Protein AF-0000000074204970 (afdb_homodimer)

Secondary structure (DSSP, 8-state):
-HHHHHHHHHTPPEEEEE--SHHHHHHHHHTT-SEEEE-TTHHHHTS--SSSTT--HHHHHHHHHHHHHH-SSSEEEEEPPTTSSTT-HHHHHHHHHHHHHHS--SEEEEE-SGGGHHHHHHHHHTT--EEEEEES-GGGHHHHTSS-----SHHHHHHHHHHHHHHHHHT-SEEEEES--HHHHHHHHHH-SSPEEEESS-TTSSEEEE-HHHHTT-SS---TTPPPS--HHHHHHHHHHHHHHHHHTT-SS-GGGS---/-HHHHHHHHHTPPEEEEE--SHHHHHHHHHTT-SEEEE-TTHHHHTS--SSSTT--HHHHHHHHHHHHHH-SSSEEEEEPPTTSSTT-HHHHHHHHHHHHHHS--SEEEEE-SGGGHHHHHHHHHTT--EEEEEES-GGGHHHHTSS-----SHHHHHHHHHHHHHHHHHT-SEEEEES--HHHHHHHHHH-SSPEEEESS-TTSSEEEE-HHHHTT-SS---TTPPPS--HHHHHHHHHHHHHHHHHTT-SS-GGGS---

Nearest PDB structures (foldseek):
  3vav-assembly1_J  TM=8.788E-01  e=5.729E-30  Burkholderia thailandensis E264
  1o68-assembly1_B  TM=8.796E-01  e=1.451E-29  Neisseria meningitidis serogroup B
  3vav-assembly1_B  TM=8.717E-01  e=1.065E-29  Burkholderia thailandensis E264
  3vav-assembly1_A  TM=8.781E-01  e=1.978E-29  Burkholderia thailandensis E264
  1m3u-assembly1_G  TM=8.722E-01  e=1.859E-29  Escherichia coli

Organism: NCBI:txid88382

Solvent-accessible surface area (backbone atoms only — not comparable to full-atom values): 24803 Å² total; per-residue (Å²): 115,70,61,52,44,47,27,46,75,71,69,45,44,40,30,33,34,39,37,62,23,10,54,60,21,34,40,40,35,74,36,61,36,47,29,34,30,32,45,46,58,44,20,39,57,34,40,58,38,95,46,36,58,83,35,43,68,80,64,45,45,61,26,39,29,6,24,32,70,36,39,86,74,36,47,34,32,34,46,56,32,55,86,44,38,77,92,31,35,67,46,28,39,55,47,48,51,51,48,46,73,70,28,56,52,63,28,36,28,45,67,48,28,62,89,30,20,60,30,42,28,48,29,35,74,71,71,40,46,29,31,36,28,38,60,45,45,73,77,46,29,85,80,65,72,46,97,51,75,27,54,69,56,69,69,37,37,50,49,49,46,50,20,54,50,33,29,48,74,25,48,32,56,29,34,35,34,22,31,21,22,27,66,56,32,35,52,46,40,67,72,43,87,45,31,27,29,14,35,29,12,25,55,59,28,39,20,39,45,46,55,45,54,40,30,34,18,48,54,96,66,65,60,71,45,52,64,61,60,40,58,46,27,60,52,50,27,51,28,42,32,50,48,38,51,29,35,54,71,51,61,37,46,44,76,82,19,33,33,80,119,113,70,61,52,42,47,26,47,75,70,67,44,44,40,28,32,34,40,39,63,22,10,54,59,21,34,40,39,36,74,37,62,36,47,29,36,29,32,47,47,60,43,20,39,58,35,40,56,38,96,47,37,59,83,34,43,68,79,66,44,45,59,27,40,28,6,25,35,71,37,38,87,74,36,49,33,33,33,47,57,31,56,85,43,38,78,91,31,35,65,46,28,39,53,48,49,50,51,48,46,74,69,29,57,52,64,27,34,28,44,68,47,26,60,89,32,19,62,30,42,28,48,28,35,74,71,71,39,47,32,32,36,28,37,62,45,47,73,76,46,29,84,81,64,72,47,99,52,75,28,52,69,58,70,68,38,37,49,51,52,45,51,19,54,50,34,30,48,75,26,48,32,55,27,33,34,36,22,31,20,22,27,68,56,32,34,52,46,40,66,72,43,85,45,30,27,30,16,35,28,12,25,54,59,28,40,20,40,45,47,56,44,54,40,31,33,19,47,54,97,67,66,60,72,45,52,63,62,59,41,57,48,27,60,52,49,29,50,29,42,32,52,49,37,53,28,37,54,71,52,62,36,44,44,76,81,20,32,33,80,119

Structure (mmCIF, N/CA/C/O backbone):
data_AF-0000000074204970-model_v1
#
loop_
_entity.id
_entity.type
_entity.pdbx_description
1 polymer '3-methyl-2-oxobutanoate hydroxymethyltransferase'
#
loop_
_atom_site.group_PDB
_atom_site.id
_atom_site.type_symbol
_atom_site.label_atom_id
_atom_site.label_alt_id
_atom_site.label_comp_id
_atom_site.label_asym_id
_atom_site.label_entity_id
_atom_site.label_seq_id
_atom_site.pdbx_PDB_ins_code
_atom_site.Cartn_x
_atom_site.Cartn_y
_atom_site.Cartn_z
_atom_site.occupancy
_atom_site.B_iso_or_equiv
_atom_site.auth_seq_id
_atom_site.auth_comp_id
_atom_site.auth_asym_id
_atom_site.auth_atom_id
_atom_site.pdbx_PDB_model_num
ATOM 1 N N . MET A 1 1 ? -4.582 -13.141 -23.422 1 51.59 1 MET A N 1
ATOM 2 C CA . MET A 1 1 ? -4.734 -14.57 -23.188 1 51.59 1 MET A CA 1
ATOM 3 C C . MET A 1 1 ? -3.805 -15.375 -24.094 1 51.59 1 MET A C 1
ATOM 5 O O . MET A 1 1 ? -3.1 -16.266 -23.625 1 51.59 1 MET A O 1
ATOM 9 N N . HIS A 1 2 ? -3.729 -14.867 -25.312 1 68.06 2 HIS A N 1
ATOM 10 C CA . HIS A 1 2 ? -2.91 -15.523 -26.328 1 68.06 2 HIS A CA 1
ATOM 11 C C . HIS A 1 2 ? -1.425 -15.406 -26 1 68.06 2 HIS A C 1
ATOM 13 O O . HIS A 1 2 ? -0.645 -16.312 -26.281 1 68.06 2 HIS A O 1
ATOM 19 N N . HIS A 1 3 ? -1.19 -14.5 -25 1 86.56 3 HIS A N 1
ATOM 20 C CA . HIS A 1 3 ? 0.223 -14.227 -24.766 1 86.56 3 HIS A CA 1
ATOM 21 C C . HIS A 1 3 ? 0.82 -15.242 -23.797 1 86.56 3 HIS A C 1
ATOM 23 O O . HIS A 1 3 ? 1.951 -15.695 -23.984 1 86.56 3 HIS A O 1
ATOM 29 N N . LEU A 1 4 ? 0.039 -15.758 -22.875 1 93.81 4 LEU A N 1
ATOM 30 C CA . LEU A 1 4 ? 0.551 -16.719 -21.906 1 93.81 4 LEU A CA 1
ATOM 31 C C . LEU A 1 4 ? 0.803 -18.078 -22.562 1 93.81 4 LEU A C 1
ATOM 33 O O . LEU A 1 4 ? 1.875 -18.656 -22.391 1 93.81 4 LEU A O 1
ATOM 37 N N . ALA A 1 5 ? -0.18 -18.516 -23.297 1 92.88 5 ALA A N 1
ATOM 38 C CA . ALA A 1 5 ? -0.053 -19.781 -24 1 92.88 5 ALA A CA 1
ATOM 39 C C . ALA A 1 5 ? 1.099 -19.75 -25 1 92.88 5 ALA A C 1
ATOM 41 O O . ALA A 1 5 ? 1.822 -20.734 -25.156 1 92.88 5 ALA A O 1
ATOM 42 N N . GLU A 1 6 ? 1.247 -18.625 -25.656 1 95.06 6 GLU A N 1
ATOM 43 C CA . GLU A 1 6 ? 2.32 -18.453 -26.641 1 95.06 6 GLU A CA 1
ATOM 44 C C . GLU A 1 6 ? 3.689 -18.5 -25.969 1 95.06 6 GLU A C 1
ATOM 46 O O . GLU A 1 6 ? 4.648 -19.031 -26.531 1 95.06 6 GLU A O 1
ATOM 51 N N . ALA A 1 7 ? 3.744 -17.922 -24.828 1 96.5 7 ALA A N 1
ATOM 52 C CA . ALA A 1 7 ? 5.004 -17.938 -24.078 1 96.5 7 ALA A CA 1
ATOM 53 C C . ALA A 1 7 ? 5.438 -19.375 -23.781 1 96.5 7 ALA A C 1
ATOM 55 O O . ALA A 1 7 ? 6.594 -19.734 -24 1 96.5 7 ALA A O 1
ATOM 56 N N . LYS A 1 8 ? 4.488 -20.188 -23.297 1 96.5 8 LYS A N 1
ATOM 57 C CA . LYS A 1 8 ? 4.816 -21.578 -23.016 1 96.5 8 LYS A CA 1
ATOM 58 C C . LYS A 1 8 ? 5.234 -22.312 -24.297 1 96.5 8 LYS A C 1
ATOM 60 O O . LYS A 1 8 ? 6.238 -23.031 -24.312 1 96.5 8 LYS A O 1
ATOM 65 N N . ALA A 1 9 ? 4.504 -22.078 -25.359 1 95.62 9 ALA A N 1
ATOM 66 C CA . ALA A 1 9 ? 4.785 -22.75 -26.625 1 95.62 9 ALA A CA 1
ATOM 67 C C . ALA A 1 9 ? 6.18 -22.391 -27.125 1 95.62 9 ALA A C 1
ATOM 69 O O . ALA A 1 9 ? 6.859 -23.219 -27.734 1 95.62 9 ALA A O 1
ATOM 70 N N . LYS A 1 10 ? 6.637 -21.172 -26.859 1 96.19 10 LYS A N 1
ATOM 71 C CA . LYS A 1 10 ? 7.926 -20.688 -27.344 1 96.19 10 LYS A CA 1
ATOM 72 C C . LYS A 1 10 ? 9.031 -20.953 -26.328 1 96.19 10 LYS A C 1
ATOM 74 O O . LYS A 1 10 ? 10.203 -20.656 -26.578 1 96.19 10 LYS A O 1
ATOM 79 N N . GLY A 1 11 ? 8.617 -21.469 -25.172 1 95.94 11 GLY A N 1
ATOM 80 C CA . GLY A 1 11 ? 9.586 -21.734 -24.125 1 95.94 11 GLY A CA 1
ATOM 81 C C . GLY A 1 11 ? 10.07 -20.469 -23.422 1 95.94 11 GLY A C 1
ATOM 82 O O . GLY A 1 11 ? 11.172 -20.453 -22.859 1 95.94 11 GLY A O 1
ATOM 83 N N . GLU A 1 12 ? 9.344 -19.406 -23.547 1 97.25 12 GLU A N 1
ATOM 84 C CA . GLU A 1 12 ? 9.664 -18.156 -22.859 1 97.25 12 GLU A CA 1
ATOM 85 C C . GLU A 1 12 ? 9.133 -18.156 -21.438 1 97.25 12 GLU A C 1
ATOM 87 O O . GLU A 1 12 ? 7.93 -18.297 -21.203 1 97.25 12 GLU A O 1
ATOM 92 N N . LYS A 1 13 ? 10.016 -17.953 -20.469 1 98.62 13 LYS A N 1
ATOM 93 C CA . LYS A 1 13 ? 9.617 -17.984 -19.062 1 98.62 13 LYS A CA 1
ATOM 94 C C . LYS A 1 13 ? 8.844 -16.719 -18.688 1 98.62 13 LYS A C 1
ATOM 96 O O . LYS A 1 13 ? 9.164 -15.625 -19.156 1 98.62 13 LYS A O 1
ATOM 101 N N . LEU A 1 14 ? 7.867 -16.906 -17.844 1 98.69 14 LEU A N 1
ATOM 102 C CA . LEU A 1 14 ? 7.016 -15.82 -17.391 1 98.69 14 LEU A CA 1
ATOM 103 C C . LEU A 1 14 ? 7.422 -15.359 -15.984 1 98.69 14 LEU A C 1
ATOM 105 O O . LEU A 1 14 ? 7.492 -16.172 -15.062 1 98.69 14 LEU A O 1
ATOM 109 N N . ALA A 1 15 ? 7.711 -14.07 -15.828 1 98.88 15 ALA A N 1
ATOM 110 C CA . ALA A 1 15 ? 8.008 -13.484 -14.523 1 98.88 15 ALA A CA 1
ATOM 111 C C . ALA A 1 15 ? 6.766 -12.828 -13.922 1 98.88 15 ALA A C 1
ATOM 113 O O . ALA A 1 15 ? 6.082 -12.047 -14.594 1 98.88 15 ALA A O 1
ATOM 114 N N . MET A 1 16 ? 6.469 -13.219 -12.703 1 98.88 16 MET A N 1
ATOM 115 C CA . MET A 1 16 ? 5.289 -12.734 -11.992 1 98.88 16 MET A CA 1
ATOM 116 C C . MET A 1 16 ? 5.66 -12.234 -10.602 1 98.88 16 MET A C 1
ATOM 118 O O . MET A 1 16 ? 6.469 -12.852 -9.906 1 98.88 16 MET A O 1
ATOM 122 N N . LEU A 1 17 ? 5.176 -11.062 -10.195 1 98.94 17 LEU A N 1
ATOM 123 C CA . LEU A 1 17 ? 5.277 -10.539 -8.836 1 98.94 17 LEU A CA 1
ATOM 124 C C . LEU A 1 17 ? 3.918 -10.062 -8.336 1 98.94 17 LEU A C 1
ATOM 126 O O . LEU A 1 17 ? 3.078 -9.625 -9.125 1 98.94 17 LEU A O 1
ATOM 130 N N . THR A 1 18 ? 3.773 -10.188 -7.066 1 98.94 18 THR A N 1
ATOM 131 C CA . THR A 1 18 ? 2.615 -9.523 -6.48 1 98.94 18 THR A CA 1
ATOM 132 C C . THR A 1 18 ? 2.793 -8.008 -6.5 1 98.94 18 THR A C 1
ATOM 134 O O . THR A 1 18 ? 3.918 -7.508 -6.578 1 98.94 18 THR A O 1
ATOM 137 N N . ALA A 1 19 ? 1.779 -7.301 -6.496 1 98.88 19 ALA A N 1
ATOM 138 C CA . ALA A 1 19 ? 1.696 -5.852 -6.32 1 98.88 19 ALA A CA 1
ATOM 139 C C . ALA A 1 19 ? 0.38 -5.453 -5.66 1 98.88 19 ALA A C 1
ATOM 141 O O . ALA A 1 19 ? -0.662 -6.059 -5.922 1 98.88 19 ALA A O 1
ATOM 142 N N . TYR A 1 20 ? 0.403 -4.359 -4.852 1 98.75 20 TYR A N 1
ATOM 143 C CA . TYR A 1 20 ? -0.786 -4.047 -4.066 1 98.75 20 TYR A CA 1
ATOM 144 C C . TYR A 1 20 ? -1.138 -2.566 -4.176 1 98.75 20 TYR A C 1
ATOM 146 O O . TYR A 1 20 ? -2.078 -2.098 -3.529 1 98.75 20 TYR A O 1
ATOM 154 N N . ASP A 1 21 ? -0.315 -1.806 -4.914 1 98.69 21 ASP A N 1
ATOM 155 C CA . ASP A 1 21 ? -0.524 -0.369 -5.062 1 98.69 21 ASP A CA 1
ATOM 156 C C . ASP A 1 21 ? 0.023 0.13 -6.398 1 98.69 21 ASP A C 1
ATOM 158 O O . ASP A 1 21 ? 0.671 -0.622 -7.133 1 98.69 21 ASP A O 1
ATOM 162 N N . ALA A 1 22 ? -0.273 1.376 -6.707 1 98.56 22 ALA A N 1
ATOM 163 C CA . ALA A 1 22 ? 0.052 1.945 -8.008 1 98.56 22 ALA A CA 1
ATOM 164 C C . ALA A 1 22 ? 1.558 2.146 -8.164 1 98.56 22 ALA A C 1
ATOM 166 O O . ALA A 1 22 ? 2.123 1.872 -9.227 1 98.56 22 ALA A O 1
ATOM 167 N N . VAL A 1 23 ? 2.23 2.607 -7.137 1 98.25 23 VAL A N 1
ATOM 168 C CA . VAL A 1 23 ? 3.633 2.988 -7.27 1 98.25 23 VAL A CA 1
ATOM 169 C C . VAL A 1 23 ? 4.488 1.74 -7.484 1 98.25 23 VAL A C 1
ATOM 171 O O . VAL A 1 23 ? 5.348 1.715 -8.367 1 98.25 23 VAL A O 1
ATOM 174 N N . THR A 1 24 ? 4.23 0.651 -6.766 1 98.62 24 THR A N 1
ATOM 175 C CA . THR A 1 24 ? 4.969 -0.594 -6.938 1 98.62 24 THR A CA 1
ATOM 176 C C . THR A 1 24 ? 4.629 -1.244 -8.273 1 98.62 24 THR A C 1
ATOM 178 O O . THR A 1 24 ? 5.512 -1.761 -8.961 1 98.62 24 THR A O 1
ATOM 181 N N . ALA A 1 25 ? 3.334 -1.194 -8.633 1 98.88 25 ALA A N 1
ATOM 182 C CA . ALA A 1 25 ? 2.896 -1.773 -9.898 1 98.88 25 ALA A CA 1
ATOM 183 C C . ALA A 1 25 ? 3.592 -1.099 -11.078 1 98.88 25 ALA A C 1
ATOM 185 O O . ALA A 1 25 ? 4.043 -1.771 -12.008 1 98.88 25 ALA A O 1
ATOM 186 N N . ALA A 1 26 ? 3.67 0.231 -11.031 1 98.69 26 ALA A N 1
ATOM 187 C CA . ALA A 1 26 ? 4.312 0.976 -12.109 1 98.69 26 ALA A CA 1
ATOM 188 C C . ALA A 1 26 ? 5.785 0.597 -12.242 1 98.69 26 ALA A C 1
ATOM 190 O O . ALA A 1 26 ? 6.293 0.429 -13.352 1 98.69 26 ALA A O 1
ATOM 191 N N . ILE A 1 27 ? 6.441 0.457 -11.141 1 98.81 27 ILE A N 1
ATOM 192 C CA . ILE A 1 27 ? 7.852 0.086 -11.109 1 98.81 27 ILE A CA 1
ATOM 193 C C . ILE A 1 27 ? 8.031 -1.305 -11.719 1 98.81 27 ILE A C 1
ATOM 195 O O . ILE A 1 27 ? 8.914 -1.515 -12.555 1 98.81 27 ILE A O 1
ATOM 199 N N . PHE A 1 28 ? 7.184 -2.268 -11.305 1 98.88 28 PHE A N 1
ATOM 200 C CA . PHE A 1 28 ? 7.289 -3.646 -11.766 1 98.88 28 PHE A CA 1
ATOM 201 C C . PHE A 1 28 ? 6.93 -3.754 -13.242 1 98.88 28 PHE A C 1
ATOM 203 O O . PHE A 1 28 ? 7.551 -4.52 -13.984 1 98.88 28 PHE A O 1
ATOM 210 N N . ASP A 1 29 ? 5.914 -2.982 -13.633 1 98.81 29 ASP A N 1
ATOM 211 C CA . ASP A 1 29 ? 5.555 -2.939 -15.047 1 98.81 29 ASP A CA 1
ATOM 212 C C . ASP A 1 29 ? 6.723 -2.434 -15.891 1 98.81 29 ASP A C 1
ATOM 214 O O . ASP A 1 29 ? 7.062 -3.035 -16.922 1 98.81 29 ASP A O 1
ATOM 218 N N . ALA A 1 30 ? 7.352 -1.389 -15.461 1 98.56 30 ALA A N 1
ATOM 219 C CA . ALA A 1 30 ? 8.492 -0.801 -16.156 1 98.56 30 ALA A CA 1
ATOM 220 C C . ALA A 1 30 ? 9.688 -1.754 -16.156 1 98.56 30 ALA A C 1
ATOM 222 O O . ALA A 1 30 ? 10.484 -1.746 -17.094 1 98.56 30 ALA A O 1
ATOM 223 N N . ALA A 1 31 ? 9.781 -2.617 -15.164 1 98.75 31 ALA A N 1
ATOM 224 C CA . ALA A 1 31 ? 10.898 -3.553 -15.023 1 98.75 31 ALA A CA 1
ATOM 225 C C . ALA A 1 31 ? 10.734 -4.746 -15.961 1 98.75 31 ALA A C 1
ATOM 227 O O . ALA A 1 31 ? 11.625 -5.586 -16.078 1 98.75 31 ALA A O 1
ATOM 228 N N . GLY A 1 32 ? 9.516 -4.906 -16.562 1 98.44 32 GLY A N 1
ATOM 229 C CA . GLY A 1 32 ? 9.328 -5.941 -17.562 1 98.44 32 GLY A CA 1
ATOM 230 C C . GLY A 1 32 ? 8.578 -7.152 -17.047 1 98.44 32 GLY A C 1
ATOM 231 O O . GLY A 1 32 ? 8.648 -8.234 -17.641 1 98.44 32 GLY A O 1
ATOM 232 N N . MET A 1 33 ? 7.891 -7.004 -15.977 1 98.62 33 MET A N 1
ATOM 233 C CA . MET A 1 33 ? 7.086 -8.109 -15.461 1 98.62 33 MET A CA 1
ATOM 234 C C . MET A 1 33 ? 6.047 -8.555 -16.484 1 98.62 33 MET A C 1
ATOM 236 O O . MET A 1 33 ? 5.434 -7.723 -17.156 1 98.62 33 MET A O 1
ATOM 240 N N . ASP A 1 34 ? 5.844 -9.836 -16.609 1 98.69 34 ASP A N 1
ATOM 241 C CA . ASP A 1 34 ? 4.812 -10.367 -17.5 1 98.69 34 ASP A CA 1
ATOM 242 C C . ASP A 1 34 ? 3.438 -10.312 -16.844 1 98.69 34 ASP A C 1
ATOM 244 O O . ASP A 1 34 ? 2.438 -10.023 -17.5 1 98.69 34 ASP A O 1
ATOM 248 N N . ILE A 1 35 ? 3.396 -10.641 -15.539 1 98.88 35 ILE A N 1
ATOM 249 C CA . ILE A 1 35 ? 2.15 -10.75 -14.789 1 98.88 35 ILE A CA 1
ATOM 250 C C . ILE A 1 35 ? 2.293 -10.031 -13.445 1 98.88 35 ILE A C 1
ATOM 252 O O . ILE A 1 35 ? 3.324 -10.148 -12.781 1 98.88 35 ILE A O 1
ATOM 256 N N . LEU A 1 36 ? 1.334 -9.25 -13.078 1 98.94 36 LEU A N 1
ATOM 257 C CA . LEU A 1 36 ? 1.205 -8.695 -11.734 1 98.94 36 LEU A CA 1
ATOM 258 C C . LEU A 1 36 ? 0.011 -9.305 -11.008 1 98.94 36 LEU A C 1
ATOM 260 O O . LEU A 1 36 ? -1.1 -9.336 -11.547 1 98.94 36 LEU A O 1
ATOM 264 N N . LEU A 1 37 ? 0.296 -9.828 -9.844 1 98.94 37 LEU A N 1
ATOM 265 C CA . LEU A 1 37 ? -0.731 -10.492 -9.047 1 98.94 37 LEU A CA 1
ATOM 266 C C . LEU A 1 37 ? -1.124 -9.641 -7.848 1 98.94 37 LEU A C 1
ATOM 268 O O . LEU A 1 37 ? -0.291 -9.352 -6.984 1 98.94 37 LEU A O 1
ATOM 272 N N . VAL A 1 38 ? -2.363 -9.148 -7.836 1 98.94 38 VAL A N 1
ATOM 273 C CA . VAL A 1 38 ? -2.916 -8.68 -6.57 1 98.94 38 VAL A CA 1
ATOM 274 C C . VAL A 1 38 ? -3.404 -9.875 -5.746 1 98.94 38 VAL A C 1
ATOM 276 O O . VAL A 1 38 ? -4.57 -10.266 -5.844 1 98.94 38 VAL A O 1
ATOM 279 N N . GLY A 1 39 ? -2.543 -10.398 -4.965 1 98.75 39 GLY A N 1
ATOM 280 C CA . GLY A 1 39 ? -2.811 -11.625 -4.227 1 98.75 39 GLY A CA 1
ATOM 281 C C . GLY A 1 39 ? -3.471 -11.375 -2.883 1 98.75 39 GLY A C 1
ATOM 282 O O . GLY A 1 39 ? -3.311 -10.312 -2.293 1 98.75 39 GLY A O 1
ATOM 283 N N . ASP A 1 40 ? -4.176 -12.43 -2.416 1 98.56 40 ASP A N 1
ATOM 284 C CA . ASP A 1 40 ? -4.738 -12.328 -1.072 1 98.56 40 ASP A CA 1
ATOM 285 C C . ASP A 1 40 ? -3.639 -12.336 -0.015 1 98.56 40 ASP A C 1
ATOM 287 O O . ASP A 1 40 ? -3.887 -12.031 1.151 1 98.56 40 ASP A O 1
ATOM 291 N N . SER A 1 41 ? -2.338 -12.547 -0.434 1 98.25 41 SER A N 1
ATOM 292 C CA . SER A 1 41 ? -1.189 -12.312 0.435 1 98.25 41 SER A CA 1
ATOM 293 C C . SER A 1 41 ? -1.175 -10.875 0.952 1 98.25 41 SER A C 1
ATOM 295 O O . SER A 1 41 ? -0.45 -10.555 1.896 1 98.25 41 SER A O 1
ATOM 297 N N . ILE A 1 42 ? -1.986 -9.969 0.378 1 98.62 42 ILE A N 1
ATOM 298 C CA . ILE A 1 42 ? -2.16 -8.602 0.871 1 98.62 42 ILE A CA 1
ATOM 299 C C . ILE A 1 42 ? -2.521 -8.633 2.354 1 98.62 42 ILE A C 1
ATOM 301 O O . ILE A 1 42 ? -2.131 -7.742 3.111 1 98.62 42 ILE A O 1
ATOM 305 N N . GLY A 1 43 ? -3.303 -9.672 2.771 1 98.19 43 GLY A N 1
ATOM 306 C CA . GLY A 1 43 ? -3.656 -9.836 4.172 1 98.19 43 GLY A CA 1
ATOM 307 C C . GLY A 1 43 ? -2.447 -9.961 5.082 1 98.19 43 GLY A C 1
ATOM 308 O O . GLY A 1 43 ? -2.355 -9.266 6.098 1 98.19 43 GLY A O 1
ATOM 309 N N . ASN A 1 44 ? -1.456 -10.703 4.676 1 96.31 44 ASN A N 1
ATOM 310 C CA . ASN A 1 44 ? -0.259 -10.953 5.473 1 96.31 44 ASN A CA 1
ATOM 311 C C . ASN A 1 44 ? 0.7 -9.766 5.422 1 96.31 44 ASN A C 1
ATOM 313 O O . ASN A 1 44 ? 1.141 -9.273 6.461 1 96.31 44 ASN A O 1
ATOM 317 N N . VAL A 1 45 ? 0.907 -9.273 4.23 1 96.81 45 VAL A N 1
ATOM 318 C CA . VAL A 1 45 ? 2.094 -8.438 4.062 1 96.81 45 VAL A CA 1
ATOM 319 C C . VAL A 1 45 ? 1.711 -6.965 4.18 1 96.81 45 VAL A C 1
ATOM 321 O O . VAL A 1 45 ? 2.52 -6.141 4.613 1 96.81 45 VAL A O 1
ATOM 324 N N . MET A 1 46 ? 0.441 -6.602 3.783 1 98.25 46 MET A N 1
ATOM 325 C CA . MET A 1 46 ? 0.043 -5.195 3.809 1 98.25 46 MET A CA 1
ATOM 326 C C . MET A 1 46 ? -0.888 -4.914 4.984 1 98.25 46 MET A C 1
ATOM 328 O O . MET A 1 46 ? -0.853 -3.826 5.562 1 98.25 46 MET A O 1
ATOM 332 N N . HIS A 1 47 ? -1.711 -5.934 5.34 1 98.12 47 HIS A N 1
ATOM 333 C CA . HIS A 1 47 ? -2.75 -5.676 6.328 1 98.12 47 HIS A CA 1
ATOM 334 C C . HIS A 1 47 ? -2.328 -6.16 7.711 1 98.12 47 HIS A C 1
ATOM 336 O O . HIS A 1 47 ? -2.986 -5.859 8.711 1 98.12 47 HIS A O 1
ATOM 342 N N . GLY A 1 48 ? -1.286 -6.977 7.789 1 96.38 48 GLY A N 1
ATOM 343 C CA . GLY A 1 48 ? -0.765 -7.426 9.07 1 96.38 48 GLY A CA 1
ATOM 344 C C . GLY A 1 48 ? -1.53 -8.602 9.648 1 96.38 48 GLY A C 1
ATOM 345 O O . GLY A 1 48 ? -1.465 -8.859 10.852 1 96.38 48 GLY A O 1
ATOM 346 N N . HIS A 1 49 ? -2.318 -9.328 8.867 1 96.44 49 HIS A N 1
ATOM 347 C CA . HIS A 1 49 ? -2.982 -10.555 9.312 1 96.44 49 HIS A CA 1
ATOM 348 C C . HIS A 1 49 ? -1.993 -11.703 9.43 1 96.44 49 HIS A C 1
ATOM 350 O O . HIS A 1 49 ? -0.941 -11.695 8.781 1 96.44 49 HIS A O 1
ATOM 356 N N . THR A 1 50 ? -2.348 -12.672 10.188 1 94.12 50 THR A N 1
ATOM 357 C CA . THR A 1 50 ? -1.497 -13.844 10.352 1 94.12 50 THR A CA 1
ATOM 358 C C . THR A 1 50 ? -1.751 -14.859 9.234 1 94.12 50 THR A C 1
ATOM 360 O O . THR A 1 50 ? -0.984 -15.812 9.07 1 94.12 50 THR A O 1
ATOM 363 N N . SER A 1 51 ? -2.854 -14.648 8.492 1 95.31 51 SER A N 1
ATOM 364 C CA . SER A 1 51 ? -3.219 -15.492 7.355 1 95.31 51 SER A CA 1
ATOM 365 C C . SER A 1 51 ? -3.973 -14.703 6.297 1 95.31 51 SER A C 1
ATOM 367 O O . SER A 1 51 ? -4.273 -13.523 6.492 1 95.31 51 SER A O 1
ATOM 369 N N . THR A 1 52 ? -4.305 -15.32 5.219 1 97 52 THR A N 1
ATOM 370 C CA . THR A 1 52 ? -5.043 -14.656 4.152 1 97 52 THR A CA 1
ATOM 371 C C . THR A 1 52 ? -6.547 -14.742 4.398 1 97 52 THR A C 1
ATOM 373 O O . THR A 1 52 ? -7.332 -14.055 3.736 1 97 52 THR A O 1
ATOM 376 N N . ILE A 1 53 ? -7.016 -15.445 5.328 1 96.81 53 ILE A N 1
ATOM 377 C CA . ILE A 1 53 ? -8.406 -15.844 5.535 1 96.81 53 ILE A CA 1
ATOM 378 C C . ILE A 1 53 ? -9.266 -14.609 5.801 1 96.81 53 ILE A C 1
ATOM 380 O O . ILE A 1 53 ? -10.367 -14.492 5.27 1 96.81 53 ILE A O 1
ATOM 384 N N . PRO A 1 54 ? -8.758 -13.633 6.582 1 97.12 54 PRO A N 1
ATOM 385 C CA . PRO A 1 54 ? -9.617 -12.484 6.895 1 97.12 54 PRO A CA 1
ATOM 386 C C . PRO A 1 54 ? -9.82 -11.56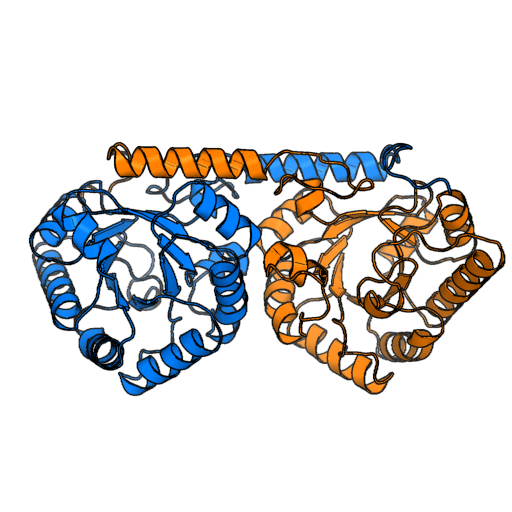2 5.695 1 97.12 54 PRO A C 1
ATOM 388 O O . PRO A 1 54 ? -10.664 -10.664 5.742 1 97.12 54 PRO A O 1
ATOM 391 N N . VAL A 1 55 ? -9.07 -11.672 4.625 1 98 55 VAL A N 1
ATOM 392 C CA . VAL A 1 55 ? -9.141 -10.766 3.482 1 98 55 VAL A CA 1
ATOM 393 C C . VAL A 1 55 ? -10.516 -10.875 2.824 1 98 55 VAL A C 1
ATOM 395 O O . VAL A 1 55 ? -11.031 -11.977 2.633 1 98 55 VAL A O 1
ATOM 398 N N . THR A 1 56 ? -11.133 -9.758 2.482 1 97.75 56 THR A N 1
ATOM 399 C CA . THR A 1 56 ? -12.438 -9.703 1.829 1 97.75 56 THR A CA 1
ATOM 400 C C . THR A 1 56 ? -12.312 -9.156 0.411 1 97.75 56 THR A C 1
ATOM 402 O O . THR A 1 56 ? -11.258 -8.633 0.033 1 97.75 56 THR A O 1
ATOM 405 N N . VAL A 1 57 ? -13.398 -9.32 -0.352 1 98.19 57 VAL A N 1
ATOM 406 C CA . VAL A 1 57 ? -13.445 -8.742 -1.688 1 98.19 57 VAL A CA 1
ATOM 407 C C . VAL A 1 57 ? -13.297 -7.223 -1.594 1 98.19 57 VAL A C 1
ATOM 409 O O . VAL A 1 57 ? -12.578 -6.613 -2.393 1 98.19 57 VAL A O 1
ATOM 412 N N . ASP A 1 58 ? -13.891 -6.59 -0.56 1 96.12 58 ASP A N 1
ATOM 413 C CA . ASP A 1 58 ? -13.797 -5.148 -0.355 1 96.12 58 ASP A CA 1
ATOM 414 C C . ASP A 1 58 ? -12.359 -4.719 -0.066 1 96.12 58 ASP A C 1
ATOM 416 O O . ASP A 1 58 ? -11.945 -3.621 -0.443 1 96.12 58 ASP A O 1
ATOM 420 N N . ASP A 1 59 ? -11.594 -5.586 0.547 1 96.62 59 ASP A N 1
ATOM 421 C CA . ASP A 1 59 ? -10.18 -5.312 0.814 1 96.62 59 ASP A CA 1
ATOM 422 C C . ASP A 1 59 ? -9.367 -5.305 -0.479 1 96.62 59 ASP A C 1
ATOM 424 O O . ASP A 1 59 ? -8.406 -4.551 -0.608 1 96.62 59 ASP A O 1
ATOM 428 N N . MET A 1 60 ? -9.828 -6.137 -1.423 1 97.88 60 MET A N 1
ATOM 429 C CA . MET A 1 60 ? -9.047 -6.395 -2.629 1 97.88 60 MET A CA 1
ATOM 430 C C . MET A 1 60 ? -9.25 -5.285 -3.656 1 97.88 60 MET A C 1
ATOM 432 O O . MET A 1 60 ? -8.328 -4.934 -4.391 1 97.88 60 MET A O 1
ATOM 436 N N . ILE A 1 61 ? -10.375 -4.668 -3.682 1 97.31 61 ILE A N 1
ATOM 437 C CA . ILE A 1 61 ? -10.836 -3.865 -4.812 1 97.31 61 ILE A CA 1
ATOM 438 C C . ILE A 1 61 ? -9.984 -2.602 -4.922 1 97.31 61 ILE A C 1
ATOM 440 O O . ILE A 1 61 ? -9.484 -2.279 -6 1 97.31 61 ILE A O 1
ATOM 444 N N . PRO A 1 62 ? -9.711 -1.84 -3.791 1 96.44 62 PRO A N 1
ATOM 445 C CA . PRO A 1 62 ? -8.891 -0.636 -3.955 1 96.44 62 PRO A CA 1
ATOM 446 C C . PRO A 1 62 ? -7.484 -0.943 -4.461 1 96.44 62 PRO A C 1
ATOM 448 O O . PRO A 1 62 ? -6.973 -0.243 -5.336 1 96.44 62 PRO A O 1
ATOM 451 N N . ALA A 1 63 ? -6.887 -1.964 -3.959 1 98.25 63 ALA A N 1
ATOM 452 C CA . ALA A 1 63 ? -5.555 -2.365 -4.398 1 98.25 63 ALA A CA 1
ATOM 453 C C . ALA A 1 63 ? -5.566 -2.797 -5.859 1 98.25 63 ALA A C 1
ATOM 455 O O . ALA A 1 63 ? -4.688 -2.408 -6.637 1 98.25 63 ALA A O 1
ATOM 456 N N . ALA A 1 64 ? -6.586 -3.596 -6.215 1 98.56 64 ALA A N 1
ATOM 457 C CA . ALA A 1 64 ? -6.707 -4.098 -7.582 1 98.56 64 ALA A CA 1
ATOM 458 C C . ALA A 1 64 ? -6.887 -2.949 -8.57 1 98.56 64 ALA A C 1
ATOM 460 O O . ALA A 1 64 ? -6.258 -2.932 -9.633 1 98.56 64 ALA A O 1
ATOM 461 N N . ARG A 1 65 ? -7.738 -2.021 -8.227 1 98.06 65 ARG A N 1
ATOM 462 C CA . ARG A 1 65 ? -7.973 -0.855 -9.07 1 98.06 65 ARG A CA 1
ATOM 463 C C . ARG A 1 65 ? -6.695 -0.047 -9.258 1 98.06 65 ARG A C 1
ATOM 465 O O . ARG A 1 65 ? -6.391 0.392 -10.367 1 98.06 65 ARG A O 1
ATOM 472 N N . ALA A 1 66 ? -5.977 0.168 -8.203 1 98.44 66 ALA A N 1
ATOM 473 C CA . ALA A 1 66 ? -4.73 0.929 -8.227 1 98.44 66 ALA A CA 1
ATOM 474 C C . ALA A 1 66 ? -3.701 0.268 -9.141 1 98.44 66 ALA A C 1
ATOM 476 O O . ALA A 1 66 ? -3.09 0.933 -9.984 1 98.44 66 ALA A O 1
ATOM 477 N N . VAL A 1 67 ? -3.527 -1.036 -8.977 1 98.88 67 VAL A N 1
ATOM 478 C CA . VAL A 1 67 ? -2.543 -1.79 -9.742 1 98.88 67 VAL A CA 1
ATOM 479 C C . VAL A 1 67 ? -2.922 -1.772 -11.227 1 98.88 67 VAL A C 1
ATOM 481 O O . VAL A 1 67 ? -2.08 -1.498 -12.086 1 98.88 67 VAL A O 1
ATOM 484 N N . ALA A 1 68 ? -4.168 -2.041 -11.523 1 98.69 68 ALA A N 1
ATOM 485 C CA . ALA A 1 68 ? -4.617 -2.057 -12.914 1 98.69 68 ALA A CA 1
ATOM 486 C C . ALA A 1 68 ? -4.43 -0.691 -13.57 1 98.69 68 ALA A C 1
ATOM 488 O O . ALA A 1 68 ? -3.977 -0.603 -14.711 1 98.69 68 ALA A O 1
ATOM 489 N N . ARG A 1 69 ? -4.73 0.343 -12.812 1 97.19 69 ARG A N 1
ATOM 490 C CA . ARG A 1 69 ? -4.609 1.704 -13.328 1 97.19 69 ARG A CA 1
ATOM 491 C C . ARG A 1 69 ? -3.158 2.041 -13.648 1 97.19 69 ARG A C 1
ATOM 493 O O . ARG A 1 69 ? -2.879 2.754 -14.617 1 97.19 69 ARG A O 1
ATOM 500 N N . ALA A 1 70 ? -2.244 1.507 -12.891 1 98.19 70 ALA A N 1
ATOM 501 C CA . ALA A 1 70 ? -0.835 1.883 -12.992 1 98.19 70 ALA A CA 1
ATOM 502 C C . ALA A 1 70 ? -0.096 0.983 -13.977 1 98.19 70 ALA A C 1
ATOM 504 O O . ALA A 1 70 ? 1.075 1.219 -14.281 1 98.19 70 ALA A O 1
ATOM 505 N N . THR A 1 71 ? -0.744 -0.105 -14.414 1 98.38 71 THR A N 1
ATOM 506 C CA . THR A 1 71 ? -0.104 -1.106 -15.266 1 98.38 71 THR A CA 1
ATOM 507 C C . THR A 1 71 ? -0.415 -0.849 -16.734 1 98.38 71 THR A C 1
ATOM 509 O O . THR A 1 71 ? -1.581 -0.719 -17.109 1 98.38 71 THR A O 1
ATOM 512 N N . LYS A 1 72 ? 0.644 -0.818 -17.578 1 97.38 72 LYS A N 1
ATOM 513 C CA . LYS A 1 72 ? 0.474 -0.518 -19 1 97.38 72 LYS A CA 1
ATOM 514 C C . LYS A 1 72 ? 0.615 -1.777 -19.844 1 97.38 72 LYS A C 1
ATOM 516 O O . LYS A 1 72 ? 0.009 -1.883 -20.906 1 97.38 72 LYS A O 1
ATOM 521 N N . ARG A 1 73 ? 1.379 -2.707 -19.359 1 97.06 73 ARG A N 1
ATOM 522 C CA . ARG A 1 73 ? 1.751 -3.816 -20.234 1 97.06 73 ARG A CA 1
ATOM 523 C C . ARG A 1 73 ? 1.446 -5.156 -19.578 1 97.06 73 ARG A C 1
ATOM 525 O O . ARG A 1 73 ? 0.91 -6.062 -20.219 1 97.06 73 ARG A O 1
ATOM 532 N N . ALA A 1 74 ? 1.784 -5.332 -18.297 1 98.44 74 ALA A N 1
ATOM 533 C CA . ALA A 1 74 ? 1.713 -6.617 -17.609 1 98.44 74 ALA A CA 1
ATOM 534 C C . ALA A 1 74 ? 0.272 -7.109 -17.5 1 98.44 74 ALA A C 1
ATOM 536 O O . ALA A 1 74 ? -0.665 -6.309 -17.516 1 98.44 74 ALA A O 1
ATOM 537 N N . PHE A 1 75 ? 0.08 -8.422 -17.547 1 98.62 75 PHE A N 1
ATOM 538 C CA . PHE A 1 75 ? -1.198 -9.086 -17.312 1 98.62 75 PHE A CA 1
ATOM 539 C C . PHE A 1 75 ? -1.569 -9.039 -15.836 1 98.62 75 PHE A C 1
ATOM 541 O O . PHE A 1 75 ? -0.855 -9.594 -14.992 1 98.62 75 PHE A O 1
ATOM 548 N N . VAL A 1 76 ? -2.725 -8.352 -15.461 1 98.88 76 VAL A N 1
ATOM 549 C CA . VAL A 1 76 ? -3.076 -8.117 -14.062 1 98.88 76 VAL A CA 1
ATOM 550 C C . VAL A 1 76 ? -4.07 -9.18 -13.594 1 98.88 76 VAL A C 1
ATOM 552 O O . VAL A 1 76 ? -5.172 -9.289 -14.133 1 98.88 76 VAL A O 1
ATOM 555 N N . VAL A 1 77 ? -3.689 -9.953 -12.555 1 98.94 77 VAL A N 1
ATOM 556 C CA . VAL A 1 77 ? -4.492 -11.039 -12 1 98.94 77 VAL A CA 1
ATOM 557 C C . VAL A 1 77 ? -4.914 -10.688 -10.578 1 98.94 77 VAL A C 1
ATOM 559 O O . VAL A 1 77 ? -4.098 -10.227 -9.773 1 98.94 77 VAL A O 1
ATOM 562 N N . ILE A 1 78 ? -6.184 -10.883 -10.211 1 98.94 78 ILE A N 1
ATOM 563 C CA . ILE A 1 78 ? -6.695 -10.586 -8.875 1 98.94 78 ILE A CA 1
ATOM 564 C C . ILE A 1 78 ? -7.164 -11.875 -8.203 1 98.94 78 ILE A C 1
ATOM 566 O O . ILE A 1 78 ? -7.93 -12.641 -8.789 1 98.94 78 ILE A O 1
ATOM 570 N N . ASP A 1 79 ? -6.738 -12.109 -6.992 1 98.88 79 ASP A N 1
ATOM 571 C CA . ASP A 1 79 ? -7.207 -13.258 -6.223 1 98.88 79 ASP A CA 1
ATOM 572 C C . ASP A 1 79 ? -8.688 -13.117 -5.863 1 98.88 79 ASP A C 1
ATOM 574 O O . ASP A 1 79 ? -9.133 -12.039 -5.469 1 98.88 79 ASP A O 1
ATOM 578 N N . LEU A 1 80 ? -9.398 -14.188 -5.984 1 98.88 80 LEU A N 1
ATOM 579 C CA . LEU A 1 80 ? -10.617 -14.328 -5.207 1 98.88 80 LEU A CA 1
ATOM 580 C C . LEU A 1 80 ? -10.305 -14.766 -3.779 1 98.88 80 LEU A C 1
ATOM 582 O O . LEU A 1 80 ? -9.742 -15.844 -3.564 1 98.88 80 LEU A O 1
ATOM 586 N N . PRO A 1 81 ? -10.695 -13.906 -2.811 1 98.75 81 PRO A N 1
ATOM 587 C CA . PRO A 1 81 ? -10.359 -14.289 -1.438 1 98.75 81 PRO A CA 1
ATOM 588 C C . PRO A 1 81 ? -11.266 -15.383 -0.89 1 98.75 81 PRO A C 1
ATOM 590 O O . PRO A 1 81 ? -12.352 -15.617 -1.425 1 98.75 81 PRO A O 1
ATOM 593 N N . PHE A 1 82 ? -10.75 -16.047 0.138 1 98.31 82 PHE A N 1
ATOM 594 C CA . PHE A 1 82 ? -11.508 -17.094 0.818 1 98.31 82 PHE A CA 1
ATOM 595 C C . PHE A 1 82 ? -12.922 -16.625 1.116 1 98.31 82 PHE A C 1
ATOM 597 O O . PHE A 1 82 ? -13.125 -15.523 1.623 1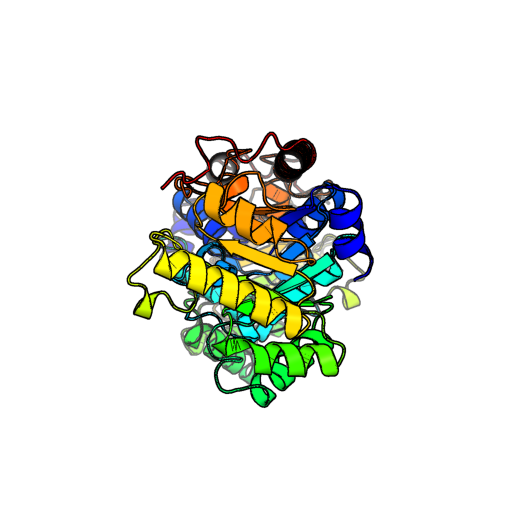 98.31 82 PHE A O 1
ATOM 604 N N . GLY A 1 83 ? -13.906 -17.5 0.779 1 98.31 83 GLY A N 1
ATOM 605 C CA . GLY A 1 83 ? -15.305 -17.203 1.056 1 98.31 83 GLY A CA 1
ATOM 606 C C . GLY A 1 83 ? -16.016 -16.547 -0.112 1 98.31 83 GLY A C 1
ATOM 607 O O . GLY A 1 83 ? -17.219 -16.266 -0.041 1 98.31 83 GLY A O 1
ATOM 608 N N . SER A 1 84 ? -15.352 -16.375 -1.169 1 98.81 84 SER A N 1
ATOM 609 C CA . SER A 1 84 ? -15.945 -15.586 -2.248 1 98.81 84 SER A CA 1
ATOM 610 C C . SER A 1 84 ? -16.219 -16.453 -3.475 1 98.81 84 SER A C 1
ATOM 612 O O . SER A 1 84 ? -16.656 -15.961 -4.512 1 98.81 84 SER A O 1
ATOM 614 N N . TYR A 1 85 ? -15.984 -17.719 -3.414 1 98.81 85 TYR A N 1
ATOM 615 C CA . TYR A 1 85 ? -16.203 -18.578 -4.57 1 98.81 85 TYR A CA 1
ATOM 616 C C . TYR A 1 85 ? -16.484 -20.016 -4.133 1 98.81 85 TYR A C 1
ATOM 618 O O . TYR A 1 85 ? -16.906 -20.844 -4.941 1 98.81 85 TYR A O 1
ATOM 626 N N . GLU A 1 86 ? -16.359 -20.359 -2.883 1 97.94 86 GLU A N 1
ATOM 627 C CA . GLU A 1 86 ? -16.422 -21.734 -2.377 1 97.94 86 GLU A CA 1
ATOM 628 C C . GLU A 1 86 ? -17.859 -22.25 -2.395 1 97.94 86 GLU A C 1
ATOM 630 O O . GLU A 1 86 ? -18.094 -23.453 -2.504 1 97.94 86 GLU A O 1
ATOM 635 N N . ALA A 1 87 ? -18.797 -21.344 -2.369 1 98.31 87 ALA A N 1
ATOM 636 C CA . ALA A 1 87 ? -20.203 -21.766 -2.326 1 98.31 87 ALA A CA 1
ATOM 637 C C . ALA A 1 87 ? -20.641 -22.375 -3.658 1 98.31 87 ALA A C 1
ATOM 639 O O . ALA A 1 87 ? -21.641 -23.094 -3.725 1 98.31 87 ALA A O 1
ATOM 640 N N . GLY A 1 88 ? -19.891 -22.062 -4.77 1 98.38 88 GLY A N 1
ATOM 641 C CA . GLY A 1 88 ? -20.203 -22.656 -6.059 1 98.38 88 GLY A CA 1
ATOM 642 C C . GLY A 1 88 ? -19.969 -21.719 -7.227 1 98.38 88 GLY A C 1
ATOM 643 O O . GLY A 1 88 ? -19.469 -20.609 -7.047 1 98.38 88 GLY A O 1
ATOM 644 N N . PRO A 1 89 ? -20.359 -22.219 -8.398 1 98.81 89 PRO A N 1
ATOM 645 C CA . PRO A 1 89 ? -20.078 -21.453 -9.625 1 98.81 89 PRO A CA 1
ATOM 646 C C . PRO A 1 89 ? -20.781 -20.109 -9.648 1 98.81 89 PRO A C 1
ATOM 648 O O . PRO A 1 89 ? -20.219 -19.125 -10.141 1 98.81 89 PRO A O 1
ATOM 651 N N . GLN A 1 90 ? -21.953 -20.047 -9.102 1 98.75 90 GLN A N 1
ATOM 652 C CA . GLN A 1 90 ? -22.688 -18.797 -9.125 1 98.75 90 GLN A CA 1
ATOM 653 C C . GLN A 1 90 ? -22 -17.734 -8.281 1 98.75 90 GLN A C 1
ATOM 655 O O . GLN A 1 90 ? -21.844 -16.578 -8.719 1 98.75 90 GLN A O 1
ATOM 660 N N . GLN A 1 91 ? -21.609 -18.078 -7.105 1 98.88 91 GLN A N 1
ATOM 661 C CA . GLN A 1 91 ? -20.891 -17.141 -6.25 1 98.88 91 GLN A CA 1
ATOM 662 C C . GLN A 1 91 ? -19.594 -16.672 -6.914 1 98.88 91 GLN A C 1
ATOM 664 O O . GLN A 1 91 ? -19.281 -15.477 -6.898 1 98.88 91 GLN A O 1
ATOM 669 N N . ALA A 1 92 ? -18.828 -17.641 -7.418 1 98.88 92 ALA A N 1
ATOM 670 C CA . ALA A 1 92 ? -17.578 -17.328 -8.086 1 98.88 92 ALA A CA 1
ATOM 671 C C . ALA A 1 92 ? -17.797 -16.312 -9.211 1 98.88 92 ALA A C 1
ATOM 673 O O . ALA A 1 92 ? -17.031 -15.367 -9.375 1 98.88 92 ALA A O 1
ATOM 674 N N . LEU A 1 93 ? -18.859 -16.531 -9.992 1 98.88 93 LEU A N 1
ATOM 675 C CA . LEU A 1 93 ? -19.172 -15.656 -11.109 1 98.88 93 LEU A CA 1
ATOM 676 C C . LEU A 1 93 ? -19.531 -14.258 -10.609 1 98.88 93 LEU A C 1
ATOM 678 O O . LEU A 1 93 ? -19.031 -13.258 -11.125 1 98.88 93 LEU A O 1
ATOM 682 N N . GLU A 1 94 ? -20.406 -14.172 -9.609 1 98.81 94 GLU A N 1
ATOM 683 C CA . GLU A 1 94 ? -20.812 -12.891 -9.062 1 98.81 94 GLU A CA 1
ATOM 684 C C . GLU A 1 94 ? -19.625 -12.102 -8.523 1 98.81 94 GLU A C 1
ATOM 686 O O . GLU A 1 94 ? -19.484 -10.906 -8.789 1 98.81 94 GLU A O 1
ATOM 691 N N . THR A 1 95 ? -18.781 -12.742 -7.781 1 98.88 95 THR A N 1
ATOM 692 C CA . THR A 1 95 ? -17.594 -12.117 -7.23 1 98.88 95 THR A CA 1
ATOM 693 C C . THR A 1 95 ? -16.672 -11.617 -8.344 1 98.88 95 THR A C 1
ATOM 695 O O . THR A 1 95 ? -16.203 -10.477 -8.305 1 98.88 95 THR A O 1
ATOM 698 N N . SER A 1 96 ? -16.469 -12.445 -9.297 1 98.94 96 SER A N 1
ATOM 699 C CA . SER A 1 96 ? -15.547 -12.102 -10.383 1 98.94 96 SER A CA 1
ATOM 700 C C . SER A 1 96 ? -16.094 -10.961 -11.227 1 98.94 96 SER A C 1
ATOM 702 O O . SER A 1 96 ? -15.344 -10.086 -11.664 1 98.94 96 SER A O 1
ATOM 704 N N . VAL A 1 97 ? -17.375 -10.953 -11.508 1 98.81 97 VAL A N 1
ATOM 705 C CA . VAL A 1 97 ? -18 -9.867 -12.25 1 98.81 97 VAL A CA 1
ATOM 706 C C . VAL A 1 97 ? -17.797 -8.547 -11.5 1 98.81 97 VAL A C 1
ATOM 708 O O . VAL A 1 97 ? -17.438 -7.531 -12.109 1 98.81 97 VAL A O 1
ATOM 711 N N . ARG A 1 98 ? -18 -8.562 -10.211 1 98.62 98 ARG A N 1
ATOM 712 C CA . ARG A 1 98 ? -17.766 -7.359 -9.422 1 98.62 98 ARG A CA 1
ATOM 713 C C . ARG A 1 98 ? -16.328 -6.883 -9.555 1 98.62 98 ARG A C 1
ATOM 715 O O . ARG A 1 98 ? -16.078 -5.695 -9.766 1 98.62 98 ARG A O 1
ATOM 722 N N . ILE A 1 99 ? -15.398 -7.781 -9.445 1 98.5 99 ILE A N 1
ATOM 723 C CA . ILE A 1 99 ? -13.984 -7.441 -9.555 1 98.5 99 ILE A CA 1
ATOM 724 C C . ILE A 1 99 ? -13.711 -6.82 -10.93 1 98.5 99 ILE A C 1
ATOM 726 O O . ILE A 1 99 ? -13.086 -5.766 -11.023 1 98.5 99 ILE A O 1
ATOM 730 N N . PHE A 1 100 ? -14.25 -7.391 -11.977 1 98.5 100 PHE A N 1
ATOM 731 C CA . PHE A 1 100 ? -14.016 -6.883 -13.32 1 98.5 100 PHE A CA 1
ATOM 732 C C . PHE A 1 100 ? -14.648 -5.508 -13.5 1 98.5 100 PHE A C 1
ATOM 734 O O . PHE A 1 100 ? -14.047 -4.617 -14.102 1 98.5 100 PHE A O 1
ATOM 741 N N . LYS A 1 101 ? -15.828 -5.297 -12.969 1 98.25 101 LYS A N 1
ATOM 742 C CA . LYS A 1 101 ? -16.562 -4.039 -13.133 1 98.25 101 LYS A CA 1
ATOM 743 C C . LYS A 1 101 ? -15.883 -2.91 -12.352 1 98.25 101 LYS A C 1
ATOM 745 O O . LYS A 1 101 ? -15.906 -1.754 -12.781 1 98.25 101 LYS A O 1
ATOM 750 N N . GLU A 1 102 ? -15.312 -3.291 -11.227 1 97.56 102 GLU A N 1
ATOM 751 C CA . GLU A 1 102 ? -14.867 -2.244 -10.312 1 97.56 102 GLU A CA 1
ATOM 752 C C . GLU A 1 102 ? -13.359 -2.018 -10.43 1 97.56 102 GLU A C 1
ATOM 754 O O . GLU A 1 102 ? -12.82 -1.087 -9.828 1 97.56 102 GLU A O 1
ATOM 759 N N . THR A 1 103 ? -12.773 -2.926 -11.07 1 97.62 103 THR A N 1
ATOM 760 C CA . THR A 1 103 ? -11.328 -2.809 -11.203 1 97.62 103 THR A CA 1
ATOM 761 C C . THR A 1 103 ? -10.914 -2.908 -12.672 1 97.62 103 THR A C 1
ATOM 763 O O . THR A 1 103 ? -11.719 -2.668 -13.562 1 97.62 103 THR A O 1
ATOM 766 N N . GLY A 1 104 ? -9.852 -3.141 -13.133 1 97 104 GLY A N 1
ATOM 767 C CA . GLY A 1 104 ? -9.273 -3.334 -14.453 1 97 104 GLY A CA 1
ATOM 768 C C . GLY A 1 104 ? -8.516 -4.641 -14.586 1 97 104 GLY A C 1
ATOM 769 O O . GLY A 1 104 ? -7.559 -4.73 -15.359 1 97 104 GLY A O 1
ATOM 770 N N . ALA A 1 105 ? -9.023 -5.598 -13.867 1 97.31 105 ALA A N 1
ATOM 771 C CA . ALA A 1 105 ? -8.383 -6.91 -13.859 1 97.31 105 ALA A CA 1
ATOM 772 C C . ALA A 1 105 ? -8.43 -7.547 -15.25 1 97.31 105 ALA A C 1
ATOM 774 O O . ALA A 1 105 ? -9.398 -7.379 -15.984 1 97.31 105 ALA A O 1
ATOM 775 N N . ASP A 1 106 ? -7.391 -8.312 -15.562 1 98.5 106 ASP A N 1
ATOM 776 C CA . ASP A 1 106 ? -7.371 -9.109 -16.781 1 98.5 106 ASP A CA 1
ATOM 777 C C . ASP A 1 106 ? -7.824 -10.547 -16.5 1 98.5 106 ASP A C 1
ATOM 779 O O . ASP A 1 106 ? -8.258 -11.25 -17.406 1 98.5 106 ASP A O 1
ATOM 783 N N . ALA A 1 107 ? -7.699 -10.984 -15.266 1 98.81 107 ALA A N 1
ATOM 784 C CA . ALA A 1 107 ? -8.039 -12.344 -14.844 1 98.81 107 ALA A CA 1
ATOM 785 C C . ALA A 1 107 ? -8.242 -12.414 -13.336 1 98.81 107 ALA A C 1
ATOM 787 O O . ALA A 1 107 ? -7.922 -11.469 -12.609 1 98.81 107 ALA A O 1
ATOM 788 N N . VAL A 1 108 ? -8.805 -13.523 -12.914 1 98.94 108 VAL A N 1
ATOM 789 C CA . VAL A 1 108 ? -8.891 -13.812 -11.484 1 98.94 108 VAL A CA 1
ATOM 790 C C . VAL A 1 108 ? -8.141 -15.102 -11.172 1 98.94 108 VAL A C 1
ATOM 792 O O . VAL A 1 108 ? -7.859 -15.898 -12.07 1 98.94 108 VAL A O 1
ATOM 795 N N . LYS A 1 109 ? -7.727 -15.195 -9.969 1 98.94 109 LYS A N 1
ATOM 796 C CA . LYS A 1 109 ? -7.07 -16.406 -9.484 1 98.94 109 LYS A CA 1
ATOM 797 C C . LYS A 1 109 ? -7.852 -17.031 -8.328 1 98.94 109 LYS A C 1
ATOM 799 O O . LYS A 1 109 ? -8.391 -16.328 -7.48 1 98.94 109 LYS A O 1
ATOM 804 N N . LEU A 1 110 ? -8.023 -18.297 -8.305 1 98.81 110 LEU A N 1
ATOM 805 C CA . LEU A 1 110 ? -8.672 -18.984 -7.188 1 98.81 110 LEU A CA 1
ATOM 806 C C . LEU A 1 110 ? -7.992 -20.312 -6.902 1 98.81 110 LEU A C 1
ATOM 808 O O . LEU A 1 110 ? -7.25 -20.828 -7.742 1 98.81 110 LEU A O 1
ATOM 812 N N . GLU A 1 111 ? -8.219 -20.875 -5.703 1 98.69 111 GLU A N 1
ATOM 813 C CA . GLU A 1 111 ? -7.562 -22.109 -5.254 1 98.69 111 GLU A CA 1
ATOM 814 C C . GLU A 1 111 ? -8.461 -23.328 -5.457 1 98.69 111 GLU A C 1
ATOM 816 O O . GLU A 1 111 ? -9.688 -23.203 -5.422 1 98.69 111 GLU A O 1
ATOM 821 N N . GLY A 1 112 ? -7.797 -24.438 -5.723 1 97.75 112 GLY A N 1
ATOM 822 C CA . GLY A 1 112 ? -8.523 -25.703 -5.801 1 97.75 112 GLY A CA 1
ATOM 823 C C . GLY A 1 112 ? -8.375 -26.391 -7.148 1 97.75 112 GLY A C 1
ATOM 824 O O . GLY A 1 112 ? -8.305 -25.719 -8.18 1 97.75 112 GLY A O 1
ATOM 825 N N . GLY A 1 113 ? -8.359 -27.672 -7.113 1 97.56 113 GLY A N 1
ATOM 826 C CA . GLY A 1 113 ? -8.297 -28.5 -8.305 1 97.56 113 GLY A CA 1
ATOM 827 C C . GLY A 1 113 ? -9.656 -28.984 -8.773 1 97.56 113 GLY A C 1
ATOM 828 O O . GLY A 1 113 ? -10.531 -28.172 -9.094 1 97.56 113 GLY A O 1
ATOM 829 N N . VAL A 1 114 ? -9.906 -30.281 -8.625 1 98.25 114 VAL A N 1
ATOM 830 C CA . VAL A 1 114 ? -11.164 -30.906 -9.031 1 98.25 114 VAL A CA 1
ATOM 831 C C . VAL A 1 114 ? -12.336 -30.188 -8.352 1 98.25 114 VAL A C 1
ATOM 833 O O . VAL A 1 114 ? -13.359 -29.906 -8.992 1 98.25 114 VAL A O 1
ATOM 836 N N . ARG A 1 115 ? -12.234 -29.781 -7.152 1 97.06 115 ARG A N 1
ATOM 837 C CA . ARG A 1 115 ? -13.32 -29.188 -6.371 1 97.06 115 ARG A CA 1
ATOM 838 C C . ARG A 1 115 ? -13.711 -27.828 -6.926 1 97.06 115 ARG A C 1
ATOM 840 O O . ARG A 1 115 ? -14.82 -27.344 -6.688 1 97.06 115 ARG A O 1
ATOM 847 N N . SER A 1 116 ? -12.789 -27.125 -7.621 1 98.56 116 SER A N 1
ATOM 848 C CA . SER A 1 116 ? -13.039 -25.766 -8.109 1 98.56 116 SER A CA 1
ATOM 849 C C . SER A 1 116 ? -13.305 -25.766 -9.609 1 98.56 116 SER A C 1
ATOM 851 O O . SER A 1 116 ? -13.523 -24.703 -10.203 1 98.56 116 SER A O 1
ATOM 853 N N . ALA A 1 117 ? -13.266 -26.938 -10.266 1 98.81 117 ALA A N 1
ATOM 854 C CA . ALA A 1 117 ? -13.43 -27.047 -11.711 1 98.81 117 ALA A CA 1
ATOM 855 C C . ALA A 1 117 ? -14.758 -26.453 -12.156 1 98.81 117 ALA A C 1
ATOM 857 O O . ALA A 1 117 ? -14.82 -25.734 -13.156 1 98.81 117 ALA A O 1
ATOM 858 N N . PRO A 1 118 ? -15.875 -26.672 -11.422 1 98.88 118 PRO A N 1
ATOM 859 C CA . PRO A 1 118 ? -17.125 -26.047 -11.852 1 98.88 118 PRO A CA 1
ATOM 860 C C . PRO A 1 118 ? -17.078 -24.516 -11.805 1 98.88 118 PRO A C 1
ATOM 862 O O . PRO A 1 118 ? -17.641 -23.844 -12.68 1 98.88 118 PRO A O 1
ATOM 865 N N . GLN A 1 119 ? -16.484 -23.969 -10.781 1 98.88 119 GLN A N 1
ATOM 866 C CA . GLN A 1 119 ? -16.297 -22.516 -10.688 1 98.88 119 GLN A CA 1
ATOM 867 C C . GLN A 1 119 ? -15.5 -22 -11.875 1 98.88 119 GLN A C 1
ATOM 869 O O . GLN A 1 119 ? -15.898 -21.016 -12.516 1 98.88 119 GLN A O 1
ATOM 874 N N . ILE A 1 120 ? -14.375 -22.641 -12.195 1 98.94 120 ILE A N 1
ATOM 875 C CA . ILE A 1 120 ? -13.484 -22.234 -13.266 1 98.94 120 ILE A CA 1
ATOM 876 C C . ILE A 1 120 ? -14.227 -22.281 -14.602 1 98.94 120 ILE A C 1
ATOM 878 O O . ILE A 1 120 ? -14.141 -21.344 -15.398 1 98.94 120 ILE A O 1
ATOM 882 N N . ARG A 1 121 ? -14.938 -23.312 -14.812 1 98.88 121 ARG A N 1
ATOM 883 C CA . ARG A 1 121 ? -15.703 -23.469 -16.047 1 98.88 121 ARG A CA 1
ATOM 884 C C . ARG A 1 121 ? -16.719 -22.344 -16.203 1 98.88 121 ARG A C 1
ATOM 886 O O . ARG A 1 121 ? -16.844 -21.75 -17.281 1 98.88 121 ARG A O 1
ATOM 893 N N . ALA A 1 122 ? -17.438 -22.062 -15.117 1 98.88 122 ALA A N 1
ATOM 894 C CA . ALA A 1 122 ? -18.453 -21 -15.164 1 98.88 122 ALA A CA 1
ATOM 895 C C . ALA A 1 122 ? -17.812 -19.656 -15.523 1 98.88 122 ALA A C 1
ATOM 897 O O . ALA A 1 122 ? -18.375 -18.891 -16.297 1 98.88 122 ALA A O 1
ATOM 898 N N . LEU A 1 123 ? -16.672 -19.359 -14.922 1 98.88 123 LEU A N 1
ATOM 899 C CA . LEU A 1 123 ? -15.977 -18.109 -15.18 1 98.88 123 LEU A CA 1
ATOM 900 C C . LEU A 1 123 ? -15.469 -18.062 -16.609 1 98.88 123 LEU A C 1
ATOM 902 O O . LEU A 1 123 ? -15.664 -17.062 -17.312 1 98.88 123 LEU A O 1
ATOM 906 N N . THR A 1 124 ? -14.875 -19.141 -17.078 1 98.44 124 THR A N 1
ATOM 907 C CA . THR A 1 124 ? -14.328 -19.203 -18.422 1 98.44 124 THR A CA 1
ATOM 908 C C . THR A 1 124 ? -15.438 -19.094 -19.469 1 98.44 124 THR A C 1
ATOM 910 O O . THR A 1 124 ? -15.281 -18.406 -20.484 1 98.44 124 THR A O 1
ATOM 913 N N . ASP A 1 125 ? -16.531 -19.734 -19.203 1 98.38 125 ASP A N 1
ATOM 914 C CA . ASP A 1 125 ? -17.688 -19.656 -20.094 1 98.38 125 ASP A CA 1
ATOM 915 C C . ASP A 1 125 ? -18.219 -18.234 -20.203 1 98.38 125 ASP A C 1
ATOM 917 O O . ASP A 1 125 ? -18.75 -17.844 -21.234 1 98.38 125 ASP A O 1
ATOM 921 N N . ALA A 1 126 ? -18.078 -17.531 -19.156 1 98.44 126 ALA A N 1
ATOM 922 C CA . ALA A 1 126 ? -18.547 -16.141 -19.125 1 98.44 126 ALA A CA 1
ATOM 923 C C . ALA A 1 126 ? -17.5 -15.195 -19.719 1 98.44 126 ALA A C 1
ATOM 925 O O . ALA A 1 126 ? -17.703 -13.984 -19.766 1 98.44 126 ALA A O 1
ATOM 926 N N . GLY A 1 127 ? -16.328 -15.703 -20.125 1 98.06 127 GLY A N 1
ATOM 927 C CA . GLY A 1 127 ? -15.289 -14.898 -20.75 1 98.06 127 GLY A CA 1
ATOM 928 C C . GLY A 1 127 ? -14.281 -14.344 -19.75 1 98.06 127 GLY A C 1
ATOM 929 O O . GLY A 1 127 ? -13.523 -13.43 -20.078 1 98.06 127 GLY A O 1
ATOM 930 N N . ILE A 1 128 ? -14.258 -14.828 -18.531 1 98.5 128 ILE A N 1
ATOM 931 C CA . ILE A 1 128 ? -13.328 -14.375 -17.5 1 98.5 128 ILE A CA 1
ATOM 932 C C . ILE A 1 128 ? -12.141 -15.336 -17.406 1 98.5 128 ILE A C 1
ATOM 934 O O . ILE A 1 128 ? -12.305 -16.5 -17.031 1 98.5 128 ILE A O 1
ATOM 938 N N . PRO A 1 129 ? -10.938 -14.875 -17.797 1 98.75 129 PRO A N 1
ATOM 939 C CA . PRO A 1 129 ? -9.766 -15.742 -17.656 1 98.75 129 PRO A CA 1
ATOM 940 C C . PRO A 1 129 ? -9.469 -16.109 -16.203 1 98.75 129 PRO A C 1
ATOM 942 O O . PRO A 1 129 ? -9.625 -15.266 -15.305 1 98.75 129 PRO A O 1
ATOM 945 N N . VAL A 1 130 ? -9.094 -17.375 -15.992 1 98.88 130 VAL A N 1
ATOM 946 C CA . VAL A 1 130 ? -8.859 -17.859 -14.641 1 98.88 130 VAL A CA 1
ATOM 947 C C . VAL A 1 130 ? -7.453 -18.438 -14.539 1 98.88 130 VAL A C 1
ATOM 949 O O . VAL A 1 130 ? -7.043 -19.25 -15.375 1 98.88 130 VAL A O 1
ATOM 952 N N . VAL A 1 131 ? -6.715 -17.953 -13.547 1 98.94 131 VAL A N 1
ATOM 953 C CA . VAL A 1 131 ? -5.496 -18.625 -13.094 1 98.94 131 VAL A CA 1
ATOM 954 C C . VAL A 1 131 ? -5.809 -19.516 -11.898 1 98.94 131 VAL A C 1
ATOM 956 O O . VAL A 1 131 ? -6.297 -19.047 -10.867 1 98.94 131 VAL A O 1
ATOM 959 N N . ALA A 1 132 ? -5.562 -20.781 -12.086 1 98.94 132 ALA A N 1
ATOM 960 C CA . ALA A 1 132 ? -5.805 -21.719 -11 1 98.94 132 ALA A CA 1
ATOM 961 C C . ALA A 1 132 ? -4.613 -21.766 -10.039 1 98.94 132 ALA A C 1
ATOM 963 O O . ALA A 1 132 ? -3.533 -21.266 -10.359 1 98.94 132 ALA A O 1
ATOM 964 N N . HIS A 1 133 ? -4.855 -22.25 -8.875 1 98.94 133 HIS A N 1
ATOM 965 C CA . HIS A 1 133 ? -3.824 -22.375 -7.852 1 98.94 133 HIS A CA 1
ATOM 966 C C . HIS A 1 133 ? -3.898 -23.734 -7.152 1 98.94 133 HIS A C 1
ATOM 968 O O . HIS A 1 133 ? -4.91 -24.062 -6.527 1 98.94 133 HIS A O 1
ATOM 974 N N . LEU A 1 134 ? -2.822 -24.531 -7.301 1 98.56 134 LEU A N 1
ATOM 975 C CA . LEU A 1 134 ? -2.709 -25.875 -6.742 1 98.56 134 LEU A CA 1
ATOM 976 C C . LEU A 1 134 ? -1.496 -25.969 -5.824 1 98.56 134 LEU A C 1
ATOM 978 O O . LEU A 1 134 ? -0.727 -25.016 -5.691 1 98.56 134 LEU A O 1
ATOM 982 N N . GLY A 1 135 ? -1.287 -27.172 -5.242 1 97.38 135 GLY A N 1
ATOM 983 C CA . GLY A 1 135 ? -0.25 -27.344 -4.238 1 97.38 135 GLY A CA 1
ATOM 984 C C . GLY A 1 135 ? -0.658 -26.828 -2.871 1 97.38 135 GLY A C 1
ATOM 985 O O . GLY A 1 135 ? -1.723 -27.188 -2.359 1 97.38 135 GLY A O 1
ATOM 986 N N . TYR A 1 136 ? 0.286 -26.172 -2.246 1 96.56 136 TYR A N 1
ATOM 987 C CA . TYR A 1 136 ? -0.099 -25.5 -1.004 1 96.56 136 TYR A CA 1
ATOM 988 C C . TYR A 1 136 ? -1.046 -24.344 -1.274 1 96.56 136 TYR A C 1
ATOM 990 O O . TYR A 1 136 ? -0.718 -23.438 -2.039 1 96.56 136 TYR A O 1
ATOM 998 N N . THR A 1 137 ? -2.197 -24.406 -0.755 1 96.62 137 THR A N 1
ATOM 999 C CA . THR A 1 137 ? -3.23 -23.391 -0.909 1 96.62 137 THR A CA 1
ATOM 1000 C C . THR A 1 137 ? -3.504 -22.688 0.42 1 96.62 137 THR A C 1
ATOM 1002 O O . THR A 1 137 ? -4.27 -23.188 1.245 1 96.62 137 THR A O 1
ATOM 1005 N N . PRO A 1 138 ? -3.004 -21.484 0.591 1 95.62 138 PRO A N 1
ATOM 1006 C CA . PRO A 1 138 ? -3.066 -20.797 1.88 1 95.62 138 PRO A CA 1
ATOM 1007 C C . PRO A 1 138 ? -4.496 -20.609 2.381 1 95.62 138 PRO A C 1
ATOM 1009 O O . PRO A 1 138 ? -4.734 -20.594 3.592 1 95.62 138 PRO A O 1
ATOM 1012 N N . GLN A 1 139 ? -5.449 -20.547 1.496 1 96.06 139 GLN A N 1
ATOM 1013 C CA . GLN A 1 139 ? -6.828 -20.297 1.904 1 96.06 139 GLN A CA 1
ATOM 1014 C C . GLN A 1 139 ? -7.434 -21.547 2.549 1 96.06 139 GLN A C 1
ATOM 1016 O O . GLN A 1 139 ? -8.516 -21.484 3.141 1 96.06 139 GLN A O 1
ATOM 1021 N N . SER A 1 140 ? -6.684 -22.672 2.498 1 91.81 140 SER A N 1
ATOM 1022 C CA . SER A 1 140 ? -7.113 -23.922 3.121 1 91.81 140 SER A CA 1
ATOM 1023 C C . SER A 1 140 ? -6.191 -24.312 4.277 1 91.81 140 SER A C 1
ATOM 1025 O O . SER A 1 140 ? -6.109 -25.484 4.645 1 91.81 140 SER A O 1
ATOM 1027 N N . GLU A 1 141 ? -5.477 -23.391 4.852 1 86.5 141 GLU A N 1
ATOM 1028 C CA . GLU A 1 141 ? -4.426 -23.656 5.832 1 86.5 141 GLU A CA 1
ATOM 1029 C C . GLU A 1 141 ? -4.984 -24.375 7.055 1 86.5 141 GLU A C 1
ATOM 1031 O O . GLU A 1 141 ? -4.297 -25.203 7.656 1 86.5 141 GLU A O 1
ATOM 1036 N N . ASN A 1 142 ? -6.164 -24.047 7.398 1 84.19 142 ASN A N 1
ATOM 1037 C CA . ASN A 1 142 ? -6.754 -24.688 8.562 1 84.19 142 ASN A CA 1
ATOM 1038 C C . ASN A 1 142 ? -6.902 -26.188 8.359 1 84.19 142 ASN A C 1
ATOM 1040 O O . ASN A 1 142 ? -6.801 -26.969 9.312 1 84.19 142 ASN A O 1
ATOM 1044 N N . LEU A 1 143 ? -7.176 -26.625 7.164 1 84.06 143 LEU A N 1
ATOM 1045 C CA . LEU A 1 143 ? -7.285 -28.047 6.836 1 84.06 143 LEU A CA 1
ATOM 1046 C C . LEU A 1 143 ? -5.902 -28.672 6.664 1 84.06 143 LEU A C 1
ATOM 1048 O O . LEU A 1 143 ? -5.676 -29.812 7.082 1 84.06 143 LEU A O 1
ATOM 1052 N N . LEU A 1 144 ? -4.934 -27.938 6.168 1 84.62 144 LEU A N 1
ATOM 1053 C CA . LEU A 1 144 ? -3.613 -28.453 5.812 1 84.62 144 LEU A CA 1
ATOM 1054 C C . LEU A 1 144 ? -2.695 -28.469 7.027 1 84.62 144 LEU A C 1
ATOM 1056 O O . LEU A 1 144 ? -1.709 -29.219 7.055 1 84.62 144 LEU A O 1
ATOM 1060 N N . GLY A 1 145 ? -3.035 -27.719 8.031 1 81.81 145 GLY A N 1
ATOM 1061 C CA . GLY A 1 145 ? -2.225 -27.656 9.234 1 81.81 145 GLY A CA 1
ATOM 1062 C C . GLY A 1 145 ? -0.997 -26.781 9.078 1 81.81 145 GLY A C 1
ATOM 1063 O O . GLY A 1 145 ? 0.056 -27.062 9.656 1 81.81 145 GLY A O 1
ATOM 1064 N N . GLY A 1 146 ? -0.998 -25.875 8.133 1 84.06 146 GLY A N 1
ATOM 1065 C CA . GLY A 1 146 ? 0.122 -24.969 7.941 1 84.06 146 GLY A CA 1
ATOM 1066 C C . GLY A 1 146 ? 0.862 -25.203 6.637 1 84.06 146 GLY A C 1
ATOM 1067 O O . GLY A 1 146 ? 0.464 -26.047 5.836 1 84.06 146 GLY A O 1
ATOM 1068 N N . PRO A 1 147 ? 1.872 -24.422 6.434 1 85.81 147 PRO A N 1
ATOM 1069 C CA . PRO A 1 147 ? 2.611 -24.516 5.172 1 85.81 147 PRO A CA 1
ATOM 1070 C C . PRO A 1 147 ? 3.457 -25.781 5.066 1 85.81 147 PRO A C 1
ATOM 1072 O O . PRO A 1 147 ? 4.457 -25.922 5.77 1 85.81 147 PRO A O 1
ATOM 1075 N N . ARG A 1 148 ? 2.955 -26.703 4.281 1 89.44 148 ARG A N 1
ATOM 1076 C CA . ARG A 1 148 ? 3.652 -27.953 4.031 1 89.44 148 ARG A CA 1
ATOM 1077 C C . ARG A 1 148 ? 3.785 -28.219 2.537 1 89.44 148 ARG A C 1
ATOM 1079 O O . ARG A 1 148 ? 2.883 -27.906 1.761 1 89.44 148 ARG A O 1
ATOM 1086 N N . VAL A 1 149 ? 4.895 -28.828 2.18 1 91.88 149 VAL A N 1
ATOM 1087 C CA . VAL A 1 149 ? 5.113 -29.234 0.796 1 91.88 149 VAL A CA 1
ATOM 1088 C C . VAL A 1 149 ? 4.039 -30.234 0.379 1 91.88 149 VAL A C 1
ATOM 1090 O O . VAL A 1 149 ? 3.695 -31.141 1.143 1 91.88 149 VAL A O 1
ATOM 1093 N N . GLN A 1 150 ? 3.471 -30.062 -0.777 1 90.44 150 GLN A N 1
ATOM 1094 C CA . GLN A 1 150 ? 2.428 -30.938 -1.312 1 90.44 150 GLN A CA 1
ATOM 1095 C C . GLN A 1 150 ? 2.977 -31.844 -2.41 1 90.44 150 GLN A C 1
ATOM 1097 O O . GLN A 1 150 ? 3.998 -31.531 -3.025 1 90.44 150 GLN A O 1
ATOM 1102 N N . GLY A 1 151 ? 2.26 -32.969 -2.666 1 89 151 GLY A N 1
ATOM 1103 C CA . GLY A 1 151 ? 2.652 -33.844 -3.734 1 89 151 GLY A CA 1
ATOM 1104 C C . GLY A 1 151 ? 3.742 -34.844 -3.322 1 89 151 GLY A C 1
ATOM 1105 O O . GLY A 1 151 ? 4.613 -35.188 -4.125 1 89 151 GLY A O 1
ATOM 1106 N N . ARG A 1 152 ? 3.766 -35.062 -2.039 1 89.38 152 ARG A N 1
ATOM 1107 C CA . ARG A 1 152 ? 4.699 -36.094 -1.562 1 89.38 152 ARG A CA 1
ATOM 1108 C C . ARG A 1 152 ? 4.043 -37.469 -1.525 1 89.38 152 ARG A C 1
ATOM 1110 O O . ARG A 1 152 ? 2.973 -37.625 -0.935 1 89.38 152 ARG A O 1
ATOM 1117 N N . GLY A 1 153 ? 4.719 -38.438 -2.189 1 89.5 153 GLY A N 1
ATOM 1118 C CA . GLY A 1 153 ? 4.176 -39.781 -2.293 1 89.5 153 GLY A CA 1
ATOM 1119 C C . GLY A 1 153 ? 3.363 -40 -3.555 1 89.5 153 GLY A C 1
ATOM 1120 O O . GLY A 1 153 ? 2.801 -39.031 -4.109 1 89.5 153 GLY A O 1
ATOM 1121 N N . ASP A 1 154 ? 3.27 -41.125 -3.977 1 90.44 154 ASP A N 1
ATOM 1122 C CA . ASP A 1 154 ? 2.688 -41.469 -5.27 1 90.44 154 ASP A CA 1
ATOM 1123 C C . ASP A 1 154 ? 1.223 -41.062 -5.344 1 90.44 154 ASP A C 1
ATOM 1125 O O . ASP A 1 154 ? 0.781 -40.5 -6.352 1 90.44 154 ASP A O 1
ATOM 1129 N N . ASP A 1 155 ? 0.484 -41.312 -4.387 1 93.5 155 ASP A N 1
ATOM 1130 C CA . ASP A 1 155 ? -0.935 -40.969 -4.383 1 93.5 155 ASP A CA 1
ATOM 1131 C C . ASP A 1 155 ? -1.135 -39.469 -4.465 1 93.5 155 ASP A C 1
ATOM 1133 O O . ASP A 1 155 ? -2.031 -38.969 -5.168 1 93.5 155 ASP A O 1
ATOM 1137 N N . ALA A 1 156 ? -0.327 -38.75 -3.717 1 92.69 156 ALA A N 1
ATOM 1138 C CA . ALA A 1 156 ? -0.422 -37.312 -3.701 1 92.69 156 ALA A CA 1
ATOM 1139 C C . ALA A 1 156 ? -0.046 -36.719 -5.059 1 92.69 156 ALA A C 1
ATOM 1141 O O . ALA A 1 156 ? -0.646 -35.75 -5.504 1 92.69 156 ALA A O 1
ATOM 1142 N N . VAL A 1 157 ? 0.937 -37.344 -5.66 1 95.19 157 VAL A N 1
ATOM 1143 C CA . VAL A 1 157 ? 1.366 -36.906 -6.988 1 95.19 157 VAL A CA 1
ATOM 1144 C C . VAL A 1 157 ? 0.238 -37.125 -7.992 1 95.19 157 VAL A C 1
ATOM 1146 O O . VAL A 1 157 ? -0.046 -36.25 -8.812 1 95.19 157 VAL A O 1
ATOM 1149 N N . GLU A 1 158 ? -0.357 -38.25 -7.934 1 96.25 158 GLU A N 1
ATOM 1150 C CA . GLU A 1 158 ? -1.464 -38.531 -8.836 1 96.25 158 GLU A CA 1
ATOM 1151 C C . GLU A 1 158 ? -2.631 -37.594 -8.625 1 96.25 158 GLU A C 1
ATOM 1153 O O . GLU A 1 158 ? -3.252 -37.125 -9.586 1 96.25 158 GLU A O 1
ATOM 1158 N N . ARG A 1 159 ? -2.92 -37.344 -7.426 1 96.69 159 ARG A N 1
ATOM 1159 C CA . ARG A 1 159 ? -3.998 -36.406 -7.109 1 96.69 159 ARG A CA 1
ATOM 1160 C C . ARG A 1 159 ? -3.699 -35.031 -7.664 1 96.69 159 ARG A C 1
ATOM 1162 O O . ARG A 1 159 ? -4.59 -34.375 -8.195 1 96.69 159 ARG A O 1
ATOM 1169 N N . LEU A 1 160 ? -2.494 -34.625 -7.457 1 97.56 160 LEU A N 1
ATOM 1170 C CA . LEU A 1 160 ? -2.094 -33.312 -7.973 1 97.56 160 LEU A CA 1
ATOM 1171 C C . LEU A 1 160 ? -2.18 -33.281 -9.492 1 97.56 160 LEU A C 1
ATOM 1173 O O . LEU A 1 160 ? -2.574 -32.25 -10.078 1 97.56 160 LEU A O 1
ATOM 1177 N N . ALA A 1 161 ? -1.774 -34.344 -10.148 1 97.94 161 ALA A N 1
ATOM 1178 C CA . ALA A 1 161 ? -1.888 -34.438 -11.602 1 97.94 161 ALA A CA 1
ATOM 1179 C C . ALA A 1 161 ? -3.346 -34.375 -12.047 1 97.94 161 ALA A C 1
ATOM 1181 O O . ALA A 1 161 ? -3.67 -33.688 -13.023 1 97.94 161 ALA A O 1
ATOM 1182 N N . ASP A 1 162 ? -4.207 -35.062 -11.32 1 98.31 162 ASP A N 1
ATOM 1183 C CA . ASP A 1 162 ? -5.641 -35.031 -11.602 1 98.31 162 ASP A CA 1
ATOM 1184 C C . ASP A 1 162 ? -6.188 -33.625 -11.445 1 98.31 162 ASP A C 1
ATOM 1186 O O . ASP A 1 162 ? -6.988 -33.156 -12.258 1 98.31 162 ASP A O 1
ATOM 1190 N N . ASP A 1 163 ? -5.797 -33 -10.383 1 98.69 163 ASP A N 1
ATOM 1191 C CA . ASP A 1 163 ? -6.195 -31.609 -10.141 1 98.69 163 ASP A CA 1
ATOM 1192 C C . ASP A 1 163 ? -5.762 -30.688 -11.289 1 98.69 163 ASP A C 1
ATOM 1194 O O . ASP A 1 163 ? -6.543 -29.875 -11.766 1 98.69 163 ASP A O 1
ATOM 1198 N N . ALA A 1 164 ? -4.527 -30.812 -11.727 1 98.81 164 ALA A N 1
ATOM 1199 C CA . ALA A 1 164 ? -3.986 -29.984 -12.805 1 98.81 164 ALA A CA 1
ATOM 1200 C C . ALA A 1 164 ? -4.77 -30.203 -14.102 1 98.81 164 ALA A C 1
ATOM 1202 O O . ALA A 1 164 ? -5.105 -29.234 -14.789 1 98.81 164 ALA A O 1
ATOM 1203 N N . LYS A 1 165 ? -5.066 -31.438 -14.398 1 98.75 165 LYS A N 1
ATOM 1204 C CA . LYS A 1 165 ? -5.836 -31.75 -15.602 1 98.75 165 LYS A CA 1
ATOM 1205 C C . LYS A 1 165 ? -7.25 -31.188 -15.508 1 98.75 165 LYS A C 1
ATOM 1207 O O . LYS A 1 165 ? -7.789 -30.672 -16.5 1 98.75 165 LYS A O 1
ATOM 1212 N N . ALA A 1 166 ? -7.824 -31.281 -14.336 1 98.81 166 ALA A N 1
ATOM 1213 C CA . ALA A 1 166 ? -9.195 -30.812 -14.125 1 98.81 166 ALA A CA 1
ATOM 1214 C C . ALA A 1 166 ? -9.297 -29.312 -14.359 1 98.81 166 ALA A C 1
ATOM 1216 O O . ALA A 1 166 ? -10.25 -28.844 -14.992 1 98.81 166 ALA A O 1
ATOM 1217 N N . VAL A 1 167 ? -8.375 -28.516 -13.844 1 98.81 167 VAL A N 1
ATOM 1218 C CA . VAL A 1 167 ? -8.469 -27.078 -13.984 1 98.81 167 VAL A CA 1
ATOM 1219 C C . VAL A 1 167 ? -8.172 -26.672 -15.43 1 98.81 167 VAL A C 1
ATOM 1221 O O . VAL A 1 167 ? -8.773 -25.734 -15.953 1 98.81 167 VAL A O 1
ATOM 1224 N N . GLU A 1 168 ? -7.223 -27.375 -16.094 1 98.69 168 GLU A N 1
ATOM 1225 C CA . GLU A 1 168 ? -6.992 -27.141 -17.516 1 98.69 168 GLU A CA 1
ATOM 1226 C C . GLU A 1 168 ? -8.258 -27.391 -18.328 1 98.69 168 GLU A C 1
ATOM 1228 O O . GLU A 1 168 ? -8.648 -26.562 -19.156 1 98.69 168 GLU A O 1
ATOM 1233 N N . GLU A 1 169 ? -8.844 -28.531 -18.078 1 98.69 169 GLU A N 1
ATOM 1234 C CA . GLU A 1 169 ? -10.039 -28.906 -18.812 1 98.69 169 GLU A CA 1
ATOM 1235 C C . GLU A 1 169 ? -11.188 -27.938 -18.562 1 98.69 169 GLU A C 1
ATOM 1237 O O . GLU A 1 169 ? -12.008 -27.688 -19.453 1 98.69 169 GLU A O 1
ATOM 1242 N N . ALA A 1 170 ? -11.219 -27.375 -17.375 1 98.81 170 ALA A N 1
ATOM 1243 C CA . ALA A 1 170 ? -12.258 -26.422 -17 1 98.81 170 ALA A CA 1
ATOM 1244 C C . ALA A 1 170 ? -12.055 -25.094 -17.703 1 98.81 170 ALA A C 1
ATOM 1246 O O . ALA A 1 170 ? -12.961 -24.25 -17.734 1 98.81 170 ALA A O 1
ATOM 1247 N N . GLY A 1 171 ? -10.812 -24.844 -18.188 1 98.62 171 GLY A N 1
ATOM 1248 C CA . GLY A 1 171 ? -10.609 -23.672 -19.016 1 98.62 171 GLY A CA 1
ATOM 1249 C C . GLY A 1 171 ? -9.625 -22.688 -18.406 1 98.62 171 GLY A C 1
ATOM 1250 O O . GLY A 1 171 ? -9.484 -21.562 -18.906 1 98.62 171 GLY A O 1
ATOM 1251 N N . ALA A 1 172 ? -8.93 -23.047 -17.312 1 98.75 172 ALA A N 1
ATOM 1252 C CA . ALA A 1 172 ? -7.918 -22.156 -16.734 1 98.75 172 ALA A CA 1
ATOM 1253 C C . ALA A 1 172 ? -6.871 -21.781 -17.781 1 98.75 172 ALA A C 1
ATOM 1255 O O . ALA A 1 172 ? -6.504 -22.594 -18.625 1 98.75 172 ALA A O 1
ATOM 1256 N N . VAL A 1 173 ? -6.344 -20.547 -17.672 1 98.62 173 VAL A N 1
ATOM 1257 C CA . VAL A 1 173 ? -5.395 -20.062 -18.672 1 98.62 173 VAL A CA 1
ATOM 1258 C C . VAL A 1 173 ? -3.967 -20.281 -18.172 1 98.62 173 VAL A C 1
ATOM 1260 O O . VAL A 1 173 ? -3.014 -20.203 -18.953 1 98.62 173 VAL A O 1
ATOM 1263 N N . ALA A 1 174 ? -3.773 -20.469 -16.938 1 98.88 174 ALA A N 1
ATOM 1264 C CA . ALA A 1 174 ? -2.523 -20.797 -16.25 1 98.88 174 ALA A CA 1
ATOM 1265 C C . ALA A 1 174 ? -2.793 -21.469 -14.898 1 98.88 174 ALA A C 1
ATOM 1267 O O . ALA A 1 174 ? -3.932 -21.484 -14.43 1 98.88 174 ALA A O 1
ATOM 1268 N N . VAL A 1 175 ? -1.776 -22.031 -14.305 1 98.88 175 VAL A N 1
ATOM 1269 C CA . V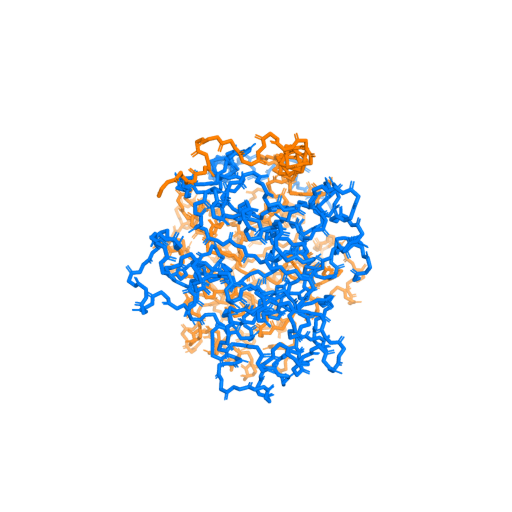AL A 1 175 ? -1.945 -22.656 -12.992 1 98.88 175 VAL A CA 1
ATOM 1270 C C . VAL A 1 175 ? -0.695 -22.422 -12.148 1 98.88 175 VAL A C 1
ATOM 1272 O O . VAL A 1 175 ? 0.426 -22.641 -12.617 1 98.88 175 VAL A O 1
ATOM 1275 N N . VAL A 1 176 ? -0.89 -21.906 -10.969 1 98.94 176 VAL A N 1
ATOM 1276 C CA . VAL A 1 176 ? 0.178 -21.734 -9.992 1 98.94 176 VAL A CA 1
ATOM 1277 C C . VAL A 1 176 ? 0.399 -23.047 -9.234 1 98.94 176 VAL A C 1
ATOM 1279 O O . VAL A 1 176 ? -0.561 -23.719 -8.844 1 98.94 176 VAL A O 1
ATOM 1282 N N . LEU A 1 177 ? 1.631 -23.438 -9.094 1 98.75 177 LEU A N 1
ATOM 1283 C CA . LEU A 1 177 ? 2.053 -24.562 -8.273 1 98.75 177 LEU A CA 1
ATOM 1284 C C . LEU A 1 177 ? 2.885 -24.094 -7.086 1 98.75 177 LEU A C 1
ATOM 1286 O O . LEU A 1 177 ? 4.023 -23.656 -7.258 1 98.75 177 LEU A O 1
ATOM 1290 N N . GLU A 1 178 ? 2.303 -24.172 -5.906 1 98.44 178 GLU A N 1
ATOM 1291 C CA . GLU A 1 178 ? 2.986 -23.672 -4.719 1 98.44 178 GLU A CA 1
ATOM 1292 C C . GLU A 1 178 ? 3.48 -24.828 -3.838 1 98.44 178 GLU A C 1
ATOM 1294 O O . GLU A 1 178 ? 2.719 -25.734 -3.518 1 98.44 178 GLU A O 1
ATOM 1299 N N . MET A 1 179 ? 4.801 -24.75 -3.467 1 97.25 179 MET A N 1
ATOM 1300 C CA . MET A 1 179 ? 5.43 -25.703 -2.545 1 97.25 179 MET A CA 1
ATOM 1301 C C . MET A 1 179 ? 5.203 -27.141 -2.996 1 97.25 179 MET A C 1
ATOM 1303 O O . MET A 1 179 ? 4.637 -27.938 -2.252 1 97.25 179 MET A O 1
ATOM 1307 N N . VAL A 1 180 ? 5.645 -27.453 -4.16 1 97.38 180 VAL A N 1
ATOM 1308 C CA . VAL A 1 180 ? 5.613 -28.766 -4.809 1 97.38 180 VAL A CA 1
ATOM 1309 C C . VAL A 1 180 ? 7.035 -29.219 -5.129 1 97.38 180 VAL A C 1
ATOM 1311 O O . VAL A 1 180 ? 7.859 -28.422 -5.582 1 97.38 180 VAL A O 1
ATOM 1314 N N . PRO A 1 181 ? 7.352 -30.516 -4.879 1 97.38 181 PRO A N 1
ATOM 1315 C CA . PRO A 1 181 ? 8.695 -31 -5.223 1 97.38 181 PRO A CA 1
ATOM 1316 C C . PRO A 1 181 ? 9.047 -30.75 -6.691 1 97.38 181 PRO A C 1
ATOM 1318 O O . PRO A 1 181 ? 8.188 -30.875 -7.566 1 97.38 181 PRO A O 1
ATOM 1321 N N . THR A 1 182 ? 10.297 -30.5 -6.898 1 97.56 182 THR A N 1
ATOM 1322 C CA . THR A 1 182 ? 10.812 -30.094 -8.203 1 97.56 182 THR A CA 1
ATOM 1323 C C . THR A 1 182 ? 10.414 -31.109 -9.273 1 97.56 182 THR A C 1
ATOM 1325 O O . THR A 1 182 ? 9.945 -30.719 -10.352 1 97.56 182 THR A O 1
ATOM 1328 N N . ASP A 1 183 ? 10.586 -32.375 -8.977 1 97 183 ASP A N 1
ATOM 1329 C CA . ASP A 1 183 ? 10.297 -33.406 -9.961 1 97 183 ASP A CA 1
ATOM 1330 C C . ASP A 1 183 ? 8.805 -33.531 -10.242 1 97 183 ASP A C 1
ATOM 1332 O O . ASP A 1 183 ? 8.391 -33.781 -11.375 1 97 183 ASP A O 1
ATOM 1336 N N . VAL A 1 184 ? 8 -33.344 -9.25 1 97.75 184 VAL A N 1
ATOM 1337 C CA . VAL A 1 184 ? 6.551 -33.375 -9.398 1 97.75 184 VAL A CA 1
ATOM 1338 C C . VAL A 1 184 ? 6.09 -32.188 -10.234 1 97.75 184 VAL A C 1
ATOM 1340 O O . VAL A 1 184 ? 5.27 -32.344 -11.141 1 97.75 184 VAL A O 1
ATOM 1343 N N . ALA A 1 185 ? 6.602 -31.016 -9.961 1 98.38 185 ALA A N 1
ATOM 1344 C CA . ALA A 1 185 ? 6.273 -29.812 -10.727 1 98.38 185 ALA A CA 1
ATOM 1345 C C . ALA A 1 185 ? 6.672 -29.969 -12.195 1 98.38 185 ALA A C 1
ATOM 1347 O O . ALA A 1 185 ? 5.953 -29.531 -13.094 1 98.38 185 ALA A O 1
ATOM 1348 N N . ALA A 1 186 ? 7.832 -30.578 -12.391 1 97.94 186 ALA A N 1
ATOM 1349 C CA . ALA A 1 186 ? 8.289 -30.859 -13.75 1 97.94 186 ALA A CA 1
ATOM 1350 C C . ALA A 1 186 ? 7.289 -31.734 -14.492 1 97.94 186 ALA A C 1
ATOM 1352 O O . ALA A 1 186 ? 6.945 -31.469 -15.648 1 97.94 186 ALA A O 1
ATOM 1353 N N . ARG A 1 187 ? 6.879 -32.781 -13.844 1 97.5 187 ARG A N 1
ATOM 1354 C CA . ARG A 1 187 ? 5.926 -33.688 -14.438 1 97.5 187 ARG A CA 1
ATOM 1355 C C . ARG A 1 187 ? 4.617 -33 -14.781 1 97.5 187 ARG A C 1
ATOM 1357 O O . ARG A 1 187 ? 4.094 -33.156 -15.891 1 97.5 187 ARG A O 1
ATOM 1364 N N . ILE A 1 188 ? 4.074 -32.219 -13.828 1 98.31 188 ILE A N 1
ATOM 1365 C CA . ILE A 1 188 ? 2.818 -31.531 -14.047 1 98.31 188 ILE A CA 1
ATOM 1366 C C . ILE A 1 188 ? 2.967 -30.562 -15.227 1 98.31 188 ILE A C 1
ATOM 1368 O O . ILE A 1 188 ? 2.07 -30.453 -16.062 1 98.31 188 ILE A O 1
ATOM 1372 N N . THR A 1 189 ? 4.051 -29.812 -15.328 1 98.44 189 THR A N 1
ATOM 1373 C CA . THR A 1 189 ? 4.312 -28.844 -16.391 1 98.44 189 THR A CA 1
ATOM 1374 C C . THR A 1 189 ? 4.32 -29.531 -17.75 1 98.44 189 THR A C 1
ATOM 1376 O O . THR A 1 189 ? 3.9 -28.938 -18.75 1 98.44 189 THR A O 1
ATOM 1379 N N . GLU A 1 190 ? 4.746 -30.734 -17.766 1 97.19 190 GLU A N 1
ATOM 1380 C CA . GLU A 1 190 ? 4.797 -31.5 -19.016 1 97.19 190 GLU A CA 1
ATOM 1381 C C . GLU A 1 190 ? 3.404 -31.953 -19.438 1 97.19 190 GLU A C 1
ATOM 1383 O O . GLU A 1 190 ? 3.105 -32.031 -20.625 1 97.19 190 GLU A O 1
ATOM 1388 N N . ILE A 1 191 ? 2.586 -32.219 -18.547 1 95.94 191 ILE A N 1
ATOM 1389 C CA . ILE A 1 191 ? 1.334 -32.906 -18.859 1 95.94 191 ILE A CA 1
ATOM 1390 C C . ILE A 1 191 ? 0.273 -31.875 -19.234 1 95.94 191 ILE A C 1
ATOM 1392 O O . ILE A 1 191 ? -0.628 -32.156 -20.031 1 95.94 191 ILE A O 1
ATOM 1396 N N . VAL A 1 192 ? 0.341 -30.719 -18.625 1 97.56 192 VAL A N 1
ATOM 1397 C CA . VAL A 1 192 ? -0.686 -29.719 -18.922 1 97.56 192 VAL A CA 1
ATOM 1398 C C . VAL A 1 192 ? -0.217 -28.812 -20.047 1 97.56 192 VAL A C 1
ATOM 1400 O O . VAL A 1 192 ? 0.977 -28.531 -20.172 1 97.56 192 VAL A O 1
ATOM 1403 N N . ARG A 1 193 ? -1.139 -28.25 -20.828 1 96.25 193 ARG A N 1
ATOM 1404 C CA . ARG A 1 193 ? -0.826 -27.391 -21.984 1 96.25 193 ARG A CA 1
ATOM 1405 C C . ARG A 1 193 ? -0.806 -25.922 -21.578 1 96.25 193 ARG A C 1
ATOM 1407 O O . ARG A 1 193 ? -0.246 -25.094 -22.297 1 96.25 193 ARG A O 1
ATOM 1414 N N . ILE A 1 194 ? -1.421 -25.578 -20.484 1 98 194 ILE A N 1
ATOM 1415 C CA . ILE A 1 194 ? -1.425 -24.188 -20.016 1 98 194 ILE A CA 1
ATOM 1416 C C . ILE A 1 194 ? -0.152 -23.922 -19.219 1 98 194 ILE A C 1
ATOM 1418 O O . ILE A 1 194 ? 0.446 -24.844 -18.641 1 98 194 ILE A O 1
ATOM 1422 N N . PRO A 1 195 ? 0.323 -22.641 -19.188 1 98.75 195 PRO A N 1
ATOM 1423 C CA . PRO A 1 195 ? 1.544 -22.328 -18.438 1 98.75 195 PRO A CA 1
ATOM 1424 C C . PRO A 1 195 ? 1.421 -22.641 -16.938 1 98.75 195 PRO A C 1
ATOM 1426 O O . PRO A 1 195 ? 0.378 -22.375 -16.344 1 98.75 195 PRO A O 1
ATOM 1429 N N . THR A 1 196 ? 2.451 -23.25 -16.359 1 98.81 196 THR A N 1
ATOM 1430 C CA . THR A 1 196 ? 2.605 -23.406 -14.914 1 98.81 196 THR A CA 1
ATOM 1431 C C . THR A 1 196 ? 3.475 -22.297 -14.336 1 98.81 196 THR A C 1
ATOM 1433 O O . THR A 1 196 ? 4.48 -21.906 -14.93 1 98.81 196 THR A O 1
ATOM 1436 N N . ILE A 1 197 ? 3.021 -21.703 -13.266 1 98.94 197 ILE A N 1
ATOM 1437 C CA . ILE A 1 197 ? 3.766 -20.688 -12.539 1 98.94 197 ILE A CA 1
ATOM 1438 C C . ILE A 1 197 ? 4.156 -21.219 -11.156 1 98.94 197 ILE A C 1
ATOM 1440 O O . ILE A 1 197 ? 3.291 -21.516 -10.336 1 98.94 197 ILE A O 1
ATOM 1444 N N . GLY A 1 198 ? 5.438 -21.297 -10.93 1 98.75 198 GLY A N 1
ATOM 1445 C CA . GLY A 1 198 ? 5.902 -21.922 -9.695 1 98.75 198 GLY A CA 1
ATOM 1446 C C . GLY A 1 198 ? 6.16 -20.906 -8.586 1 98.75 198 GLY A C 1
ATOM 1447 O O . GLY A 1 198 ? 6.59 -19.781 -8.852 1 98.75 198 GLY A O 1
ATOM 1448 N N . ILE A 1 199 ? 5.957 -21.25 -7.371 1 98.5 199 ILE A N 1
ATOM 1449 C CA . ILE A 1 199 ? 6.465 -20.641 -6.152 1 98.5 199 ILE A CA 1
ATOM 1450 C C . ILE A 1 199 ? 6.871 -21.734 -5.16 1 98.5 199 ILE A C 1
ATOM 1452 O O . ILE A 1 199 ? 6.016 -22.406 -4.582 1 98.5 199 ILE A O 1
ATOM 1456 N N . GLY A 1 200 ? 8.18 -21.891 -5.039 1 97.38 200 GLY A N 1
ATOM 1457 C CA . GLY A 1 200 ? 8.672 -23.047 -4.32 1 97.38 200 GLY A CA 1
ATOM 1458 C C . GLY A 1 200 ? 8.391 -24.359 -5.043 1 97.38 200 GLY A C 1
ATOM 1459 O O . GLY A 1 200 ? 8.047 -25.359 -4.414 1 97.38 200 GLY A O 1
ATOM 1460 N N . ALA A 1 201 ? 8.461 -24.359 -6.348 1 97.69 201 ALA A N 1
ATOM 1461 C CA . ALA A 1 201 ? 8.117 -25.547 -7.121 1 97.69 201 ALA A CA 1
ATOM 1462 C C . ALA A 1 201 ? 9.242 -25.938 -8.078 1 97.69 201 ALA A C 1
ATOM 1464 O O . ALA A 1 201 ? 9.047 -26.75 -8.984 1 97.69 201 ALA A O 1
ATOM 1465 N N . GLY A 1 202 ? 10.391 -25.281 -7.91 1 95.94 202 GLY A N 1
ATOM 1466 C CA . GLY A 1 202 ? 11.547 -25.625 -8.727 1 95.94 202 GLY A CA 1
ATOM 1467 C C . GLY A 1 202 ? 11.562 -24.922 -10.07 1 95.94 202 GLY A C 1
ATOM 1468 O O . GLY A 1 202 ? 10.656 -24.125 -10.375 1 95.94 202 GLY A O 1
ATOM 1469 N N . PRO A 1 203 ? 12.555 -25.141 -10.883 1 96.69 203 PRO A N 1
ATOM 1470 C CA . PRO A 1 203 ? 12.836 -24.312 -12.055 1 96.69 203 PRO A CA 1
ATOM 1471 C C . PRO A 1 203 ? 12.102 -24.797 -13.312 1 96.69 203 PRO A C 1
ATOM 1473 O O . PRO A 1 203 ? 12.164 -24.141 -14.359 1 96.69 203 PRO A O 1
ATOM 1476 N N . HIS A 1 204 ? 11.391 -25.859 -13.25 1 97.25 204 HIS A N 1
ATOM 1477 C CA . HIS A 1 204 ? 10.891 -26.484 -14.469 1 97.25 204 HIS A CA 1
ATOM 1478 C C . HIS A 1 204 ? 9.508 -25.938 -14.836 1 97.25 204 HIS A C 1
ATOM 1480 O O . HIS A 1 204 ? 8.984 -26.25 -15.906 1 97.25 204 HIS A O 1
ATOM 1486 N N . CYS A 1 205 ? 8.898 -25.141 -13.953 1 98.5 205 CYS A N 1
ATOM 1487 C CA . CYS A 1 205 ? 7.652 -24.469 -14.312 1 98.5 205 CYS A CA 1
ATOM 1488 C C . CYS A 1 205 ? 7.879 -23.469 -15.438 1 98.5 205 CYS A C 1
ATOM 1490 O O . CYS A 1 205 ? 9.008 -23.062 -15.688 1 98.5 205 CYS A O 1
ATOM 1492 N N . ASP A 1 206 ? 6.816 -23.094 -16.125 1 98.69 206 ASP A N 1
ATOM 1493 C CA . ASP A 1 206 ? 6.871 -22.172 -17.25 1 98.69 206 ASP A CA 1
ATOM 1494 C C . ASP A 1 206 ? 7.086 -20.734 -16.781 1 98.69 206 ASP A C 1
ATOM 1496 O O . ASP A 1 206 ? 7.328 -19.828 -17.594 1 98.69 206 ASP A O 1
ATOM 1500 N N . GLY A 1 207 ? 6.992 -20.422 -15.547 1 98.69 207 GLY A N 1
ATOM 1501 C CA . GLY A 1 207 ? 7.223 -19.141 -14.922 1 98.69 207 GLY A CA 1
ATOM 1502 C C . GLY A 1 207 ? 7.363 -19.219 -13.414 1 98.69 207 GLY A C 1
ATOM 1503 O O . GLY A 1 207 ? 7.312 -20.312 -12.844 1 98.69 207 GLY A O 1
ATOM 1504 N N . GLN A 1 208 ? 7.625 -18.141 -12.789 1 98.88 208 GLN A N 1
ATOM 1505 C CA . GLN A 1 208 ? 7.797 -18.031 -11.344 1 98.88 208 GLN A CA 1
ATOM 1506 C C . GLN A 1 208 ? 7.043 -16.844 -10.781 1 98.88 208 GLN A C 1
ATOM 1508 O O . GLN A 1 208 ? 6.953 -15.797 -11.43 1 98.88 208 GLN A O 1
ATOM 1513 N N . VAL A 1 209 ? 6.523 -17.016 -9.57 1 98.88 209 VAL A N 1
ATOM 1514 C CA . VAL A 1 209 ? 5.926 -15.883 -8.859 1 98.88 209 VAL A CA 1
ATOM 1515 C C . VAL A 1 209 ? 6.543 -15.766 -7.469 1 98.88 209 VAL A C 1
ATOM 1517 O O . VAL A 1 209 ? 6.879 -16.781 -6.84 1 98.88 209 VAL A O 1
ATOM 1520 N N . LEU A 1 210 ? 6.766 -14.57 -6.992 1 98.81 210 LEU A N 1
ATOM 1521 C CA . LEU A 1 210 ? 7.141 -14.266 -5.613 1 98.81 210 LEU A CA 1
ATOM 1522 C C . LEU A 1 210 ? 6.266 -13.148 -5.047 1 98.81 210 LEU A C 1
ATOM 1524 O O . LEU A 1 210 ? 5.672 -12.375 -5.801 1 98.81 210 LEU A O 1
ATOM 1528 N N . VAL A 1 211 ? 6.082 -13.188 -3.756 1 98.69 211 VAL A N 1
ATOM 1529 C CA . VAL A 1 211 ? 5.566 -12.016 -3.059 1 98.69 211 VAL A CA 1
ATOM 1530 C C . VAL A 1 211 ? 6.617 -10.906 -3.057 1 98.69 211 VAL A C 1
ATOM 1532 O O . VAL A 1 211 ? 7.754 -11.117 -2.621 1 98.69 211 VAL A O 1
ATOM 1535 N N . TRP A 1 212 ? 6.238 -9.695 -3.488 1 98.62 212 TRP A N 1
ATOM 1536 C CA . TRP A 1 212 ? 7.262 -8.703 -3.791 1 98.62 212 TRP A CA 1
ATOM 1537 C C . TRP A 1 212 ? 8.008 -8.281 -2.527 1 98.62 212 TRP A C 1
ATOM 1539 O O . TRP A 1 212 ? 9.195 -7.957 -2.576 1 98.62 212 TRP A O 1
ATOM 1549 N N . THR A 1 213 ? 7.32 -8.297 -1.343 1 98.44 213 THR A N 1
ATOM 1550 C CA . THR A 1 213 ? 7.965 -7.891 -0.099 1 98.44 213 THR A CA 1
ATOM 1551 C C . THR A 1 213 ? 9.055 -8.883 0.301 1 98.44 213 THR A C 1
ATOM 1553 O O . THR A 1 213 ? 10.055 -8.5 0.904 1 98.44 213 THR A O 1
ATOM 1556 N N . ASP A 1 214 ? 8.859 -10.172 -0.043 1 98.25 214 ASP A N 1
ATOM 1557 C CA . ASP A 1 214 ? 9.898 -11.172 0.164 1 98.25 214 ASP A CA 1
ATOM 1558 C C . ASP A 1 214 ? 11.062 -10.953 -0.802 1 98.25 214 ASP A C 1
ATOM 1560 O O . ASP A 1 214 ? 12.227 -10.953 -0.391 1 98.25 214 ASP A O 1
ATOM 1564 N N . MET A 1 215 ? 10.727 -10.75 -2.012 1 98.44 215 MET A N 1
ATOM 1565 C CA . MET A 1 215 ? 11.711 -10.57 -3.078 1 98.44 215 MET A CA 1
ATOM 1566 C C . MET A 1 215 ? 12.586 -9.352 -2.809 1 98.44 215 MET A C 1
ATOM 1568 O O . MET A 1 215 ? 13.797 -9.398 -3.029 1 98.44 215 MET A O 1
ATOM 1572 N N . ALA A 1 216 ? 11.977 -8.289 -2.213 1 98.5 216 ALA A N 1
ATOM 1573 C CA . ALA A 1 216 ? 12.68 -7.016 -2.027 1 98.5 216 ALA A CA 1
ATOM 1574 C C . ALA A 1 216 ? 13.289 -6.926 -0.634 1 98.5 216 ALA A C 1
ATOM 1576 O O . ALA A 1 216 ? 13.938 -5.93 -0.299 1 98.5 216 ALA A O 1
ATOM 1577 N N . GLY A 1 217 ? 13.07 -7.922 0.237 1 98.38 217 GLY A N 1
ATOM 1578 C CA . GLY A 1 217 ? 13.617 -7.891 1.584 1 98.38 217 GLY A CA 1
ATOM 1579 C C . GLY A 1 217 ? 13.047 -6.77 2.434 1 98.38 217 GLY A C 1
ATOM 1580 O O . GLY A 1 217 ? 13.789 -6.02 3.062 1 98.38 217 GLY A O 1
ATOM 1581 N N . MET A 1 218 ? 11.719 -6.676 2.473 1 98.19 218 MET A N 1
ATOM 1582 C CA . MET A 1 218 ? 11.07 -5.609 3.23 1 98.19 218 MET A CA 1
ATOM 1583 C C . MET A 1 218 ? 11.062 -5.93 4.723 1 98.19 218 MET A C 1
ATOM 1585 O O . MET A 1 218 ? 10.891 -5.035 5.551 1 98.19 218 MET A O 1
ATOM 1589 N N . THR A 1 219 ? 11.164 -7.207 5.094 1 96.31 219 THR A N 1
ATOM 1590 C CA . THR A 1 219 ? 11.242 -7.629 6.488 1 96.31 219 THR A CA 1
ATOM 1591 C C . THR A 1 219 ? 12.461 -8.523 6.715 1 96.31 219 THR A C 1
ATOM 1593 O O . THR A 1 219 ? 13.188 -8.844 5.77 1 96.31 219 THR A O 1
ATOM 1596 N N . ASP A 1 220 ? 12.609 -8.914 7.961 1 93.88 220 ASP A N 1
ATOM 1597 C CA . ASP A 1 220 ? 13.781 -9.711 8.312 1 93.88 220 ASP A CA 1
ATOM 1598 C C . ASP A 1 220 ? 13.562 -11.18 7.984 1 93.88 220 ASP A C 1
ATOM 1600 O O . ASP A 1 220 ? 14.508 -11.977 7.996 1 93.88 220 ASP A O 1
ATOM 1604 N N . TRP A 1 221 ? 12.406 -11.508 7.609 1 90.5 221 TRP A N 1
ATOM 1605 C CA . TRP A 1 221 ? 12.078 -12.906 7.348 1 90.5 221 TRP A CA 1
ATOM 1606 C C . TRP A 1 221 ? 11.594 -13.094 5.914 1 90.5 221 TRP A C 1
ATOM 1608 O O . TRP A 1 221 ? 10.898 -12.227 5.371 1 90.5 221 TRP A O 1
ATOM 1618 N N . SER A 1 222 ? 12.031 -14.203 5.32 1 92.56 222 SER A N 1
ATOM 1619 C CA . SER A 1 222 ? 11.508 -14.672 4.043 1 92.56 222 SER A CA 1
ATOM 1620 C C . SER A 1 222 ? 11.414 -16.188 4.004 1 92.56 222 SER A C 1
ATOM 1622 O O . SER A 1 222 ? 12.203 -16.891 4.648 1 92.56 222 SER A O 1
ATOM 1624 N N . PRO A 1 223 ? 10.43 -16.688 3.238 1 93.88 223 PRO A N 1
ATOM 1625 C CA . PRO A 1 223 ? 10.43 -18.141 3.045 1 93.88 223 PRO A CA 1
ATOM 1626 C C . PRO A 1 223 ? 11.656 -18.641 2.293 1 93.88 223 PRO A C 1
ATOM 1628 O O . PRO A 1 223 ? 12.25 -17.891 1.51 1 93.88 223 PRO A O 1
ATOM 1631 N N . ARG A 1 224 ? 11.961 -19.891 2.488 1 92.69 224 ARG A N 1
ATOM 1632 C CA . ARG A 1 224 ? 13.164 -20.5 1.923 1 92.69 224 ARG A CA 1
ATOM 1633 C C . ARG A 1 224 ? 13.156 -20.406 0.4 1 92.69 224 ARG A C 1
ATOM 1635 O O . ARG A 1 224 ? 14.203 -20.25 -0.225 1 92.69 224 ARG A O 1
ATOM 1642 N N . PHE A 1 225 ? 12.047 -20.453 -0.182 1 95.75 225 PHE A N 1
ATOM 1643 C CA . PHE A 1 225 ? 11.961 -20.531 -1.635 1 95.75 225 PHE A CA 1
ATOM 1644 C C . PHE A 1 225 ? 12.07 -19.141 -2.264 1 95.75 225 PHE A C 1
ATOM 1646 O O . PHE A 1 225 ? 12.125 -19.016 -3.488 1 95.75 225 PHE A O 1
ATOM 1653 N N . ALA A 1 226 ? 12.023 -18.078 -1.455 1 96.81 226 ALA A N 1
ATOM 1654 C CA . ALA A 1 226 ? 12.086 -16.719 -1.99 1 96.81 226 ALA A CA 1
ATOM 1655 C C . ALA A 1 226 ? 13.516 -16.188 -1.963 1 96.81 226 ALA A C 1
ATOM 1657 O O . ALA A 1 226 ? 14.164 -16.188 -0.914 1 96.81 226 ALA A O 1
ATOM 1658 N N . ARG A 1 227 ? 14.008 -15.852 -3.047 1 97.06 227 ARG A N 1
ATOM 1659 C CA . ARG A 1 227 ? 15.297 -15.172 -3.121 1 97.06 227 ARG A CA 1
ATOM 1660 C C . ARG A 1 227 ? 15.141 -13.672 -2.902 1 97.06 227 ARG A C 1
ATOM 1662 O O . ARG A 1 227 ? 14.234 -13.047 -3.465 1 97.06 227 ARG A O 1
ATOM 1669 N N . ARG A 1 228 ? 16.016 -13.094 -2.092 1 97.38 228 ARG A N 1
ATOM 1670 C CA . ARG A 1 228 ? 16.031 -11.648 -1.866 1 97.38 228 ARG A CA 1
ATOM 1671 C C . ARG A 1 228 ? 16.938 -10.945 -2.867 1 97.38 228 ARG A C 1
ATOM 1673 O O . ARG A 1 228 ? 18.109 -11.289 -2.99 1 97.38 228 ARG A O 1
ATOM 1680 N N . TYR A 1 229 ? 16.391 -10.062 -3.553 1 98.44 229 TYR A N 1
ATOM 1681 C CA . TYR A 1 229 ? 17.125 -9.32 -4.559 1 98.44 229 TYR A CA 1
ATOM 1682 C C . TYR A 1 229 ? 17.547 -7.949 -4.031 1 98.44 229 TYR A C 1
ATOM 1684 O O . TYR A 1 229 ? 18.297 -7.23 -4.68 1 98.44 229 TYR A O 1
ATOM 1692 N N . ALA A 1 230 ? 17.047 -7.543 -2.855 1 98.31 230 ALA A N 1
ATOM 1693 C CA . ALA A 1 230 ? 17.359 -6.289 -2.176 1 98.31 230 ALA A CA 1
ATOM 1694 C C . ALA A 1 230 ? 17.078 -6.387 -0.682 1 98.31 230 ALA A C 1
ATOM 1696 O O . ALA A 1 230 ? 16.5 -7.375 -0.219 1 98.31 230 ALA A O 1
ATOM 1697 N N . GLU A 1 231 ? 17.547 -5.473 0.081 1 98.25 231 GLU A N 1
ATOM 1698 C CA . GLU A 1 231 ? 17.234 -5.285 1.495 1 98.25 231 GLU A CA 1
ATOM 1699 C C . GLU A 1 231 ? 16.531 -3.951 1.734 1 98.25 231 GLU A C 1
ATOM 1701 O O . GLU A 1 231 ? 17.031 -3.111 2.49 1 98.25 231 GLU A O 1
ATOM 1706 N N . LEU A 1 232 ? 15.375 -3.869 1.14 1 98.62 232 LEU A N 1
ATOM 1707 C CA . LEU A 1 232 ? 14.719 -2.568 1.076 1 98.62 232 LEU A CA 1
ATOM 1708 C C . LEU A 1 232 ? 14.141 -2.186 2.432 1 98.62 232 LEU A C 1
ATOM 1710 O O . LEU A 1 232 ? 14.047 -1 2.762 1 98.62 232 LEU A O 1
ATOM 1714 N N . GLY A 1 233 ? 13.703 -3.188 3.236 1 98.56 233 GLY A N 1
ATOM 1715 C CA . GLY A 1 233 ? 13.219 -2.887 4.574 1 98.56 233 GLY A CA 1
ATOM 1716 C C . GLY A 1 233 ? 14.234 -2.172 5.438 1 98.56 233 GLY A C 1
ATOM 1717 O O . GLY A 1 233 ? 13.922 -1.171 6.082 1 98.56 233 GLY A O 1
ATOM 1718 N N . ALA A 1 234 ? 15.43 -2.674 5.438 1 98.38 234 ALA A N 1
ATOM 1719 C CA . ALA A 1 234 ? 16.516 -2.059 6.207 1 98.38 234 ALA A CA 1
ATOM 1720 C C . ALA A 1 234 ? 16.828 -0.661 5.684 1 98.38 234 ALA A C 1
ATOM 1722 O O . ALA A 1 234 ? 17.078 0.26 6.465 1 98.38 234 ALA A O 1
ATOM 1723 N N . ALA A 1 235 ? 16.844 -0.53 4.367 1 98.62 235 ALA A N 1
ATOM 1724 C CA . ALA A 1 235 ? 17.109 0.769 3.752 1 98.62 235 ALA A CA 1
ATOM 1725 C C . ALA A 1 235 ? 16.031 1.782 4.121 1 98.62 235 ALA A C 1
ATOM 1727 O O . ALA A 1 235 ? 16.344 2.941 4.41 1 98.62 235 ALA A O 1
ATOM 1728 N N . LEU A 1 236 ? 14.812 1.358 4.102 1 98.81 236 LEU A N 1
ATOM 1729 C CA . LEU A 1 236 ? 13.703 2.232 4.461 1 98.81 236 LEU A CA 1
ATOM 1730 C C . LEU A 1 236 ? 13.773 2.629 5.93 1 98.81 236 LEU A C 1
ATOM 1732 O O . LEU A 1 236 ? 13.508 3.781 6.281 1 98.81 236 LEU A O 1
ATOM 1736 N N . GLN A 1 237 ? 14.117 1.682 6.77 1 98.81 237 GLN A N 1
ATOM 1737 C CA . GLN A 1 237 ? 14.258 1.974 8.195 1 98.81 237 GLN A CA 1
ATOM 1738 C C . GLN A 1 237 ? 15.344 3.014 8.438 1 98.81 237 GLN A C 1
ATOM 1740 O O . GLN A 1 237 ? 15.156 3.947 9.219 1 98.81 237 GLN A O 1
ATOM 1745 N N . GLN A 1 238 ? 16.438 2.818 7.777 1 98.81 238 GLN A N 1
ATOM 1746 C CA . GLN A 1 238 ? 17.531 3.775 7.93 1 98.81 238 GLN A CA 1
ATOM 1747 C C . GLN A 1 238 ? 17.109 5.164 7.453 1 98.81 238 GLN A C 1
ATOM 1749 O O . GLN A 1 238 ? 17.422 6.164 8.109 1 98.81 238 GLN A O 1
ATOM 1754 N N . ALA A 1 239 ? 16.438 5.23 6.316 1 98.88 239 ALA A N 1
ATOM 1755 C CA . ALA A 1 239 ? 15.945 6.504 5.797 1 98.88 239 ALA A CA 1
ATOM 1756 C C . ALA A 1 239 ? 15.008 7.184 6.797 1 98.88 239 ALA A C 1
ATOM 1758 O O . ALA A 1 239 ? 15.102 8.391 7.016 1 98.88 239 ALA A O 1
ATOM 1759 N N . ALA A 1 240 ? 14.133 6.391 7.383 1 98.88 240 ALA A N 1
ATOM 1760 C CA . ALA A 1 240 ? 13.188 6.91 8.367 1 98.88 240 ALA A CA 1
ATOM 1761 C C . ALA A 1 240 ? 13.906 7.398 9.617 1 98.88 240 ALA A C 1
ATOM 1763 O O . ALA A 1 240 ? 13.562 8.445 10.18 1 98.88 240 ALA A O 1
ATOM 1764 N N . GLU A 1 241 ? 14.898 6.625 10.094 1 98.88 241 GLU A N 1
ATOM 1765 C CA . GLU A 1 241 ? 15.688 7.023 11.258 1 98.88 241 GLU A CA 1
ATOM 1766 C C . GLU A 1 241 ? 16.438 8.328 10.992 1 98.88 241 GLU A C 1
ATOM 1768 O O . GLU A 1 241 ? 16.531 9.18 11.875 1 98.88 241 GLU A O 1
ATOM 1773 N N . ASP A 1 242 ? 16.984 8.43 9.789 1 98.88 242 ASP A N 1
ATOM 1774 C CA . ASP A 1 242 ? 17.672 9.664 9.414 1 98.88 242 ASP A CA 1
ATOM 1775 C C . ASP A 1 242 ? 16.719 10.844 9.414 1 98.88 242 ASP A C 1
ATOM 1777 O O . ASP A 1 242 ? 17.047 11.93 9.898 1 98.88 242 ASP A O 1
ATOM 1781 N N . TYR A 1 243 ? 15.547 10.664 8.867 1 98.88 243 TYR A N 1
ATOM 1782 C CA . TYR A 1 243 ? 14.516 11.703 8.859 1 98.88 243 TYR A CA 1
ATOM 1783 C C . TYR A 1 243 ? 14.148 12.117 10.281 1 98.88 243 TYR A C 1
ATOM 1785 O O . TYR A 1 243 ? 14.125 13.305 10.594 1 98.88 243 TYR A O 1
ATOM 1793 N N . VAL A 1 244 ? 13.867 11.125 11.141 1 98.88 244 VAL A N 1
ATOM 1794 C CA . VAL A 1 244 ? 13.531 11.398 12.531 1 98.88 244 VAL A CA 1
ATOM 1795 C C . VAL A 1 244 ? 14.641 12.227 13.18 1 98.88 244 VAL A C 1
ATOM 1797 O O . VAL A 1 244 ? 14.367 13.242 13.82 1 98.88 244 VAL A O 1
ATOM 1800 N N . SER A 1 245 ? 15.867 11.797 13.016 1 98.81 245 SER A N 1
ATOM 1801 C CA . SER A 1 245 ? 17.016 12.477 13.617 1 98.81 245 SER A CA 1
ATOM 1802 C C . SER A 1 245 ? 17.109 13.922 13.156 1 98.81 245 SER A C 1
ATOM 1804 O O . SER A 1 245 ? 17.297 14.828 13.977 1 98.81 245 SER A O 1
ATOM 1806 N N . GLU A 1 246 ? 16.906 14.148 11.867 1 98.69 246 GLU A N 1
ATOM 1807 C CA . GLU A 1 246 ? 17.078 15.492 11.328 1 98.69 246 GLU A CA 1
ATOM 1808 C C . GLU A 1 246 ? 15.914 16.406 11.727 1 98.69 246 GLU A C 1
ATOM 1810 O O . GLU A 1 246 ? 16.094 17.609 11.914 1 98.69 246 GLU A O 1
ATOM 1815 N N . VAL A 1 247 ? 14.695 15.852 11.852 1 98.62 247 VAL A N 1
ATOM 1816 C CA . VAL A 1 247 ? 13.57 16.625 12.375 1 98.62 247 VAL A CA 1
ATOM 1817 C C . VAL A 1 247 ? 13.844 17.016 13.828 1 98.62 247 VAL A C 1
ATOM 1819 O O . VAL A 1 247 ? 13.68 18.172 14.203 1 98.62 247 VAL A O 1
ATOM 1822 N N . LYS A 1 248 ? 14.297 16.062 14.633 1 98 248 LYS A N 1
ATOM 1823 C CA . LYS A 1 248 ? 14.461 16.25 16.078 1 98 248 LYS A CA 1
ATOM 1824 C C . LYS A 1 248 ? 15.602 17.234 16.359 1 98 248 LYS A C 1
ATOM 1826 O O . LYS A 1 248 ? 15.547 17.984 17.344 1 98 248 LYS A O 1
ATOM 1831 N N . ASP A 1 249 ? 16.625 17.25 15.531 1 97.25 249 ASP A N 1
ATOM 1832 C CA . ASP A 1 249 ? 17.719 18.172 15.781 1 97.25 249 ASP A CA 1
ATOM 1833 C C . ASP A 1 249 ? 17.562 19.453 14.977 1 97.25 249 ASP A C 1
ATOM 1835 O O . ASP A 1 249 ? 18.469 20.297 14.945 1 97.25 249 ASP A O 1
ATOM 1839 N N . ALA A 1 250 ? 16.422 19.578 14.195 1 95.81 250 ALA A N 1
ATOM 1840 C CA . ALA A 1 250 ? 15.969 20.781 13.477 1 95.81 250 ALA A CA 1
ATOM 1841 C C . ALA A 1 250 ? 16.891 21.062 12.289 1 95.81 250 ALA A C 1
ATOM 1843 O O . ALA A 1 250 ? 16.953 22.203 11.812 1 95.81 250 ALA A O 1
ATOM 1844 N N . SER A 1 251 ? 17.625 20.031 11.82 1 97.38 251 SER A N 1
ATOM 1845 C CA . SER A 1 251 ? 18.406 20.219 10.609 1 97.38 251 SER A CA 1
ATOM 1846 C C . SER A 1 251 ? 17.547 20.062 9.359 1 97.38 251 SER A C 1
ATOM 1848 O O . SER A 1 251 ? 17.969 20.453 8.266 1 97.38 251 SER A O 1
ATOM 1850 N N . PHE A 1 252 ? 16.531 19.516 9.453 1 97.75 252 PHE A N 1
ATOM 1851 C CA . PHE A 1 252 ? 15.477 19.516 8.438 1 97.75 252 PHE A CA 1
ATOM 1852 C C . PHE A 1 252 ? 14.211 20.172 8.969 1 97.75 252 PHE A C 1
ATOM 1854 O O . PHE A 1 252 ? 13.828 19.953 10.125 1 97.75 252 PHE A O 1
ATOM 1861 N N . PRO A 1 253 ? 13.5 20.922 8.133 1 97.75 253 PRO A N 1
ATOM 1862 C CA . PRO A 1 253 ? 13.891 21.344 6.785 1 97.75 253 PRO A CA 1
ATOM 1863 C C . PRO A 1 253 ? 14.969 22.422 6.797 1 97.75 253 PRO A C 1
ATOM 1865 O O . PRO A 1 253 ? 15.062 23.203 7.75 1 97.75 253 PRO A O 1
ATOM 1868 N N . ASP A 1 254 ? 15.828 22.438 5.82 1 95.81 254 ASP A N 1
ATOM 1869 C CA . ASP A 1 254 ? 16.766 23.531 5.609 1 95.81 254 ASP A CA 1
ATOM 1870 C C . ASP A 1 254 ? 16.219 24.547 4.625 1 95.81 254 ASP A C 1
ATOM 1872 O O . ASP A 1 254 ? 15.039 24.5 4.262 1 95.81 254 ASP A O 1
ATOM 1876 N N . ALA A 1 255 ? 17.031 25.453 4.227 1 93.25 255 ALA A N 1
ATOM 1877 C CA . ALA A 1 255 ? 16.594 26.562 3.379 1 93.25 255 ALA A CA 1
ATOM 1878 C C . ALA A 1 255 ? 16.094 26.047 2.027 1 93.25 255 ALA A C 1
ATOM 1880 O O . ALA A 1 255 ? 15.164 26.609 1.451 1 93.25 255 ALA A O 1
ATOM 1881 N N . GLU A 1 256 ? 16.703 25 1.487 1 93.31 256 GLU A N 1
ATOM 1882 C CA . GLU A 1 256 ? 16.328 24.422 0.197 1 93.31 256 GLU A CA 1
ATOM 1883 C C . GLU A 1 256 ? 14.93 23.812 0.245 1 93.31 256 GLU A C 1
ATOM 1885 O O . GLU A 1 256 ? 14.242 23.75 -0.775 1 93.31 256 GLU A O 1
ATOM 1890 N N . HIS A 1 257 ? 14.523 23.438 1.46 1 95.06 257 HIS A N 1
ATOM 1891 C CA . HIS A 1 257 ? 13.25 22.75 1.621 1 95.06 257 HIS A CA 1
ATOM 1892 C C . HIS A 1 257 ? 12.219 23.656 2.297 1 95.06 257 HIS A C 1
ATOM 1894 O O . HIS A 1 257 ? 11.281 23.156 2.938 1 95.06 257 HIS A O 1
ATOM 1900 N N . SER A 1 258 ? 12.391 24.938 2.215 1 95 258 SER A N 1
ATOM 1901 C CA . SER A 1 258 ? 11.5 25.922 2.812 1 95 258 SER A CA 1
ATOM 1902 C C . SER A 1 258 ? 11.148 27.016 1.815 1 95 258 SER A C 1
ATOM 1904 O O . SER A 1 258 ? 11.828 27.188 0.799 1 95 258 SER A O 1
ATOM 1906 N N . PHE A 1 259 ? 10.016 27.688 2.098 1 92.12 259 PHE A N 1
ATOM 1907 C CA . PHE A 1 259 ? 9.609 28.812 1.278 1 92.12 259 PHE A CA 1
ATOM 1908 C C . PHE A 1 259 ? 9.82 30.125 2.023 1 92.12 259 PHE A C 1
ATOM 1910 O O . PHE A 1 259 ? 9.398 30.266 3.174 1 92.12 259 PHE A O 1
ATOM 1917 N N . GLU A 1 260 ? 10.555 30.984 1.479 1 85.81 260 GLU A N 1
ATOM 1918 C CA . GLU A 1 260 ? 10.812 32.281 2.094 1 85.81 260 GLU A CA 1
ATOM 1919 C C . GLU A 1 260 ? 9.664 33.25 1.823 1 85.81 260 GLU A C 1
ATOM 1921 O O . GLU A 1 260 ? 9.383 34.125 2.643 1 85.81 260 GLU A O 1
ATOM 1926 N N . LYS A 1 261 ? 9.258 33.344 0.562 1 80.75 261 LYS A N 1
ATOM 1927 C CA . LYS A 1 261 ? 8.172 34.219 0.163 1 80.75 261 LYS A CA 1
ATOM 1928 C C . LYS A 1 261 ? 7.113 33.469 -0.639 1 80.75 261 LYS A C 1
ATOM 1930 O O . LYS A 1 261 ? 7.426 32.5 -1.344 1 80.75 261 LYS A O 1
ATOM 1935 N N . MET B 1 1 ? -2.803 12.055 23.891 1 51.28 1 MET B N 1
ATOM 1936 C CA . MET B 1 1 ? -3.107 13.469 23.672 1 51.28 1 MET B CA 1
ATOM 1937 C C . MET B 1 1 ? -2.139 14.359 24.453 1 51.28 1 MET B C 1
ATOM 1939 O O . MET B 1 1 ? -1.586 15.312 23.891 1 51.28 1 MET B O 1
ATOM 1943 N N . HIS B 1 2 ? -1.852 13.859 25.641 1 68 2 HIS B N 1
ATOM 1944 C CA . HIS B 1 2 ? -0.968 14.594 26.531 1 68 2 HIS B CA 1
ATOM 1945 C C . HIS B 1 2 ? 0.463 14.609 26 1 68 2 HIS B C 1
ATOM 1947 O O . HIS B 1 2 ? 1.185 15.594 26.203 1 68 2 HIS B O 1
ATOM 1953 N N . HIS B 1 3 ? 0.655 13.727 24.984 1 86.69 3 HIS B N 1
ATOM 1954 C CA . HIS B 1 3 ? 2.045 13.586 24.562 1 86.69 3 HIS B CA 1
ATOM 1955 C C . HIS B 1 3 ? 2.412 14.648 23.531 1 86.69 3 HIS B C 1
ATOM 1957 O O . HIS B 1 3 ? 3.508 15.211 23.562 1 86.69 3 HIS B O 1
ATOM 1963 N N . LEU B 1 4 ? 1.471 15.078 22.719 1 93.94 4 LEU B N 1
ATOM 1964 C CA . LEU B 1 4 ? 1.761 16.078 21.703 1 93.94 4 LEU B CA 1
ATOM 1965 C C . LEU B 1 4 ? 1.964 17.453 22.328 1 93.94 4 LEU B C 1
ATOM 1967 O O . LEU B 1 4 ? 2.943 18.141 22.031 1 93.94 4 LEU B O 1
ATOM 1971 N N . ALA B 1 5 ? 1.046 17.797 23.188 1 93 5 ALA B N 1
ATOM 1972 C CA . ALA B 1 5 ? 1.139 19.078 23.875 1 93 5 ALA B CA 1
ATOM 1973 C C . ALA B 1 5 ? 2.408 19.172 24.719 1 93 5 ALA B C 1
ATOM 1975 O O . ALA B 1 5 ? 3.047 20.219 24.797 1 93 5 ALA B O 1
ATOM 1976 N N . GLU B 1 6 ? 2.756 18.062 25.344 1 95.06 6 GLU B N 1
ATOM 1977 C CA . GLU B 1 6 ? 3.955 18 26.172 1 95.06 6 GLU B CA 1
ATOM 1978 C C . GLU B 1 6 ? 5.215 18.172 25.328 1 95.06 6 GLU B C 1
ATOM 1980 O O . GLU B 1 6 ? 6.188 18.797 25.781 1 95.06 6 GLU B O 1
ATOM 1985 N N . ALA B 1 7 ? 5.184 17.594 24.188 1 96.5 7 ALA B N 1
ATOM 1986 C CA . ALA B 1 7 ? 6.332 17.734 23.297 1 96.5 7 ALA B CA 1
ATOM 1987 C C . ALA B 1 7 ? 6.582 19.188 22.953 1 96.5 7 ALA B C 1
ATOM 1989 O O . ALA B 1 7 ? 7.719 19.672 23.016 1 96.5 7 ALA B O 1
ATOM 1990 N N . LYS B 1 8 ? 5.492 19.922 22.594 1 96.5 8 LYS B N 1
ATOM 1991 C CA . LYS B 1 8 ? 5.648 21.344 22.281 1 96.5 8 LYS B CA 1
ATOM 1992 C C . LYS B 1 8 ? 6.156 22.109 23.5 1 96.5 8 LYS B C 1
ATOM 1994 O O . LYS B 1 8 ? 7.078 22.922 23.391 1 96.5 8 LYS B O 1
ATOM 1999 N N . ALA B 1 9 ? 5.598 21.812 24.656 1 95.69 9 ALA B N 1
ATOM 2000 C CA . ALA B 1 9 ? 5.973 22.5 25.891 1 95.69 9 ALA B CA 1
ATOM 2001 C C . ALA B 1 9 ? 7.449 22.281 26.203 1 95.69 9 ALA B C 1
ATOM 2003 O O . ALA B 1 9 ? 8.117 23.188 26.719 1 95.69 9 ALA B O 1
ATOM 2004 N N . LYS B 1 10 ? 7.98 21.125 25.875 1 96.19 10 LYS B N 1
ATOM 2005 C CA . LYS B 1 10 ? 9.359 20.766 26.172 1 96.19 10 LYS B CA 1
ATOM 2006 C C . LYS B 1 10 ? 10.297 21.125 25.031 1 96.19 10 LYS B C 1
ATOM 2008 O O . LYS B 1 10 ? 11.516 20.953 25.125 1 96.19 10 LYS B O 1
ATOM 2013 N N . GLY B 1 11 ? 9.688 21.594 23.953 1 95.94 11 GLY B N 1
ATOM 2014 C CA . GLY B 1 11 ? 10.492 21.938 22.797 1 95.94 11 GLY B CA 1
ATOM 2015 C C . GLY B 1 11 ? 11 20.734 22.031 1 95.94 11 GLY B C 1
ATOM 2016 O O . GLY B 1 11 ? 12.016 20.812 21.344 1 95.94 11 GLY B O 1
ATOM 2017 N N . GLU B 1 12 ? 10.398 19.594 22.234 1 97.25 12 GLU B N 1
ATOM 2018 C CA . GLU B 1 12 ? 10.75 18.375 21.5 1 97.25 12 GLU B CA 1
ATOM 2019 C C . GLU B 1 12 ? 10.039 18.312 20.156 1 97.25 12 GLU B C 1
ATOM 2021 O O . GLU B 1 12 ? 8.812 18.344 20.094 1 97.25 12 GLU B O 1
ATOM 2026 N N . LYS B 1 13 ? 10.805 18.203 19.078 1 98.62 13 LYS B N 1
ATOM 2027 C CA . LYS B 1 13 ? 10.227 18.172 17.734 1 98.62 13 LYS B CA 1
ATOM 2028 C C . LYS B 1 13 ? 9.539 16.844 17.469 1 98.62 13 LYS B C 1
ATOM 2030 O O . LYS B 1 13 ? 10.016 15.789 17.891 1 98.62 13 LYS B O 1
ATOM 2035 N N . LEU B 1 14 ? 8.453 16.938 16.75 1 98.69 14 LEU B N 1
ATOM 2036 C CA . LEU B 1 14 ? 7.656 15.766 16.406 1 98.69 14 LEU B CA 1
ATOM 2037 C C . LEU B 1 14 ? 7.918 15.344 14.961 1 98.69 14 LEU B C 1
ATOM 2039 O O . LEU B 1 14 ? 7.785 16.156 14.039 1 98.69 14 LEU B O 1
ATOM 2043 N N . ALA B 1 15 ? 8.32 14.086 14.75 1 98.88 15 ALA B N 1
ATOM 2044 C CA . ALA B 1 15 ? 8.5 13.516 13.414 1 98.88 15 ALA B CA 1
ATOM 2045 C C . ALA B 1 15 ? 7.258 12.742 12.977 1 98.88 15 ALA B C 1
ATOM 2047 O O . ALA B 1 15 ? 6.75 11.906 13.727 1 98.88 15 ALA B O 1
ATOM 2048 N N . MET B 1 16 ? 6.77 13.102 11.805 1 98.88 16 MET B N 1
AT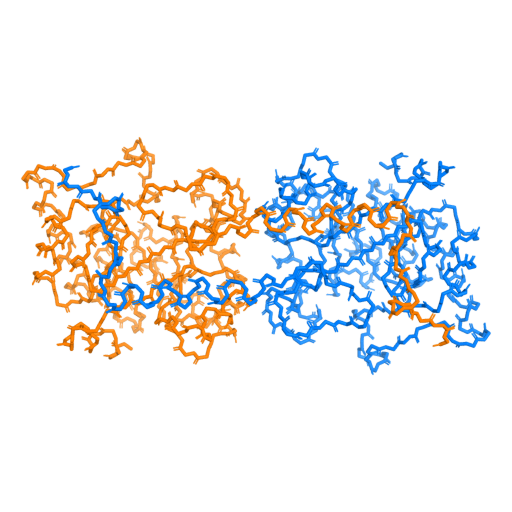OM 2049 C CA . MET B 1 16 ? 5.559 12.5 11.25 1 98.88 16 MET B CA 1
ATOM 2050 C C . MET B 1 16 ? 5.797 12.023 9.82 1 98.88 16 MET B C 1
ATOM 2052 O O . MET B 1 16 ? 6.445 12.711 9.031 1 98.88 16 MET B O 1
ATOM 2056 N N . LEU B 1 17 ? 5.387 10.812 9.469 1 98.94 17 LEU B N 1
ATOM 2057 C CA . LEU B 1 17 ? 5.367 10.289 8.109 1 98.94 17 LEU B CA 1
ATOM 2058 C C . LEU B 1 17 ? 4.008 9.68 7.781 1 98.94 17 LEU B C 1
ATOM 2060 O O . LEU B 1 17 ? 3.318 9.172 8.672 1 98.94 17 LEU B O 1
ATOM 2064 N N . THR B 1 18 ? 3.684 9.781 6.543 1 98.94 18 THR B N 1
ATOM 2065 C CA . THR B 1 18 ? 2.529 9.008 6.102 1 98.94 18 THR B CA 1
ATOM 2066 C C . THR B 1 18 ? 2.852 7.512 6.094 1 98.94 18 THR B C 1
ATOM 2068 O O . THR B 1 18 ? 4.02 7.125 6.027 1 98.94 18 THR B O 1
ATOM 2071 N N . ALA B 1 19 ? 1.912 6.711 6.211 1 98.88 19 ALA B N 1
ATOM 2072 C CA . ALA B 1 19 ? 1.947 5.262 6.047 1 98.88 19 ALA B CA 1
ATOM 2073 C C . ALA B 1 19 ? 0.603 4.73 5.555 1 98.88 19 ALA B C 1
ATOM 2075 O O . ALA B 1 19 ? -0.451 5.242 5.941 1 98.88 19 ALA B O 1
ATOM 2076 N N . TYR B 1 20 ? 0.633 3.635 4.742 1 98.75 20 TYR B N 1
ATOM 2077 C CA . TYR B 1 20 ? -0.609 3.201 4.109 1 98.75 20 TYR B CA 1
ATOM 2078 C C . TYR B 1 20 ? -0.8 1.697 4.258 1 98.75 20 TYR B C 1
ATOM 2080 O O . TYR B 1 20 ? -1.761 1.133 3.729 1 98.75 20 TYR B O 1
ATOM 2088 N N . ASP B 1 21 ? 0.174 1.027 4.883 1 98.62 21 ASP B N 1
ATOM 2089 C CA . ASP B 1 21 ? 0.124 -0.422 5.051 1 98.62 21 ASP B CA 1
ATOM 2090 C C . ASP B 1 21 ? 0.883 -0.855 6.305 1 98.62 21 ASP B C 1
ATOM 2092 O O . ASP B 1 21 ? 1.542 -0.039 6.953 1 98.62 21 ASP B O 1
ATOM 2096 N N . ALA B 1 22 ? 0.749 -2.125 6.641 1 98.56 22 ALA B N 1
ATOM 2097 C CA . ALA B 1 22 ? 1.294 -2.652 7.891 1 98.56 22 ALA B CA 1
ATOM 2098 C C . ALA B 1 22 ? 2.818 -2.703 7.844 1 98.56 22 ALA B C 1
ATOM 2100 O O . ALA B 1 22 ? 3.484 -2.369 8.828 1 98.56 22 ALA B O 1
ATOM 2101 N N . VAL B 1 23 ? 3.393 -3.098 6.738 1 98.25 23 VAL B N 1
ATOM 2102 C CA . VAL B 1 23 ? 4.832 -3.342 6.688 1 98.25 23 VAL B CA 1
ATOM 2103 C C . VAL B 1 23 ? 5.582 -2.016 6.801 1 98.25 23 VAL B C 1
ATOM 2105 O O . VAL B 1 23 ? 6.543 -1.903 7.566 1 98.25 23 VAL B O 1
ATOM 2108 N N . THR B 1 24 ? 5.141 -0.967 6.117 1 98.62 24 THR B N 1
ATOM 2109 C CA . THR B 1 24 ? 5.773 0.343 6.207 1 98.62 24 THR B CA 1
ATOM 2110 C C . THR B 1 24 ? 5.543 0.966 7.578 1 98.62 24 THR B C 1
ATOM 2112 O O . THR B 1 24 ? 6.453 1.573 8.148 1 98.62 24 THR B O 1
ATOM 2115 N N . ALA B 1 25 ? 4.312 0.797 8.102 1 98.88 25 ALA B N 1
ATOM 2116 C CA . ALA B 1 25 ? 3.988 1.34 9.422 1 98.88 25 ALA B CA 1
ATOM 2117 C C . ALA B 1 25 ? 4.891 0.744 10.5 1 98.88 25 ALA B C 1
ATOM 2119 O O . ALA B 1 25 ? 5.387 1.464 11.367 1 98.88 25 ALA B O 1
ATOM 2120 N N . ALA B 1 26 ? 5.09 -0.576 10.43 1 98.69 26 ALA B N 1
ATOM 2121 C CA . ALA B 1 26 ? 5.934 -1.248 11.414 1 98.69 26 ALA B CA 1
ATOM 2122 C C . ALA B 1 26 ? 7.367 -0.728 11.352 1 98.69 26 ALA B C 1
ATOM 2124 O O . ALA B 1 26 ? 8 -0.504 12.391 1 98.69 26 ALA B O 1
ATOM 2125 N N . ILE B 1 27 ? 7.863 -0.531 10.18 1 98.81 27 ILE B N 1
ATOM 2126 C CA . ILE B 1 27 ? 9.219 -0.028 9.969 1 98.81 27 ILE B CA 1
ATOM 2127 C C . ILE B 1 27 ? 9.336 1.377 10.555 1 98.81 27 ILE B C 1
ATOM 2129 O O . ILE B 1 27 ? 10.297 1.677 11.273 1 98.81 27 ILE B O 1
ATOM 2133 N N . PHE B 1 28 ? 8.352 2.25 10.266 1 98.88 28 PHE B N 1
ATOM 2134 C CA . PHE B 1 28 ? 8.391 3.637 10.719 1 98.88 28 PHE B CA 1
ATOM 2135 C C . PHE B 1 28 ? 8.219 3.717 12.227 1 98.88 28 PHE B C 1
ATOM 2137 O O . PHE B 1 28 ? 8.852 4.539 12.883 1 98.88 28 PHE B O 1
ATOM 2144 N N . ASP B 1 29 ? 7.336 2.859 12.742 1 98.81 29 ASP B N 1
ATOM 2145 C CA . ASP B 1 29 ? 7.172 2.791 14.188 1 98.81 29 ASP B CA 1
ATOM 2146 C C . ASP B 1 29 ? 8.477 2.406 14.875 1 98.81 29 ASP B C 1
ATOM 2148 O O . ASP B 1 29 ? 8.891 3.043 15.844 1 98.81 29 ASP B O 1
ATOM 2152 N N . ALA B 1 30 ? 9.141 1.424 14.359 1 98.56 30 ALA B N 1
ATOM 2153 C CA . ALA B 1 30 ? 10.414 0.952 14.898 1 98.56 30 ALA B CA 1
ATOM 2154 C C . ALA B 1 30 ? 11.492 2.016 14.758 1 98.56 30 ALA B C 1
ATOM 2156 O O . ALA B 1 30 ? 12.406 2.092 15.586 1 98.56 30 ALA B O 1
ATOM 2157 N N . ALA B 1 31 ? 11.383 2.869 13.758 1 98.7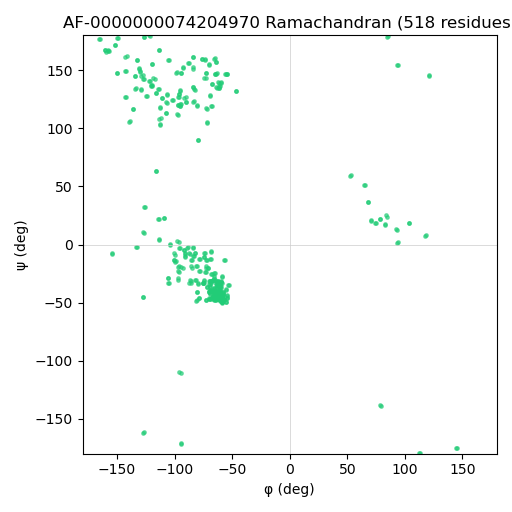5 31 ALA B N 1
ATOM 2158 C CA . ALA B 1 31 ? 12.375 3.908 13.484 1 98.75 31 ALA B CA 1
ATOM 2159 C C . ALA B 1 31 ? 12.219 5.086 14.445 1 98.75 31 ALA B C 1
ATOM 2161 O O . ALA B 1 31 ? 13.039 6.004 14.445 1 98.75 31 ALA B O 1
ATOM 2162 N N . GLY B 1 32 ? 11.078 5.137 15.203 1 98.5 32 GLY B N 1
ATOM 2163 C CA . GLY B 1 32 ? 10.922 6.156 16.219 1 98.5 32 GLY B CA 1
ATOM 2164 C C . GLY B 1 32 ? 10 7.285 15.812 1 98.5 32 GLY B C 1
ATOM 2165 O O . GLY B 1 32 ? 10.031 8.375 16.391 1 98.5 32 GLY B O 1
ATOM 2166 N N . MET B 1 33 ? 9.195 7.066 14.836 1 98.62 33 MET B N 1
ATOM 2167 C CA . MET B 1 33 ? 8.227 8.078 14.43 1 98.62 33 MET B CA 1
ATOM 2168 C C . MET B 1 33 ? 7.289 8.43 15.578 1 98.62 33 MET B C 1
ATOM 2170 O O . MET B 1 33 ? 6.852 7.547 16.312 1 98.62 33 MET B O 1
ATOM 2174 N N . ASP B 1 34 ? 6.988 9.695 15.734 1 98.75 34 ASP B N 1
ATOM 2175 C CA . ASP B 1 34 ? 6.031 10.125 16.75 1 98.75 34 ASP B CA 1
ATOM 2176 C C . ASP B 1 34 ? 4.594 9.938 16.266 1 98.75 34 ASP B C 1
ATOM 2178 O O . ASP B 1 34 ? 3.719 9.555 17.047 1 98.75 34 ASP B O 1
ATOM 2182 N N . ILE B 1 35 ? 4.352 10.25 15 1 98.88 35 ILE B N 1
ATOM 2183 C CA . ILE B 1 35 ? 3.016 10.234 14.422 1 98.88 35 ILE B CA 1
ATOM 2184 C C . ILE B 1 35 ? 3.053 9.523 13.07 1 98.88 35 ILE B C 1
ATOM 2186 O O . ILE B 1 35 ? 3.975 9.734 12.273 1 98.88 35 ILE B O 1
ATOM 2190 N N . LEU B 1 36 ? 2.135 8.656 12.812 1 98.94 36 LEU B N 1
ATOM 2191 C CA . LEU B 1 36 ? 1.889 8.086 11.492 1 98.94 36 LEU B CA 1
ATOM 2192 C C . LEU B 1 36 ? 0.559 8.57 10.93 1 98.94 36 LEU B C 1
ATOM 2194 O O . LEU B 1 36 ? -0.471 8.5 11.602 1 98.94 36 LEU B O 1
ATOM 2198 N N . LEU B 1 37 ? 0.643 9.109 9.742 1 98.94 37 LEU B N 1
ATOM 2199 C CA . LEU B 1 37 ? -0.535 9.664 9.086 1 98.94 37 LEU B CA 1
ATOM 2200 C C . LEU B 1 37 ? -0.996 8.766 7.941 1 98.94 37 LEU B C 1
ATOM 2202 O O . LEU B 1 37 ? -0.256 8.555 6.977 1 98.94 37 LEU B O 1
ATOM 2206 N N . VAL B 1 38 ? -2.174 8.164 8.086 1 98.94 38 VAL B N 1
ATOM 2207 C CA . VAL B 1 38 ? -2.836 7.633 6.898 1 98.94 38 VAL B CA 1
ATOM 2208 C C . VAL B 1 38 ? -3.537 8.766 6.152 1 98.94 38 VAL B C 1
ATOM 2210 O O . VAL B 1 38 ? -4.711 9.047 6.406 1 98.94 38 VAL B O 1
ATOM 2213 N N . GLY B 1 39 ? -2.832 9.367 5.27 1 98.81 39 GLY B N 1
ATOM 2214 C CA . GLY B 1 39 ? -3.307 10.555 4.578 1 98.81 39 GLY B CA 1
ATOM 2215 C C . GLY B 1 39 ? -4.105 10.242 3.328 1 98.81 39 GLY B C 1
ATOM 2216 O O . GLY B 1 39 ? -3.92 9.188 2.715 1 98.81 39 GLY B O 1
ATOM 2217 N N . ASP B 1 40 ? -4.961 11.211 2.965 1 98.56 40 ASP B N 1
ATOM 2218 C CA . ASP B 1 40 ? -5.68 11.055 1.702 1 98.56 40 ASP B CA 1
ATOM 2219 C C . ASP B 1 40 ? -4.727 11.156 0.513 1 98.56 40 ASP B C 1
ATOM 2221 O O . ASP B 1 40 ? -5.094 10.812 -0.613 1 98.56 40 ASP B O 1
ATOM 2225 N N . SER B 1 41 ? -3.408 11.5 0.761 1 98.25 41 SER B N 1
ATOM 2226 C CA . SER B 1 41 ? -2.361 11.367 -0.248 1 98.25 41 SER B CA 1
ATOM 2227 C C . SER B 1 41 ? -2.275 9.93 -0.77 1 98.25 41 SER B C 1
ATOM 2229 O O . SER B 1 41 ? -1.652 9.68 -1.803 1 98.25 41 SER B O 1
ATOM 2231 N N . ILE B 1 42 ? -2.922 8.961 -0.102 1 98.62 42 ILE B N 1
ATOM 2232 C CA . ILE B 1 42 ? -3.023 7.582 -0.573 1 98.62 42 ILE B CA 1
ATOM 2233 C C . ILE B 1 42 ? -3.574 7.562 -1.997 1 98.62 42 ILE B C 1
ATOM 2235 O O . ILE B 1 42 ? -3.199 6.711 -2.805 1 98.62 42 ILE B O 1
ATOM 2239 N N . GLY B 1 43 ? -4.504 8.531 -2.307 1 98.19 43 GLY B N 1
ATOM 2240 C CA . GLY B 1 43 ? -5.047 8.648 -3.65 1 98.19 43 GLY B CA 1
ATOM 2241 C C . GLY B 1 43 ? -3.982 8.867 -4.707 1 98.19 43 GLY B C 1
ATOM 2242 O O . GLY B 1 43 ? -3.955 8.172 -5.727 1 98.19 43 GLY B O 1
ATOM 2243 N N . ASN B 1 44 ? -3.021 9.703 -4.43 1 96.38 44 ASN B N 1
ATOM 2244 C CA . ASN B 1 44 ? -1.966 10.055 -5.375 1 96.38 44 ASN B CA 1
ATOM 2245 C C . ASN B 1 44 ? -0.9 8.961 -5.449 1 96.38 44 ASN B C 1
ATOM 2247 O O . ASN B 1 44 ? -0.557 8.492 -6.535 1 96.38 44 ASN B O 1
ATOM 2251 N N . VAL B 1 45 ? -0.49 8.508 -4.297 1 96.88 45 VAL B N 1
ATOM 2252 C CA . VAL B 1 45 ? 0.783 7.793 -4.285 1 96.88 45 VAL B CA 1
ATOM 2253 C C . VAL B 1 45 ? 0.532 6.289 -4.352 1 96.88 45 VAL B C 1
ATOM 2255 O O . VAL B 1 45 ? 1.358 5.539 -4.875 1 96.88 45 VAL B O 1
ATOM 2258 N N . MET B 1 46 ? -0.645 5.805 -3.816 1 98.25 46 MET B N 1
ATOM 2259 C CA . MET B 1 46 ? -0.909 4.371 -3.793 1 98.25 46 MET B CA 1
ATOM 2260 C C . MET B 1 46 ? -1.952 3.992 -4.84 1 98.25 46 MET B C 1
ATOM 2262 O O . MET B 1 46 ? -1.884 2.912 -5.43 1 98.25 46 MET B O 1
ATOM 2266 N N . HIS B 1 47 ? -2.91 4.922 -5.074 1 98.12 47 HIS B N 1
ATOM 2267 C CA . HIS B 1 47 ? -4.039 4.559 -5.922 1 98.12 47 HIS B CA 1
ATOM 2268 C C . HIS B 1 47 ? -3.846 5.07 -7.344 1 98.12 47 HIS B C 1
ATOM 2270 O O . HIS B 1 47 ? -4.602 4.703 -8.25 1 98.12 47 HIS B O 1
ATOM 2276 N N . GLY B 1 48 ? -2.91 5.977 -7.562 1 96.44 48 GLY B N 1
ATOM 2277 C CA . GLY B 1 48 ? -2.602 6.461 -8.898 1 96.44 48 GLY B CA 1
ATOM 2278 C C . GLY B 1 48 ? -3.539 7.559 -9.367 1 96.44 48 GLY B C 1
ATOM 2279 O O . GLY B 1 48 ? -3.652 7.816 -10.57 1 96.44 48 GLY B O 1
ATOM 2280 N N . HIS B 1 49 ? -4.285 8.211 -8.484 1 96.5 49 HIS B N 1
ATOM 2281 C CA . HIS B 1 49 ? -5.113 9.367 -8.836 1 96.5 49 HIS B CA 1
ATOM 2282 C C . HIS B 1 49 ? -4.258 10.602 -9.07 1 96.5 49 HIS B C 1
ATOM 2284 O O . HIS B 1 49 ? -3.133 10.695 -8.578 1 96.5 49 HIS B O 1
ATOM 2290 N N . THR B 1 50 ? -4.801 11.531 -9.766 1 94.12 50 THR B N 1
ATOM 2291 C CA . THR B 1 50 ? -4.09 12.781 -10.039 1 94.12 50 THR B CA 1
ATOM 2292 C C . THR B 1 50 ? -4.297 13.773 -8.898 1 94.12 50 THR B C 1
ATOM 2294 O O . THR B 1 50 ? -3.615 14.797 -8.828 1 94.12 50 THR B O 1
ATOM 2297 N N . SER B 1 51 ? -5.266 13.469 -8.016 1 95.31 51 SER B N 1
ATOM 2298 C CA . SER B 1 51 ? -5.562 14.281 -6.84 1 95.31 51 SER B CA 1
ATOM 2299 C C . SER B 1 51 ? -6.098 13.43 -5.695 1 95.31 51 SER B C 1
ATOM 2301 O O . SER B 1 51 ? -6.312 12.227 -5.859 1 95.31 51 SER B O 1
ATOM 2303 N N . THR B 1 52 ? -6.352 14.016 -4.582 1 97 52 THR B N 1
ATOM 2304 C CA . THR B 1 52 ? -6.879 13.289 -3.434 1 97 52 THR B CA 1
ATOM 2305 C C . THR B 1 52 ? -8.406 13.234 -3.486 1 97 52 THR B C 1
ATOM 2307 O O . THR B 1 52 ? -9.031 12.484 -2.734 1 97 52 THR B O 1
ATOM 2310 N N . ILE B 1 53 ? -9.055 13.883 -4.348 1 96.88 53 ILE B N 1
ATOM 2311 C CA . ILE B 1 53 ? -10.492 14.148 -4.375 1 96.88 53 ILE B CA 1
ATOM 2312 C C . ILE B 1 53 ? -11.258 12.836 -4.531 1 96.88 53 ILE B C 1
ATOM 2314 O O . ILE B 1 53 ? -12.266 12.617 -3.865 1 96.88 53 ILE B O 1
ATOM 2318 N N . PRO B 1 54 ? -10.766 11.914 -5.375 1 97.19 54 PRO B N 1
ATOM 2319 C CA . PRO B 1 54 ? -11.539 10.688 -5.578 1 97.19 54 PRO B CA 1
ATOM 2320 C C . PRO B 1 54 ? -11.492 9.758 -4.371 1 97.19 54 PRO B C 1
ATOM 2322 O O . PRO B 1 54 ? -12.25 8.781 -4.312 1 97.19 54 PRO B O 1
ATOM 2325 N N . VAL B 1 55 ? -10.625 9.938 -3.406 1 98 55 VAL B N 1
ATOM 2326 C CA . VAL B 1 55 ? -10.461 9.039 -2.268 1 98 55 VAL B CA 1
ATOM 2327 C C . VAL B 1 55 ? -11.734 9.016 -1.436 1 98 55 VAL B C 1
ATOM 2329 O O . VAL B 1 55 ? -12.328 10.062 -1.168 1 98 55 VAL B O 1
ATOM 2332 N N . THR B 1 56 ? -12.195 7.852 -1.03 1 97.75 56 THR B N 1
ATOM 2333 C CA . THR B 1 56 ? -13.398 7.684 -0.215 1 97.75 56 THR B CA 1
ATOM 2334 C C . THR B 1 56 ? -13.039 7.156 1.172 1 97.75 56 THR B C 1
ATOM 2336 O O . THR B 1 56 ? -11.898 6.742 1.408 1 97.75 56 THR B O 1
ATOM 2339 N N . VAL B 1 57 ? -14.039 7.227 2.07 1 98.19 57 VAL B N 1
ATOM 2340 C CA . VAL B 1 57 ? -13.859 6.652 3.4 1 98.19 57 VAL B CA 1
ATOM 2341 C C . VAL B 1 57 ? -13.578 5.156 3.279 1 98.19 57 VAL B C 1
ATOM 2343 O O . VAL B 1 57 ? -12.711 4.621 3.977 1 98.19 57 VAL B O 1
ATOM 2346 N N . ASP B 1 58 ? -14.227 4.453 2.322 1 96.06 58 ASP B N 1
ATOM 2347 C CA . ASP B 1 58 ? -14.031 3.025 2.1 1 96.06 58 ASP B CA 1
ATOM 2348 C C . ASP B 1 58 ? -12.609 2.734 1.628 1 96.06 58 ASP B C 1
ATOM 2350 O O . ASP B 1 58 ? -12.047 1.682 1.942 1 96.06 58 ASP B O 1
ATOM 2354 N N . ASP B 1 59 ? -12.008 3.664 0.928 1 96.69 59 ASP B N 1
ATOM 2355 C CA . ASP B 1 59 ? -10.625 3.523 0.482 1 96.69 59 ASP B CA 1
ATOM 2356 C C . ASP B 1 59 ? -9.656 3.604 1.661 1 96.69 59 ASP B C 1
ATOM 2358 O O . ASP B 1 59 ? -8.617 2.941 1.663 1 96.69 59 ASP B O 1
ATOM 2362 N N . MET B 1 60 ? -10.062 4.395 2.656 1 97.88 60 MET B N 1
ATOM 2363 C CA . MET B 1 60 ? -9.164 4.734 3.754 1 97.88 60 MET B CA 1
ATOM 2364 C C . MET B 1 60 ? -9.125 3.617 4.793 1 97.88 60 MET B C 1
ATOM 2366 O O . MET B 1 60 ? -8.086 3.363 5.402 1 97.88 60 MET B O 1
ATOM 2370 N N . ILE B 1 61 ? -10.18 2.902 4.961 1 97.31 61 ILE B N 1
ATOM 2371 C CA . ILE B 1 61 ? -10.414 2.068 6.137 1 97.31 61 ILE B CA 1
ATOM 2372 C C . ILE B 1 61 ? -9.438 0.889 6.129 1 97.31 61 ILE B C 1
ATOM 2374 O O . ILE B 1 61 ? -8.773 0.621 7.133 1 97.31 61 ILE B O 1
ATOM 2378 N N . PRO B 1 62 ? -9.242 0.155 4.969 1 96.44 62 PRO B N 1
ATOM 2379 C CA . PRO B 1 62 ? -8.297 -0.966 5.02 1 96.44 62 PRO B CA 1
ATOM 2380 C C . PRO B 1 62 ? -6.875 -0.523 5.344 1 96.44 62 PRO B C 1
ATOM 2382 O O . PRO B 1 62 ? -6.188 -1.168 6.141 1 96.44 62 PRO B O 1
ATOM 2385 N N . ALA B 1 63 ? -6.438 0.542 4.773 1 98.25 63 ALA B N 1
ATOM 2386 C CA . ALA B 1 63 ? -5.102 1.071 5.043 1 98.25 63 ALA B CA 1
ATOM 2387 C C . ALA B 1 63 ? -4.969 1.508 6.5 1 98.25 63 ALA B C 1
ATOM 2389 O O . ALA B 1 63 ? -3.969 1.207 7.156 1 98.25 63 ALA B O 1
ATOM 2390 N N . ALA B 1 64 ? -6.016 2.211 6.984 1 98.56 64 ALA B N 1
ATOM 2391 C CA . ALA B 1 64 ? -6.012 2.705 8.359 1 98.56 64 ALA B CA 1
ATOM 2392 C C . ALA B 1 64 ? -5.953 1.553 9.359 1 98.56 64 ALA B C 1
ATOM 2394 O O . ALA B 1 64 ? -5.195 1.602 10.328 1 98.56 64 ALA B O 1
ATOM 2395 N N . ARG B 1 65 ? -6.746 0.54 9.109 1 98.06 65 ARG B N 1
ATOM 2396 C CA . ARG B 1 65 ? -6.758 -0.638 9.969 1 98.06 65 ARG B CA 1
ATOM 2397 C C . ARG B 1 65 ? -5.395 -1.317 9.992 1 98.06 65 ARG B C 1
ATOM 2399 O O . ARG B 1 65 ? -4.91 -1.717 11.055 1 98.06 65 ARG B O 1
ATOM 2406 N N . ALA B 1 66 ? -4.801 -1.469 8.852 1 98.44 66 ALA B N 1
ATOM 2407 C CA . ALA B 1 66 ? -3.492 -2.105 8.719 1 98.44 66 ALA B CA 1
ATOM 2408 C C . ALA B 1 66 ? -2.426 -1.342 9.5 1 98.44 66 ALA B C 1
ATOM 2410 O O . ALA B 1 66 ? -1.65 -1.939 10.25 1 98.44 66 ALA B O 1
ATOM 2411 N N . VAL B 1 67 ? -2.398 -0.027 9.312 1 98.88 67 VAL B N 1
ATOM 2412 C CA . VAL B 1 67 ? -1.402 0.824 9.953 1 98.88 67 VAL B CA 1
ATOM 2413 C C . VAL B 1 67 ? -1.584 0.778 11.469 1 98.88 67 VAL B C 1
ATOM 2415 O O . VAL B 1 67 ? -0.617 0.593 12.211 1 98.88 67 VAL B O 1
ATOM 2418 N N . ALA B 1 68 ? -2.805 0.932 11.93 1 98.69 68 ALA B N 1
ATOM 2419 C CA . ALA B 1 68 ? -3.074 0.915 13.359 1 98.69 68 ALA B CA 1
ATOM 2420 C C . ALA B 1 68 ? -2.672 -0.421 13.984 1 98.69 68 ALA B C 1
ATOM 2422 O O . ALA B 1 68 ? -2.074 -0.458 15.062 1 98.69 68 ALA B O 1
ATOM 2423 N N . ARG B 1 69 ? -2.969 -1.489 13.273 1 97.19 69 ARG B N 1
ATOM 2424 C CA . ARG B 1 69 ? -2.654 -2.83 13.758 1 97.19 69 ARG B CA 1
ATOM 2425 C C . ARG B 1 69 ? -1.146 -3.023 13.883 1 97.19 69 ARG B C 1
ATOM 2427 O O . ARG B 1 69 ? -0.68 -3.699 14.805 1 97.19 69 ARG B O 1
ATOM 2434 N N . ALA B 1 70 ? -0.389 -2.414 13.016 1 98.12 70 ALA B N 1
ATOM 2435 C CA . ALA B 1 70 ? 1.05 -2.652 12.938 1 98.12 70 ALA B CA 1
ATOM 2436 C C . ALA B 1 70 ? 1.819 -1.68 13.82 1 98.12 70 ALA B C 1
ATOM 2438 O O . ALA B 1 70 ? 3.037 -1.799 13.977 1 98.12 70 ALA B O 1
ATOM 2439 N N . THR B 1 71 ? 1.132 -0.655 14.352 1 98.44 71 THR B N 1
ATOM 2440 C CA . THR B 1 71 ? 1.775 0.411 15.117 1 98.44 71 THR B CA 1
ATOM 2441 C C . THR B 1 71 ? 1.683 0.137 16.609 1 98.44 71 THR B C 1
ATOM 2443 O O . THR B 1 71 ? 0.594 -0.1 17.141 1 98.44 71 THR B O 1
ATOM 2446 N N . LYS B 1 72 ? 2.834 0.218 17.312 1 97.44 72 LYS B N 1
ATOM 2447 C CA . LYS B 1 72 ? 2.877 -0.089 18.734 1 97.44 72 LYS B CA 1
ATOM 2448 C C . LYS B 1 72 ? 3.006 1.184 19.562 1 97.44 72 LYS B C 1
ATOM 2450 O O . LYS B 1 72 ? 2.535 1.237 20.703 1 97.44 72 LYS B O 1
ATOM 2455 N N . ARG B 1 73 ? 3.609 2.176 19 1 97.06 73 ARG B N 1
ATOM 2456 C CA . ARG B 1 73 ? 3.982 3.322 19.828 1 97.06 73 ARG B CA 1
ATOM 2457 C C . ARG B 1 73 ? 3.467 4.621 19.219 1 97.06 73 ARG B C 1
ATOM 2459 O O . ARG B 1 73 ? 2.936 5.477 19.922 1 97.06 73 ARG B O 1
ATOM 2466 N N . ALA B 1 74 ? 3.627 4.82 17.891 1 98.44 74 ALA B N 1
ATOM 2467 C CA . ALA B 1 74 ? 3.346 6.09 17.234 1 98.44 74 ALA B CA 1
ATOM 2468 C C . ALA B 1 74 ? 1.863 6.438 17.312 1 98.44 74 ALA B C 1
ATOM 2470 O O . ALA B 1 74 ? 1.017 5.551 17.438 1 98.44 74 ALA B O 1
ATOM 2471 N N . PHE B 1 75 ? 1.541 7.738 17.406 1 98.62 75 PHE B N 1
ATOM 2472 C CA . PHE B 1 75 ? 0.187 8.273 17.344 1 98.62 75 PHE B CA 1
ATOM 2473 C C . PHE B 1 75 ? -0.365 8.188 15.922 1 98.62 75 PHE B C 1
ATOM 2475 O O . PHE B 1 75 ? 0.179 8.797 15 1 98.62 75 PHE B O 1
ATOM 2482 N N . VAL B 1 76 ? -1.491 7.383 15.688 1 98.88 76 VAL B N 1
ATOM 2483 C CA . VAL B 1 76 ? -1.991 7.109 14.344 1 98.88 76 VAL B CA 1
ATOM 2484 C C . VAL B 1 76 ? -3.133 8.062 14.016 1 98.88 76 VAL B C 1
ATOM 2486 O O . VAL B 1 76 ? -4.168 8.062 14.688 1 98.88 76 VAL B O 1
ATOM 2489 N N . VAL B 1 77 ? -2.961 8.867 12.945 1 98.94 77 VAL B N 1
ATOM 2490 C CA . VAL B 1 77 ? -3.928 9.867 12.5 1 98.94 77 VAL B CA 1
ATOM 2491 C C . VAL B 1 77 ? -4.492 9.469 11.141 1 98.94 77 VAL B C 1
ATOM 2493 O O . VAL B 1 77 ? -3.74 9.094 10.234 1 98.94 77 VAL B O 1
ATOM 2496 N N . ILE B 1 78 ? -5.812 9.531 10.938 1 98.94 78 ILE B N 1
ATOM 2497 C CA . ILE B 1 78 ? -6.453 9.172 9.68 1 98.94 78 ILE B CA 1
ATOM 2498 C C . ILE B 1 78 ? -7.129 10.398 9.078 1 98.94 78 ILE B C 1
ATOM 2500 O O . ILE B 1 78 ? -7.891 11.094 9.758 1 98.94 78 ILE B O 1
ATOM 2504 N N . ASP B 1 79 ? -6.887 10.672 7.828 1 98.88 79 ASP B N 1
ATOM 2505 C CA . ASP B 1 79 ? -7.551 11.766 7.129 1 98.88 79 ASP B CA 1
ATOM 2506 C C . ASP B 1 79 ? -9.039 11.477 6.957 1 98.88 79 ASP B C 1
ATOM 2508 O O . ASP B 1 79 ? -9.43 10.359 6.609 1 98.88 79 ASP B O 1
ATOM 2512 N N . LEU B 1 80 ? -9.828 12.484 7.176 1 98.88 80 LEU B N 1
ATOM 2513 C CA . LEU B 1 80 ? -11.148 12.5 6.559 1 98.88 80 LEU B CA 1
ATOM 2514 C C . LEU B 1 80 ? -11.062 12.961 5.105 1 98.88 80 LEU B C 1
ATOM 2516 O O . LEU B 1 80 ? -10.633 14.078 4.828 1 98.88 80 LEU B O 1
ATOM 2520 N N . PRO B 1 81 ? -11.5 12.055 4.188 1 98.75 81 PRO B N 1
ATOM 2521 C CA . PRO B 1 81 ? -11.375 12.461 2.783 1 98.75 81 PRO B CA 1
ATOM 2522 C C . PRO B 1 81 ? -12.445 13.461 2.361 1 98.75 81 PRO B C 1
ATOM 2524 O O . PRO B 1 81 ? -13.469 13.594 3.033 1 98.75 81 PRO B O 1
ATOM 2527 N N . PHE B 1 82 ? -12.125 14.164 1.278 1 98.31 82 PHE B N 1
ATOM 2528 C CA . PHE B 1 82 ? -13.062 15.125 0.704 1 98.31 82 PHE B CA 1
ATOM 2529 C C . PHE B 1 82 ? -14.461 14.523 0.593 1 98.31 82 PHE B C 1
ATOM 2531 O O . PHE B 1 82 ? -14.617 13.398 0.116 1 98.31 82 PHE B O 1
ATOM 2538 N N . GLY B 1 83 ? -15.469 15.305 1.056 1 98.31 83 GLY B N 1
ATOM 2539 C CA . GLY B 1 83 ? -16.859 14.875 0.962 1 98.31 83 GLY B CA 1
ATOM 2540 C C . GLY B 1 83 ? -17.344 14.164 2.209 1 98.31 83 GLY B C 1
ATOM 2541 O O . GLY B 1 83 ? -18.516 13.789 2.299 1 98.31 83 GLY B O 1
ATOM 2542 N N . SER B 1 84 ? -16.531 14.055 3.166 1 98.81 84 SER B N 1
ATOM 2543 C CA . SER B 1 84 ? -16.906 13.227 4.309 1 98.81 84 SER B CA 1
ATOM 2544 C C . SER B 1 84 ? -17.094 14.078 5.562 1 98.81 84 SER B C 1
ATOM 2546 O O . SER B 1 84 ? -17.359 13.539 6.645 1 98.81 84 SER B O 1
ATOM 2548 N N . TYR B 1 85 ? -17 15.352 5.48 1 98.81 85 TYR B N 1
ATOM 2549 C CA . TYR B 1 85 ? -17.156 16.203 6.66 1 98.81 85 TYR B CA 1
ATOM 2550 C C . TYR B 1 85 ? -17.625 17.594 6.273 1 98.81 85 TYR B C 1
ATOM 2552 O O . TYR B 1 85 ? -18 18.391 7.137 1 98.81 85 TYR B O 1
ATOM 2560 N N . GLU B 1 86 ? -17.688 17.938 5.016 1 97.94 86 GLU B N 1
ATOM 2561 C CA . GLU B 1 86 ? -17.969 19.297 4.531 1 97.94 86 GLU B CA 1
ATOM 2562 C C . GLU B 1 86 ? -19.438 19.672 4.73 1 97.94 86 GLU B C 1
ATOM 2564 O O . GLU B 1 86 ? -19.766 20.844 4.875 1 97.94 86 GLU B O 1
ATOM 2569 N N . ALA B 1 87 ? -20.266 18.688 4.82 1 98.25 87 ALA B N 1
ATOM 2570 C CA . ALA B 1 87 ? -21.703 18.969 4.957 1 98.25 87 ALA B CA 1
ATOM 2571 C C . ALA B 1 87 ? -22.016 19.531 6.336 1 98.25 87 ALA B C 1
ATOM 2573 O O . ALA B 1 87 ? -23.062 20.156 6.535 1 98.25 87 ALA B O 1
ATOM 2574 N N . GLY B 1 88 ? -21.109 19.312 7.352 1 98.38 88 GLY B N 1
ATOM 2575 C CA . GLY B 1 88 ? -21.328 19.875 8.672 1 98.38 88 GLY B CA 1
ATOM 2576 C C . GLY B 1 88 ? -20.844 18.984 9.797 1 98.38 88 GLY B C 1
ATOM 2577 O O . GLY B 1 88 ? -20.25 17.938 9.547 1 98.38 88 GLY B O 1
ATOM 2578 N N . PRO B 1 89 ? -21.125 19.438 11 1 98.75 89 PRO B N 1
ATOM 2579 C CA . PRO B 1 89 ? -20.625 18.734 12.18 1 98.75 89 PRO B CA 1
ATOM 2580 C C . PRO B 1 89 ? -21.172 17.312 12.289 1 98.75 89 PRO B C 1
ATOM 2582 O O . PRO B 1 89 ? -20.469 16.391 12.703 1 98.75 89 PRO B O 1
ATOM 2585 N N . GLN B 1 90 ? -22.391 17.141 11.906 1 98.75 90 GLN B N 1
ATOM 2586 C CA . GLN B 1 90 ? -23 15.812 12.008 1 98.75 90 GLN B CA 1
ATOM 2587 C C . GLN B 1 90 ? -22.312 14.82 11.078 1 98.75 90 GLN B C 1
ATOM 2589 O O . GLN B 1 90 ? -22 13.695 11.492 1 98.75 90 GLN B O 1
ATOM 2594 N N . GLN B 1 91 ? -22.125 15.195 9.875 1 98.88 91 GLN B N 1
ATOM 2595 C CA . GLN B 1 91 ? -21.422 14.328 8.922 1 98.88 91 GLN B CA 1
ATOM 2596 C C . GLN B 1 91 ? -20.016 13.992 9.414 1 98.88 91 GLN B C 1
ATOM 2598 O O . GLN B 1 91 ? -19.609 12.836 9.359 1 98.88 91 GLN B O 1
ATOM 2603 N N . ALA B 1 92 ? -19.297 15.039 9.812 1 98.88 92 ALA B N 1
ATOM 2604 C CA . ALA B 1 92 ? -17.938 14.836 10.32 1 98.88 92 ALA B CA 1
ATOM 2605 C C . ALA B 1 92 ? -17.922 13.82 11.461 1 98.88 92 ALA B C 1
ATOM 2607 O O . ALA B 1 92 ? -17.047 12.953 11.516 1 98.88 92 ALA B O 1
ATOM 2608 N N . LEU B 1 93 ? -18.891 13.945 12.375 1 98.88 93 LEU B N 1
ATOM 2609 C CA . LEU B 1 93 ? -18.969 13.047 13.523 1 98.88 93 LEU B CA 1
ATOM 2610 C C . LEU B 1 93 ? -19.266 11.617 13.07 1 98.88 93 LEU B C 1
ATOM 2612 O O . LEU B 1 93 ? -18.594 10.68 13.508 1 98.88 93 LEU B O 1
ATOM 2616 N N . GLU B 1 94 ? -20.234 11.438 12.18 1 98.81 94 GLU B N 1
ATOM 2617 C CA . GLU B 1 94 ? -20.578 10.117 11.688 1 98.81 94 GLU B CA 1
ATOM 2618 C C . GLU B 1 94 ? -19.406 9.445 10.992 1 98.81 94 GLU B C 1
ATOM 2620 O O . GLU B 1 94 ? -19.125 8.273 11.234 1 98.81 94 GLU B O 1
ATOM 2625 N N . THR B 1 95 ? -18.734 10.164 10.156 1 98.88 95 THR B N 1
ATOM 2626 C CA . THR B 1 95 ? -17.578 9.648 9.453 1 98.88 95 THR B CA 1
ATOM 2627 C C . THR B 1 95 ? -16.484 9.25 10.438 1 98.88 95 THR B C 1
ATOM 2629 O O . THR B 1 95 ? -15.906 8.164 10.328 1 98.88 95 THR B O 1
ATOM 2632 N N . SER B 1 96 ? -16.219 10.094 11.352 1 98.94 96 SER B N 1
ATOM 2633 C CA . SER B 1 96 ? -15.148 9.852 12.312 1 98.94 96 SER B CA 1
ATOM 2634 C C . SER B 1 96 ? -15.469 8.664 13.211 1 98.94 96 SER B C 1
ATOM 2636 O O . SER B 1 96 ? -14.586 7.867 13.539 1 98.94 96 SER B O 1
ATOM 2638 N N . VAL B 1 97 ? -16.703 8.531 13.648 1 98.81 97 VAL B N 1
ATOM 2639 C CA . VAL B 1 97 ? -17.125 7.391 14.461 1 98.81 97 VAL B CA 1
ATOM 2640 C C . VAL B 1 97 ? -16.891 6.098 13.688 1 98.81 97 VAL B C 1
ATOM 2642 O O . VAL B 1 97 ? -16.359 5.125 14.234 1 98.81 97 VAL B O 1
ATOM 2645 N N . ARG B 1 98 ? -17.25 6.09 12.438 1 98.62 98 ARG B N 1
ATOM 2646 C CA . ARG B 1 98 ? -17.016 4.906 11.609 1 98.62 98 ARG B CA 1
ATOM 2647 C C . ARG B 1 98 ? -15.531 4.57 11.555 1 98.62 98 ARG B C 1
ATOM 2649 O O . ARG B 1 98 ? -15.141 3.412 11.719 1 98.62 98 ARG B O 1
ATOM 2656 N N . ILE B 1 99 ? -14.711 5.551 11.328 1 98.5 99 ILE B N 1
ATOM 2657 C CA . ILE B 1 99 ? -13.266 5.348 11.258 1 98.5 99 ILE B CA 1
ATOM 2658 C C . ILE B 1 99 ? -12.758 4.766 12.578 1 98.5 99 ILE B C 1
ATOM 2660 O O . ILE B 1 99 ? -12.031 3.773 12.586 1 98.5 99 ILE B O 1
ATOM 2664 N N . PHE B 1 100 ? -13.211 5.301 13.695 1 98.5 100 PHE B N 1
ATOM 2665 C CA . PHE B 1 100 ? -12.758 4.824 15 1 98.5 100 PHE B CA 1
ATOM 2666 C C . PHE B 1 100 ? -13.227 3.396 15.242 1 98.5 100 PHE B C 1
ATOM 2668 O O . PHE B 1 100 ? -12.477 2.566 15.758 1 98.5 100 PHE B O 1
ATOM 2675 N N . LYS B 1 101 ? -14.445 3.057 14.867 1 98.25 101 LYS B N 1
ATOM 2676 C CA . LYS B 1 101 ? -15.016 1.735 15.109 1 98.25 101 LYS B CA 1
ATOM 2677 C C . LYS B 1 101 ? -14.336 0.674 14.25 1 98.25 101 LYS B C 1
ATOM 2679 O O . LYS B 1 101 ? -14.195 -0.476 14.672 1 98.25 101 LYS B O 1
ATOM 2684 N N . GLU B 1 102 ? -13.953 1.098 13.07 1 97.56 102 GLU B N 1
ATOM 2685 C CA . GLU B 1 102 ? -13.523 0.092 12.102 1 97.56 102 GLU B CA 1
ATOM 2686 C C . GLU B 1 102 ? -12.008 0.012 12.023 1 97.56 102 GLU B C 1
ATOM 2688 O O . GLU B 1 102 ? -11.461 -0.863 11.352 1 97.56 102 GLU B O 1
ATOM 2693 N N . THR B 1 103 ? -11.43 0.975 12.586 1 97.62 103 THR B N 1
ATOM 2694 C CA . THR B 1 103 ? -9.977 1.001 12.531 1 97.62 103 THR B CA 1
ATOM 2695 C C . THR B 1 103 ? -9.391 1.147 13.93 1 97.62 103 THR B C 1
ATOM 2697 O O . THR B 1 103 ? -10.047 0.828 14.922 1 97.62 103 THR B O 1
ATOM 2700 N N . GLY B 1 104 ? -8.312 1.49 14.258 1 97 104 GLY B N 1
ATOM 2701 C CA . GLY B 1 104 ? -7.598 1.747 15.492 1 97 104 GLY B CA 1
ATOM 2702 C C . GLY B 1 104 ? -6.957 3.121 15.539 1 97 104 GLY B C 1
ATOM 2703 O O . GLY B 1 104 ? -5.926 3.311 16.188 1 97 104 GLY B O 1
ATOM 2704 N N . ALA B 1 105 ? -7.637 4.023 14.891 1 97.31 105 ALA B N 1
ATOM 2705 C CA . ALA B 1 105 ? -7.137 5.395 14.812 1 97.31 105 ALA B CA 1
ATOM 2706 C C . ALA B 1 105 ? -7.059 6.027 16.203 1 97.31 105 ALA B C 1
ATOM 2708 O O . ALA B 1 105 ? -7.906 5.773 17.047 1 97.31 105 ALA B O 1
ATOM 2709 N N . ASP B 1 106 ? -6.082 6.902 16.375 1 98.5 106 ASP B N 1
ATOM 2710 C CA . ASP B 1 106 ? -5.98 7.711 17.594 1 98.5 106 ASP B CA 1
ATOM 2711 C C . ASP B 1 106 ? -6.594 9.094 17.375 1 98.5 106 ASP B C 1
ATOM 2713 O O . ASP B 1 106 ? -6.973 9.758 18.344 1 98.5 106 ASP B O 1
ATOM 2717 N N . ALA B 1 107 ? -6.676 9.539 16.141 1 98.81 107 ALA B N 1
ATOM 2718 C CA . ALA B 1 107 ? -7.195 10.852 15.781 1 98.81 107 ALA B CA 1
ATOM 2719 C C . ALA B 1 107 ? -7.598 10.891 14.312 1 98.81 107 ALA B C 1
ATOM 2721 O O . ALA B 1 107 ? -7.285 9.969 13.547 1 98.81 107 ALA B O 1
ATOM 2722 N N . VAL B 1 108 ? -8.305 11.93 13.961 1 98.94 108 VAL B N 1
ATOM 2723 C CA . VAL B 1 108 ? -8.602 12.195 12.555 1 98.94 108 VAL B CA 1
ATOM 2724 C C . VAL B 1 108 ? -8.023 13.547 12.156 1 98.94 108 VAL B C 1
ATOM 2726 O O . VAL B 1 108 ? -7.703 14.375 13.016 1 98.94 108 VAL B O 1
ATOM 2729 N N . LYS B 1 109 ? -7.785 13.672 10.914 1 98.94 109 LYS B N 1
ATOM 2730 C CA . LYS B 1 109 ? -7.312 14.938 10.352 1 98.94 109 LYS B CA 1
ATOM 2731 C C . LYS B 1 109 ? -8.289 15.477 9.305 1 98.94 109 LYS B C 1
ATOM 2733 O O . LYS B 1 109 ? -8.859 14.711 8.531 1 98.94 109 LYS B O 1
ATOM 2738 N N . LEU B 1 110 ? -8.57 16.734 9.312 1 98.81 110 LEU B N 1
ATOM 2739 C CA . LEU B 1 110 ? -9.414 17.344 8.289 1 98.81 110 LEU B CA 1
ATOM 2740 C C . LEU B 1 110 ? -8.914 18.734 7.934 1 98.81 110 LEU B C 1
ATOM 2742 O O . LEU B 1 110 ? -8.125 19.328 8.672 1 98.81 110 LEU B O 1
ATOM 2746 N N . GLU B 1 111 ? -9.336 19.266 6.773 1 98.69 111 GLU B N 1
ATOM 2747 C CA . GLU B 1 111 ? -8.867 20.547 6.25 1 98.69 111 GLU B CA 1
ATOM 2748 C C . GLU B 1 111 ? -9.844 21.672 6.574 1 98.69 111 GLU B C 1
ATOM 2750 O O . GLU B 1 111 ? -11.055 21.438 6.699 1 98.69 111 GLU B O 1
ATOM 2755 N N . GLY B 1 112 ? -9.273 22.859 6.758 1 97.69 112 GLY B N 1
ATOM 2756 C CA . GLY B 1 112 ? -10.094 24.031 6.934 1 97.69 112 GLY B CA 1
ATOM 2757 C C . GLY B 1 112 ? -9.852 24.734 8.258 1 97.69 112 GLY B C 1
ATOM 2758 O O . GLY B 1 112 ? -9.602 24.094 9.273 1 97.69 112 GLY B O 1
ATOM 2759 N N . GLY B 1 113 ? -9.953 26.031 8.219 1 97.56 113 GLY B N 1
ATOM 2760 C CA . GLY B 1 113 ? -9.82 26.875 9.398 1 97.56 113 GLY B CA 1
ATOM 2761 C C . GLY B 1 113 ? -11.148 27.203 10.047 1 97.56 113 GLY B C 1
ATOM 2762 O O . GLY B 1 113 ? -11.898 26.312 10.453 1 97.56 113 GLY B O 1
ATOM 2763 N N . VAL B 1 114 ? -11.547 28.484 9.938 1 98.25 114 VAL B N 1
ATOM 2764 C CA . VAL B 1 114 ? -12.797 28.969 10.508 1 98.25 114 VAL B CA 1
ATOM 2765 C C . VAL B 1 114 ? -13.961 28.141 9.984 1 98.25 114 VAL B C 1
ATOM 2767 O O . VAL B 1 114 ? -14.859 27.766 10.742 1 98.25 114 VAL B O 1
ATOM 2770 N N . ARG B 1 115 ? -13.992 27.75 8.773 1 97.06 115 ARG B N 1
ATOM 2771 C CA . ARG B 1 115 ? -15.102 27.047 8.141 1 97.06 115 ARG B CA 1
ATOM 2772 C C . ARG B 1 115 ? -15.281 25.656 8.727 1 97.06 115 ARG B C 1
ATOM 2774 O O . ARG B 1 115 ? -16.359 25.062 8.633 1 97.06 115 ARG B O 1
ATOM 2781 N N . SER B 1 116 ? -14.211 25.047 9.289 1 98.56 116 SER B N 1
ATOM 2782 C CA . SER B 1 116 ? -14.273 23.688 9.797 1 98.56 116 SER B CA 1
ATOM 2783 C C . SER B 1 116 ? -14.336 23.672 11.328 1 98.56 116 SER B C 1
ATOM 2785 O O . SER B 1 116 ? -14.375 22.594 11.938 1 98.56 116 SER B O 1
ATOM 2787 N N . ALA B 1 117 ? -14.328 24.844 11.977 1 98.81 117 ALA B N 1
ATOM 2788 C CA . ALA B 1 117 ? -14.312 24.953 13.43 1 98.81 117 ALA B CA 1
ATOM 2789 C C . ALA B 1 117 ? -15.516 24.234 14.047 1 98.81 117 ALA B C 1
ATOM 2791 O O . ALA B 1 117 ? -15.375 23.516 15.039 1 98.81 117 ALA B O 1
ATOM 2792 N N . PRO B 1 118 ? -16.734 24.328 13.461 1 98.88 118 PRO B N 1
ATOM 2793 C CA . PRO B 1 118 ? -17.859 23.578 14.039 1 98.88 118 PRO B CA 1
ATOM 2794 C C . PRO B 1 118 ? -17.672 22.078 13.984 1 98.88 118 PRO B C 1
ATOM 2796 O O . PRO B 1 118 ? -18.047 21.359 14.922 1 98.88 118 PRO B O 1
ATOM 2799 N N . GLN B 1 119 ? -17.156 21.578 12.883 1 98.88 119 GLN B N 1
ATOM 2800 C CA . GLN B 1 119 ? -16.844 20.156 12.758 1 98.88 119 GLN B CA 1
ATOM 2801 C C . GLN B 1 119 ? -15.852 19.719 13.828 1 98.88 119 GLN B C 1
ATOM 2803 O O . GLN B 1 119 ? -16.062 18.719 14.508 1 98.88 119 GLN B O 1
ATOM 2808 N N . ILE B 1 120 ? -14.766 20.469 14.008 1 98.94 120 ILE B N 1
ATOM 2809 C CA . ILE B 1 120 ? -13.711 20.156 14.953 1 98.94 120 ILE B CA 1
ATOM 2810 C C . ILE B 1 120 ? -14.273 20.141 16.375 1 98.94 120 ILE B C 1
ATOM 2812 O O . ILE B 1 120 ? -14 19.234 17.156 1 98.94 120 ILE B O 1
ATOM 2816 N N . ARG B 1 121 ? -15.055 21.109 16.688 1 98.88 121 ARG B N 1
ATOM 2817 C CA . ARG B 1 121 ? -15.664 21.203 18 1 98.88 121 ARG B CA 1
ATOM 2818 C C . ARG B 1 121 ? -16.547 19.984 18.281 1 98.88 121 ARG B C 1
ATOM 2820 O O . ARG B 1 121 ? -16.469 19.391 19.359 1 98.88 121 ARG B O 1
ATOM 2827 N N . ALA B 1 122 ? -17.375 19.625 17.297 1 98.88 122 ALA B N 1
ATOM 2828 C CA . ALA B 1 122 ? -18.25 18.469 17.469 1 98.88 122 ALA B CA 1
ATOM 2829 C C . ALA B 1 122 ? -17.453 17.203 17.734 1 98.88 122 ALA B C 1
ATOM 2831 O O . ALA B 1 122 ? -17.844 16.391 18.578 1 98.88 122 ALA B O 1
ATOM 2832 N N . LEU B 1 123 ? -16.375 17.016 16.984 1 98.88 123 LEU B N 1
ATOM 2833 C CA . LEU B 1 123 ? -15.539 15.828 17.156 1 98.88 123 LEU B CA 1
ATOM 2834 C C . LEU B 1 123 ? -14.844 15.836 18.516 1 98.88 123 LEU B C 1
ATOM 2836 O O . LEU B 1 123 ? -14.852 14.82 19.219 1 98.88 123 LEU B O 1
ATOM 2840 N N . THR B 1 124 ? -14.312 16.969 18.891 1 98.44 124 THR B N 1
ATOM 2841 C CA . THR B 1 124 ? -13.609 17.094 20.156 1 98.44 124 THR B CA 1
ATOM 2842 C C . THR B 1 124 ? -14.562 16.891 21.328 1 98.44 124 THR B C 1
ATOM 2844 O O . THR B 1 124 ? -14.211 16.234 22.312 1 98.44 124 THR B O 1
ATOM 2847 N N . ASP B 1 125 ? -15.742 17.422 21.219 1 98.31 125 ASP B N 1
ATOM 2848 C CA . ASP B 1 125 ? -16.75 17.25 22.25 1 98.31 125 ASP B CA 1
ATOM 2849 C C . ASP B 1 125 ? -17.125 15.773 22.422 1 98.31 125 ASP B C 1
ATOM 2851 O O . ASP B 1 125 ? -17.484 15.344 23.516 1 98.31 125 ASP B O 1
ATOM 2855 N N . ALA B 1 126 ? -17.047 15.07 21.359 1 98.44 126 ALA B N 1
ATOM 2856 C CA . ALA B 1 126 ? -17.375 13.648 21.391 1 98.44 126 ALA B CA 1
ATOM 2857 C C . ALA B 1 126 ? -16.188 12.812 21.844 1 98.44 126 ALA B C 1
ATOM 2859 O O . ALA B 1 126 ? -16.266 11.578 21.906 1 98.44 126 ALA B O 1
ATOM 2860 N N . GLY B 1 127 ? -15.016 13.438 22.094 1 98.06 127 GLY B N 1
ATOM 2861 C CA . GLY B 1 127 ? -13.836 12.734 22.578 1 98.06 127 GLY B CA 1
ATOM 2862 C C . GLY B 1 127 ? -12.914 12.281 21.453 1 98.06 127 GLY B C 1
ATOM 2863 O O . GLY B 1 127 ? -12.047 11.43 21.672 1 98.06 127 GLY B O 1
ATOM 2864 N N . ILE B 1 128 ? -13.102 12.75 20.234 1 98.56 128 ILE B N 1
ATOM 2865 C CA . ILE B 1 128 ? -12.273 12.383 19.094 1 98.56 128 ILE B CA 1
ATOM 2866 C C . ILE B 1 128 ? -11.203 13.453 18.859 1 98.56 128 ILE B C 1
ATOM 2868 O O . ILE B 1 128 ? -11.523 14.586 18.516 1 98.56 128 ILE B O 1
ATOM 2872 N N . PRO B 1 129 ? -9.914 13.117 19.094 1 98.75 129 PRO B N 1
ATOM 2873 C CA . PRO B 1 129 ? -8.859 14.086 18.79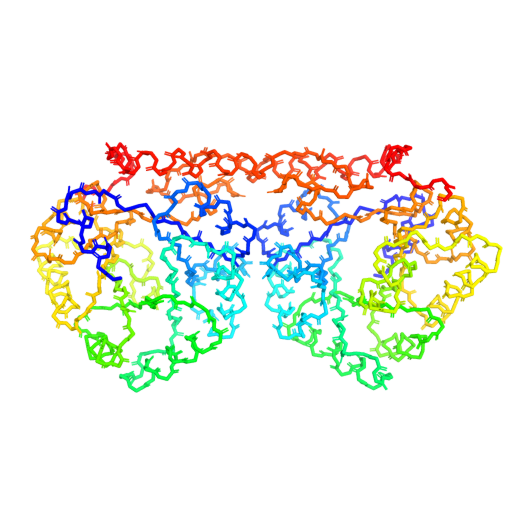7 1 98.75 129 PRO B CA 1
ATOM 2874 C C . PRO B 1 129 ? -8.789 14.469 17.328 1 98.75 129 PRO B C 1
ATOM 2876 O O . PRO B 1 129 ? -8.977 13.617 16.453 1 98.75 129 PRO B O 1
ATOM 2879 N N . VAL B 1 130 ? -8.57 15.766 17.078 1 98.88 130 VAL B N 1
ATOM 2880 C CA . VAL B 1 130 ? -8.555 16.25 15.703 1 98.88 130 VAL B CA 1
ATOM 2881 C C . VAL B 1 130 ? -7.234 16.969 15.422 1 98.88 130 VAL B C 1
ATOM 2883 O O . VAL B 1 130 ? -6.805 17.812 16.203 1 98.88 130 VAL B O 1
ATOM 2886 N N . VAL B 1 131 ? -6.59 16.547 14.352 1 98.94 131 VAL B N 1
ATOM 2887 C CA . VAL B 1 131 ? -5.508 17.328 13.75 1 98.94 131 VAL B CA 1
ATOM 2888 C C . VAL B 1 131 ? -6.051 18.172 12.609 1 98.94 131 VAL B C 1
ATOM 2890 O O . VAL B 1 131 ? -6.617 17.656 11.648 1 98.94 131 VAL B O 1
ATOM 2893 N N . ALA B 1 132 ? -5.906 19.453 12.773 1 98.94 132 ALA B N 1
ATOM 2894 C CA . ALA B 1 132 ? -6.371 20.359 11.727 1 98.94 132 ALA B CA 1
ATOM 2895 C C . ALA B 1 132 ? -5.324 20.516 10.625 1 98.94 132 ALA B C 1
ATOM 2897 O O . ALA B 1 132 ? -4.168 20.125 10.805 1 98.94 132 ALA B O 1
ATOM 2898 N N . HIS B 1 133 ? -5.754 20.969 9.5 1 98.94 133 HIS B N 1
ATOM 2899 C CA . HIS B 1 133 ? -4.875 21.188 8.352 1 98.94 133 HIS B CA 1
ATOM 2900 C C . HIS B 1 133 ? -5.168 22.516 7.672 1 98.94 133 HIS B C 1
ATOM 2902 O O . HIS B 1 133 ? -6.277 22.734 7.18 1 98.94 133 HIS B O 1
ATOM 2908 N N . LEU B 1 134 ? -4.168 23.422 7.691 1 98.56 134 LEU B N 1
ATOM 2909 C CA . LEU B 1 134 ? -4.258 24.766 7.125 1 98.56 134 LEU B CA 1
ATOM 2910 C C . LEU B 1 134 ? -3.186 24.984 6.062 1 98.56 134 LEU B C 1
ATOM 2912 O O . LEU B 1 134 ? -2.348 24.109 5.832 1 98.56 134 LEU B O 1
ATOM 2916 N N . GLY B 1 135 ? -3.172 26.188 5.465 1 97.31 135 GLY B N 1
ATOM 2917 C CA . GLY B 1 135 ? -2.291 26.438 4.336 1 97.31 135 GLY B CA 1
ATOM 2918 C C . GLY B 1 135 ? -2.818 25.875 3.031 1 97.31 135 GLY B C 1
ATOM 2919 O O . GLY B 1 135 ? -3.969 26.125 2.662 1 97.31 135 GLY B O 1
ATOM 2920 N N . TYR B 1 136 ? -1.898 25.312 2.291 1 96.5 136 TYR B N 1
ATOM 2921 C CA . TYR B 1 136 ? -2.373 24.609 1.104 1 96.5 136 TYR B CA 1
ATOM 2922 C C . TYR B 1 136 ? -3.168 23.359 1.486 1 96.5 136 TYR B C 1
ATOM 2924 O O . TYR B 1 136 ? -2.666 22.5 2.203 1 96.5 136 TYR B O 1
ATOM 2932 N N . THR B 1 137 ? -4.379 23.312 1.108 1 96.5 137 THR B N 1
ATOM 2933 C CA . THR B 1 137 ? -5.289 22.203 1.39 1 96.5 137 THR B CA 1
ATOM 2934 C C . THR B 1 137 ? -5.656 21.469 0.105 1 96.5 137 THR B C 1
ATOM 2936 O O . THR B 1 137 ? -6.566 21.891 -0.615 1 96.5 137 THR B O 1
ATOM 2939 N N . PRO B 1 138 ? -5.066 20.312 -0.124 1 95.56 138 PRO B N 1
ATOM 2940 C CA . PRO B 1 138 ? -5.223 19.609 -1.394 1 95.56 138 PRO B CA 1
ATOM 2941 C C . PRO B 1 138 ? -6.68 19.281 -1.71 1 95.56 138 PRO B C 1
ATOM 2943 O O . PRO B 1 138 ? -7.062 19.219 -2.881 1 95.56 138 PRO B O 1
ATOM 2946 N N . GLN B 1 139 ? -7.5 19.125 -0.71 1 96 139 GLN B N 1
ATOM 2947 C CA . GLN B 1 139 ? -8.891 18.75 -0.939 1 96 139 GLN B CA 1
ATOM 2948 C C . GLN B 1 139 ? -9.695 19.922 -1.5 1 96 139 GLN B C 1
ATOM 2950 O O . GLN B 1 139 ? -10.828 19.75 -1.944 1 96 139 GLN B O 1
ATOM 2955 N N . SER B 1 140 ? -9.062 21.125 -1.551 1 91.44 140 SER B N 1
ATOM 2956 C CA . SER B 1 140 ? -9.68 22.312 -2.115 1 91.44 140 SER B CA 1
ATOM 2957 C C . SER B 1 140 ? -8.961 22.766 -3.379 1 91.44 140 SER B C 1
ATOM 2959 O O . SER B 1 140 ? -9.031 23.938 -3.756 1 91.44 140 SER B O 1
ATOM 2961 N N . GLU B 1 141 ? -8.242 21.922 -4.047 1 86.12 141 GLU B N 1
ATOM 2962 C CA . GLU B 1 141 ? -7.355 22.266 -5.156 1 86.12 141 GLU B CA 1
ATOM 2963 C C . GLU B 1 141 ? -8.125 22.922 -6.293 1 86.12 141 GLU B C 1
ATOM 2965 O O . GLU B 1 141 ? -7.602 23.812 -6.977 1 86.12 141 GLU B O 1
ATOM 2970 N N . ASN B 1 142 ? -9.305 22.469 -6.484 1 84.06 142 ASN B N 1
ATOM 2971 C CA . ASN B 1 142 ? -10.102 23.047 -7.562 1 84.06 142 ASN B CA 1
ATOM 2972 C C . ASN B 1 142 ? -10.352 24.547 -7.336 1 84.06 142 ASN B C 1
ATOM 2974 O O . ASN B 1 142 ? -10.438 25.312 -8.297 1 84.06 142 ASN B O 1
ATOM 2978 N N . LEU B 1 143 ? -10.508 24.969 -6.129 1 83.5 143 LEU B N 1
ATOM 2979 C CA . LEU B 1 143 ? -10.703 26.359 -5.785 1 83.5 143 LEU B CA 1
ATOM 2980 C C . LEU B 1 143 ? -9.367 27.109 -5.789 1 83.5 143 LEU B C 1
ATOM 2982 O O . LEU B 1 143 ? -9.297 28.266 -6.227 1 83.5 143 LEU B O 1
ATOM 2986 N N . LEU B 1 144 ? -8.281 26.484 -5.418 1 84.5 144 LEU B N 1
ATOM 2987 C CA . LEU B 1 144 ? -6.98 27.109 -5.227 1 84.5 144 LEU B CA 1
ATOM 2988 C C . LEU B 1 144 ? -6.227 27.203 -6.547 1 84.5 144 LEU B C 1
ATOM 2990 O O . LEU B 1 144 ? -5.32 28.031 -6.695 1 84.5 144 LEU B O 1
ATOM 2994 N N . GLY B 1 145 ? -6.621 26.406 -7.5 1 81.62 145 GLY B N 1
ATOM 2995 C CA . GLY B 1 145 ? -5.961 26.406 -8.797 1 81.62 145 GLY B CA 1
ATOM 2996 C C . GLY B 1 145 ? -4.645 25.656 -8.797 1 81.62 145 GLY B C 1
ATOM 2997 O O . GLY B 1 145 ? -3.701 26.047 -9.492 1 81.62 145 GLY B O 1
ATOM 2998 N N . GLY B 1 146 ? -4.43 24.75 -7.863 1 83.94 146 GLY B N 1
ATOM 2999 C CA . GLY B 1 146 ? -3.211 23.969 -7.805 1 83.94 146 GLY B CA 1
ATOM 3000 C C . GLY B 1 146 ? -2.342 24.297 -6.605 1 83.94 146 GLY B C 1
ATOM 3001 O O . GLY B 1 146 ? -2.719 25.109 -5.77 1 83.94 146 GLY B O 1
ATOM 3002 N N . PRO B 1 147 ? -1.241 23.625 -6.523 1 85.5 147 PRO B N 1
ATOM 3003 C CA . PRO B 1 147 ? -0.363 23.812 -5.367 1 85.5 147 PRO B CA 1
ATOM 3004 C C . PRO B 1 147 ? 0.35 25.156 -5.371 1 85.5 147 PRO B C 1
ATOM 3006 O O . PRO B 1 147 ? 1.213 25.406 -6.219 1 85.5 147 PRO B O 1
ATOM 3009 N N . ARG B 1 148 ? -0.122 26.031 -4.504 1 89.38 148 ARG B N 1
ATOM 3010 C CA . ARG B 1 148 ? 0.469 27.344 -4.344 1 89.38 148 ARG B CA 1
ATOM 3011 C C . ARG B 1 148 ? 0.77 27.641 -2.877 1 89.38 148 ARG B C 1
ATOM 3013 O O . ARG B 1 148 ? 0.015 27.234 -1.99 1 89.38 148 ARG B O 1
ATOM 3020 N N . VAL B 1 149 ? 1.849 28.359 -2.666 1 91.75 149 VAL B N 1
ATOM 3021 C CA . VAL B 1 149 ? 2.199 28.797 -1.321 1 91.75 149 VAL B CA 1
ATOM 3022 C C . VAL B 1 149 ? 1.096 29.688 -0.767 1 91.75 149 VAL B C 1
ATOM 3024 O O . VAL B 1 149 ? 0.572 30.547 -1.478 1 91.75 149 VAL B O 1
ATOM 3027 N N . GLN B 1 150 ? 0.694 29.484 0.447 1 90.38 150 GLN B N 1
ATOM 3028 C CA . GLN B 1 150 ? -0.351 30.25 1.113 1 90.38 150 GLN B CA 1
ATOM 3029 C C . GLN B 1 150 ? 0.243 31.203 2.139 1 90.38 150 GLN B C 1
ATOM 3031 O O . GLN B 1 150 ? 1.356 31 2.623 1 90.38 150 GLN B O 1
ATOM 3036 N N . GLY B 1 151 ? -0.538 32.25 2.486 1 88.5 151 GLY B N 1
ATOM 3037 C CA . GLY B 1 151 ? -0.1 33.188 3.5 1 88.5 151 GLY B CA 1
ATOM 3038 C C . GLY B 1 151 ? 0.829 34.281 2.957 1 88.5 151 GLY B C 1
ATOM 3039 O O . GLY B 1 151 ? 1.758 34.688 3.645 1 88.5 151 GLY B O 1
ATOM 3040 N N . ARG B 1 152 ? 0.673 34.531 1.688 1 89.31 152 ARG B N 1
ATOM 3041 C CA . ARG B 1 152 ? 1.436 35.625 1.099 1 89.31 152 ARG B CA 1
ATOM 3042 C C . ARG B 1 152 ? 0.646 36.906 1.145 1 89.31 152 ARG B C 1
ATOM 3044 O O . ARG B 1 152 ? -0.5 36.969 0.693 1 89.31 152 ARG B O 1
ATOM 3051 N N . GLY B 1 153 ? 1.308 37.938 1.734 1 89.38 153 GLY B N 1
ATOM 3052 C CA . GLY B 1 153 ? 0.65 39.219 1.909 1 89.38 153 GLY B CA 1
ATOM 3053 C C . GLY B 1 153 ? -0.012 39.375 3.266 1 89.38 153 GLY B C 1
ATOM 3054 O O . GLY B 1 153 ? -0.406 38.375 3.885 1 89.38 153 GLY B O 1
ATOM 3055 N N . ASP B 1 154 ? -0.171 40.5 3.707 1 90.25 154 ASP B N 1
ATOM 3056 C CA . ASP B 1 154 ? -0.617 40.812 5.066 1 90.25 154 ASP B CA 1
ATOM 3057 C C . ASP B 1 154 ? -2.012 40.25 5.32 1 90.25 154 ASP B C 1
ATOM 3059 O O . ASP B 1 154 ? -2.266 39.656 6.375 1 90.25 154 ASP B O 1
ATOM 3063 N N . ASP B 1 155 ? -2.889 40.406 4.457 1 93.38 155 ASP B N 1
ATOM 3064 C CA . ASP B 1 155 ? -4.254 39.938 4.629 1 93.38 155 ASP B CA 1
ATOM 3065 C C . ASP B 1 155 ? -4.293 38.406 4.73 1 93.38 155 ASP B C 1
ATOM 3067 O O . ASP B 1 155 ? -5.043 37.875 5.535 1 93.38 155 ASP B O 1
ATOM 3071 N N . ALA B 1 156 ? -3.52 37.812 3.889 1 92.56 156 ALA B N 1
ATOM 3072 C CA . ALA B 1 156 ? -3.475 36.344 3.879 1 92.56 156 ALA B CA 1
ATOM 3073 C C . ALA B 1 156 ? -2.875 35.812 5.176 1 92.56 156 ALA B C 1
ATOM 3075 O O . ALA B 1 156 ? -3.312 34.781 5.688 1 92.56 156 ALA B O 1
ATOM 3076 N N . VAL B 1 157 ? -1.894 36.531 5.645 1 95.06 157 VAL B N 1
ATOM 3077 C CA . VAL B 1 157 ? -1.26 36.156 6.902 1 95.06 157 VAL B CA 1
ATOM 3078 C C . VAL B 1 157 ? -2.268 36.25 8.047 1 95.06 157 VAL B C 1
ATOM 3080 O O . VAL B 1 157 ? -2.357 35.375 8.891 1 95.06 157 VAL B O 1
ATOM 3083 N N . GLU B 1 158 ? -2.967 37.312 8.062 1 96.12 158 GLU B N 1
ATOM 3084 C CA . GLU B 1 158 ? -3.975 37.5 9.094 1 96.12 158 GLU B CA 1
ATOM 3085 C C . GLU B 1 158 ? -5.059 36.438 9.031 1 96.12 158 GLU B C 1
ATOM 3087 O O . GLU B 1 158 ? -5.512 35.938 10.062 1 96.12 158 GLU B O 1
ATOM 3092 N N . ARG B 1 159 ? -5.48 36.156 7.879 1 96.62 159 ARG B N 1
ATOM 3093 C CA . ARG B 1 159 ? -6.492 35.125 7.699 1 96.62 159 ARG B CA 1
ATOM 3094 C C . ARG B 1 159 ? -5.992 33.781 8.203 1 96.62 159 ARG B C 1
ATOM 3096 O O . ARG B 1 159 ? -6.742 33.031 8.844 1 96.62 159 ARG B O 1
ATOM 3103 N N . LEU B 1 160 ? -4.789 33.469 7.84 1 97.5 160 LEU B N 1
ATOM 3104 C CA . LEU B 1 160 ? -4.203 32.219 8.297 1 97.5 160 LEU B CA 1
ATOM 3105 C C . LEU B 1 160 ? -4.094 32.188 9.812 1 97.5 160 LEU B C 1
ATOM 3107 O O . LEU B 1 160 ? -4.305 31.156 10.438 1 97.5 160 LEU B O 1
ATOM 3111 N N . ALA B 1 161 ? -3.709 33.312 10.414 1 97.88 161 ALA B N 1
ATOM 3112 C CA . ALA B 1 161 ? -3.645 33.406 11.867 1 97.88 161 ALA B CA 1
ATOM 3113 C C . ALA B 1 161 ? -5.02 33.219 12.492 1 97.88 161 ALA B C 1
ATOM 3115 O O . ALA B 1 161 ? -5.152 32.5 13.508 1 97.88 161 ALA B O 1
ATOM 3116 N N . ASP B 1 162 ? -6.039 33.812 11.891 1 98.31 162 ASP B N 1
ATOM 3117 C CA . ASP B 1 162 ? -7.41 33.625 12.352 1 98.31 162 ASP B CA 1
ATOM 3118 C C . ASP B 1 162 ? -7.832 32.156 12.266 1 98.31 162 ASP B C 1
ATOM 3120 O O . ASP B 1 162 ? -8.477 31.641 13.172 1 98.31 162 ASP B O 1
ATOM 3124 N N . ASP B 1 163 ? -7.52 31.578 11.164 1 98.69 163 ASP B N 1
ATOM 3125 C CA . ASP B 1 163 ? -7.809 30.156 10.969 1 98.69 163 ASP B CA 1
ATOM 3126 C C . ASP B 1 163 ? -7.145 29.297 12.047 1 98.69 163 ASP B C 1
ATOM 3128 O O . ASP B 1 163 ? -7.777 28.406 12.609 1 98.69 163 ASP B O 1
ATOM 3132 N N . ALA B 1 164 ? -5.887 29.547 12.312 1 98.81 164 ALA B N 1
ATOM 3133 C CA . ALA B 1 164 ? -5.137 28.781 13.312 1 98.81 164 ALA B CA 1
ATOM 3134 C C . ALA B 1 164 ? -5.766 28.922 14.695 1 98.81 164 ALA B C 1
ATOM 3136 O O . ALA B 1 164 ? -5.91 27.938 15.422 1 98.81 164 ALA B O 1
ATOM 3137 N N . LYS B 1 165 ? -6.137 30.141 15.039 1 98.75 165 LYS B N 1
ATOM 3138 C CA . LYS B 1 165 ? -6.773 30.391 16.328 1 98.75 165 LYS B CA 1
ATOM 3139 C C . LYS B 1 165 ? -8.125 29.688 16.422 1 98.75 165 LYS B C 1
ATOM 3141 O O . LYS B 1 165 ? -8.477 29.125 17.469 1 98.75 165 LYS B O 1
ATOM 3146 N N . ALA B 1 166 ? -8.852 29.719 15.328 1 98.81 166 ALA B N 1
ATOM 3147 C CA . ALA B 1 166 ? -10.188 29.125 15.289 1 98.81 166 ALA B CA 1
ATOM 3148 C C . ALA B 1 166 ? -10.117 27.609 15.531 1 98.81 166 ALA B C 1
ATOM 3150 O O . ALA B 1 166 ? -10.93 27.062 16.281 1 98.81 166 ALA B O 1
ATOM 3151 N N . VAL B 1 167 ? -9.195 26.906 14.898 1 98.81 167 VAL B N 1
ATOM 3152 C CA . VAL B 1 167 ? -9.125 25.453 15.047 1 98.81 167 VAL B CA 1
ATOM 3153 C C . VAL B 1 167 ? -8.609 25.094 16.438 1 98.81 167 VAL B C 1
ATOM 3155 O O . VAL B 1 167 ? -9.047 24.109 17.031 1 98.81 167 VAL B O 1
ATOM 3158 N N . GLU B 1 168 ? -7.652 25.891 16.984 1 98.69 168 GLU B N 1
ATOM 3159 C CA . GLU B 1 168 ? -7.219 25.703 18.359 1 98.69 168 GLU B CA 1
ATOM 3160 C C . GLU B 1 168 ? -8.391 25.844 19.328 1 98.69 168 GLU B C 1
ATOM 3162 O O . GLU B 1 168 ? -8.594 24.984 20.188 1 98.69 168 GLU B O 1
ATOM 3167 N N . GLU B 1 169 ? -9.117 26.906 19.156 1 98.69 169 GLU B N 1
ATOM 3168 C CA . GLU B 1 169 ? -10.242 27.188 20.047 1 98.69 169 GLU B CA 1
ATOM 3169 C C . GLU B 1 169 ? -11.305 26.094 19.938 1 98.69 169 GLU B C 1
ATOM 3171 O O . GLU B 1 169 ? -11.984 25.781 20.922 1 98.69 169 GLU B O 1
ATOM 3176 N N . ALA B 1 170 ? -11.438 25.531 18.766 1 98.81 170 ALA B N 1
ATOM 3177 C CA . ALA B 1 170 ? -12.43 24.484 18.531 1 98.81 170 ALA B CA 1
ATOM 3178 C C . ALA B 1 170 ? -12.008 23.172 19.188 1 98.81 170 ALA B C 1
ATOM 3180 O O . ALA B 1 170 ? -12.82 22.25 19.344 1 98.81 170 ALA B O 1
ATOM 3181 N N . GLY B 1 171 ? -10.703 23.062 19.516 1 98.62 171 GLY B N 1
ATOM 3182 C CA . GLY B 1 171 ? -10.281 21.906 20.297 1 98.62 171 GLY B CA 1
ATOM 3183 C C . GLY B 1 171 ? -9.289 21.016 19.578 1 98.62 171 GLY B C 1
ATOM 3184 O O . GLY B 1 171 ? -8.984 19.922 20.031 1 98.62 171 GLY B O 1
ATOM 3185 N N . ALA B 1 172 ? -8.781 21.438 18.391 1 98.75 172 ALA B N 1
ATOM 3186 C CA . ALA B 1 172 ? -7.77 20.641 17.688 1 98.75 172 ALA B CA 1
ATOM 3187 C C . ALA B 1 172 ? -6.57 20.359 18.594 1 98.75 172 ALA B C 1
ATOM 3189 O O . ALA B 1 172 ? -6.176 21.219 19.391 1 98.75 172 ALA B O 1
ATOM 3190 N N . VAL B 1 173 ? -5.945 19.203 18.422 1 98.62 173 VAL B N 1
ATOM 3191 C CA . VAL B 1 173 ? -4.836 18.828 19.281 1 98.62 173 VAL B CA 1
ATOM 3192 C C . VAL B 1 173 ? -3.508 19.172 18.609 1 98.62 173 VAL B C 1
ATOM 3194 O O . VAL B 1 173 ? -2.459 19.172 19.266 1 98.62 173 VAL B O 1
ATOM 3197 N N . ALA B 1 174 ? -3.492 19.359 17.344 1 98.88 174 ALA B N 1
ATOM 3198 C CA . ALA B 1 174 ? -2.379 19.797 16.516 1 98.88 174 ALA B CA 1
ATOM 3199 C C . ALA B 1 174 ? -2.879 20.422 15.211 1 98.88 174 ALA B C 1
ATOM 3201 O O . ALA B 1 174 ? -4.066 20.328 14.891 1 98.88 174 ALA B O 1
ATOM 3202 N N . VAL B 1 175 ? -2.008 21.094 14.492 1 98.88 175 VAL B N 1
ATOM 3203 C CA . VAL B 1 175 ? -2.4 21.688 13.219 1 98.88 175 VAL B CA 1
ATOM 3204 C C . VAL B 1 175 ? -1.253 21.562 12.219 1 98.88 175 VAL B C 1
ATOM 3206 O O . VAL B 1 175 ? -0.108 21.906 12.539 1 98.88 175 VAL B O 1
ATOM 3209 N N . VAL B 1 176 ? -1.546 21.016 11.07 1 98.94 176 VAL B N 1
ATOM 3210 C CA . VAL B 1 176 ? -0.6 20.938 9.961 1 98.94 176 VAL B CA 1
ATOM 3211 C C . VAL B 1 176 ? -0.603 22.25 9.195 1 98.94 176 VAL B C 1
ATOM 3213 O O . VAL B 1 176 ? -1.663 22.828 8.93 1 98.94 176 VAL B O 1
ATOM 3216 N N . LEU B 1 177 ? 0.558 22.781 8.906 1 98.75 177 LEU B N 1
ATOM 3217 C CA . LEU B 1 177 ? 0.762 23.938 8.039 1 98.75 177 LEU B CA 1
ATOM 3218 C C . LEU B 1 177 ? 1.477 23.531 6.75 1 98.75 177 LEU B C 1
ATOM 3220 O O . LEU B 1 177 ? 2.664 23.203 6.773 1 98.75 177 LEU B O 1
ATOM 3224 N N . GLU B 1 178 ? 0.742 23.547 5.664 1 98.44 178 GLU B N 1
ATOM 3225 C CA . GLU B 1 178 ? 1.311 23.109 4.395 1 98.44 178 GLU B CA 1
ATOM 3226 C C . GLU B 1 178 ? 1.578 24.281 3.467 1 98.44 178 GLU B C 1
ATOM 3228 O O . GLU B 1 178 ? 0.699 25.125 3.246 1 98.44 178 GLU B O 1
ATOM 3233 N N . MET B 1 179 ? 2.842 24.344 2.932 1 97.25 179 MET B N 1
ATOM 3234 C CA . MET B 1 179 ? 3.26 25.328 1.942 1 97.25 179 MET B CA 1
ATOM 3235 C C . MET B 1 179 ? 2.955 26.75 2.426 1 97.25 179 MET B C 1
ATOM 3237 O O . MET B 1 179 ? 2.229 27.5 1.763 1 97.25 179 MET B O 1
ATOM 3241 N N . VAL B 1 180 ? 3.512 27.109 3.521 1 97.38 180 VAL B N 1
ATOM 3242 C CA . VAL B 1 180 ? 3.436 28.422 4.18 1 97.38 180 VAL B CA 1
ATOM 3243 C C . VAL B 1 180 ? 4.836 29 4.32 1 97.38 180 VAL B C 1
ATOM 3245 O O . VAL B 1 180 ? 5.785 28.297 4.664 1 97.38 180 VAL B O 1
ATOM 3248 N N . PRO B 1 181 ? 5.004 30.328 4.027 1 97.38 181 PRO B N 1
ATOM 3249 C CA . PRO B 1 181 ? 6.324 30.938 4.203 1 97.38 181 PRO B CA 1
ATOM 3250 C C . PRO B 1 181 ? 6.879 30.734 5.613 1 97.38 181 PRO B C 1
ATOM 3252 O O . PRO B 1 181 ? 6.129 30.781 6.59 1 97.38 181 PRO B O 1
ATOM 3255 N N . THR B 1 182 ? 8.172 30.609 5.652 1 97.56 182 THR B N 1
ATOM 3256 C CA . THR B 1 182 ? 8.883 30.266 6.879 1 97.56 182 THR B CA 1
ATOM 3257 C C . THR B 1 182 ? 8.523 31.25 8 1 97.56 182 THR B C 1
ATOM 3259 O O . THR B 1 182 ? 8.234 30.828 9.125 1 97.56 182 THR B O 1
ATOM 3262 N N . ASP B 1 183 ? 8.539 32.531 7.688 1 97.06 183 ASP B N 1
ATOM 3263 C CA . ASP B 1 183 ? 8.281 33.531 8.711 1 97.06 183 ASP B CA 1
ATOM 3264 C C . ASP B 1 183 ? 6.832 33.5 9.18 1 97.06 183 ASP B C 1
ATOM 3266 O O . ASP B 1 183 ? 6.543 33.75 10.352 1 97.06 183 ASP B O 1
ATOM 3270 N N . VAL B 1 184 ? 5.926 33.25 8.297 1 97.75 184 VAL B N 1
ATOM 3271 C CA . VAL B 1 184 ? 4.508 33.156 8.625 1 97.75 184 VAL B CA 1
ATOM 3272 C C . VAL B 1 184 ? 4.273 31.938 9.508 1 97.75 184 VAL B C 1
ATOM 3274 O O . VAL B 1 184 ? 3.566 32 10.516 1 97.75 184 VAL B O 1
ATOM 3277 N N . ALA B 1 185 ? 4.855 30.797 9.164 1 98.38 185 ALA B N 1
ATOM 3278 C CA . ALA B 1 185 ? 4.746 29.578 9.961 1 98.38 185 ALA B CA 1
ATOM 3279 C C . ALA B 1 185 ? 5.309 29.781 11.359 1 98.38 185 ALA B C 1
ATOM 3281 O O . ALA B 1 185 ? 4.754 29.281 12.344 1 98.38 185 ALA B O 1
ATOM 3282 N N . ALA B 1 186 ? 6.422 30.5 11.414 1 97.94 186 ALA B N 1
ATOM 3283 C CA . ALA B 1 186 ? 7.016 30.828 12.703 1 97.94 186 ALA B CA 1
ATOM 3284 C C . ALA B 1 186 ? 6.039 31.609 13.578 1 97.94 186 ALA B C 1
ATOM 3286 O O . ALA B 1 186 ? 5.875 31.312 14.758 1 97.94 186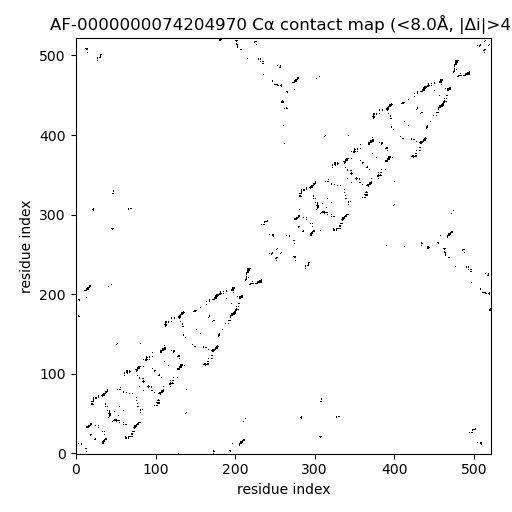 ALA B O 1
ATOM 3287 N N . ARG B 1 187 ? 5.453 32.594 12.992 1 97.44 187 ARG B N 1
ATOM 3288 C CA . ARG B 1 187 ? 4.504 33.438 13.711 1 97.44 187 ARG B CA 1
ATOM 3289 C C . ARG B 1 187 ? 3.318 32.625 14.211 1 97.44 187 ARG B C 1
ATOM 3291 O O . ARG B 1 187 ? 2.924 32.75 15.375 1 97.44 187 ARG B O 1
ATOM 3298 N N . ILE B 1 188 ? 2.738 31.797 13.336 1 98.31 188 ILE B N 1
ATOM 3299 C CA . ILE B 1 188 ? 1.594 30.984 13.703 1 98.31 188 ILE B CA 1
ATOM 3300 C C . ILE B 1 188 ? 1.981 30.047 14.852 1 98.31 188 ILE B C 1
ATOM 3302 O O . ILE B 1 188 ? 1.211 29.859 15.789 1 98.31 188 ILE B O 1
ATOM 3306 N N . THR B 1 189 ? 3.133 29.406 14.805 1 98.38 189 THR B N 1
ATOM 3307 C CA . THR B 1 189 ? 3.617 28.484 15.812 1 98.38 189 THR B CA 1
ATOM 3308 C C . THR B 1 189 ? 3.73 29.156 17.172 1 98.38 189 THR B C 1
ATOM 3310 O O . THR B 1 189 ? 3.498 28.531 18.203 1 98.38 189 THR B O 1
ATOM 3313 N N . GLU B 1 190 ? 4.043 30.406 17.141 1 97.19 190 GLU B N 1
ATOM 3314 C CA . GLU B 1 190 ? 4.176 31.172 18.375 1 97.19 190 GLU B CA 1
ATOM 3315 C C . GLU B 1 190 ? 2.812 31.5 18.969 1 97.19 190 GLU B C 1
ATOM 3317 O O . GLU B 1 190 ? 2.662 31.562 20.188 1 97.19 190 GLU B O 1
ATOM 3322 N N . ILE B 1 191 ? 1.861 31.703 18.188 1 95.88 191 ILE B N 1
ATOM 3323 C CA . ILE B 1 191 ? 0.598 32.25 18.656 1 95.88 191 ILE B CA 1
ATOM 3324 C C . ILE B 1 191 ? -0.299 31.125 19.156 1 95.88 191 ILE B C 1
ATOM 3326 O O . ILE B 1 191 ? -1.11 31.312 20.062 1 95.88 191 ILE B O 1
ATOM 3330 N N . VAL B 1 192 ? -0.196 29.969 18.547 1 97.56 192 VAL B N 1
ATOM 3331 C CA . VAL B 1 192 ? -1.073 28.875 18.969 1 97.56 192 VAL B CA 1
ATOM 3332 C C . VAL B 1 192 ? -0.377 28.031 20.016 1 97.56 192 VAL B C 1
ATOM 3334 O O . VAL B 1 192 ? 0.847 27.875 20 1 97.56 192 VAL B O 1
ATOM 3337 N N . ARG B 1 193 ? -1.14 27.375 20.906 1 96.25 193 ARG B N 1
ATOM 3338 C CA . ARG B 1 193 ? -0.603 26.578 22 1 96.25 193 ARG B CA 1
ATOM 3339 C C . ARG B 1 193 ? -0.497 25.109 21.609 1 96.25 193 ARG B C 1
ATOM 3341 O O . ARG B 1 193 ? 0.219 24.328 22.25 1 96.25 193 ARG B O 1
ATOM 3348 N N . ILE B 1 194 ? -1.201 24.688 20.594 1 98 194 ILE B N 1
ATOM 3349 C CA . ILE B 1 194 ? -1.134 23.312 20.109 1 98 194 ILE B CA 1
ATOM 3350 C C . ILE B 1 194 ? 0.047 23.141 19.156 1 98 194 ILE B C 1
ATOM 3352 O O . ILE B 1 194 ? 0.476 24.109 18.531 1 98 194 ILE B O 1
ATOM 3356 N N . PRO B 1 195 ? 0.635 21.922 19.062 1 98.75 195 PRO B N 1
ATOM 3357 C CA . PRO B 1 195 ? 1.775 21.734 18.172 1 98.75 195 PRO B CA 1
ATOM 3358 C C . PRO B 1 195 ? 1.434 22.016 16.703 1 98.75 195 PRO B C 1
ATOM 3360 O O . PRO B 1 195 ? 0.351 21.656 16.25 1 98.75 195 PRO B O 1
ATOM 3363 N N . THR B 1 196 ? 2.316 22.719 15.992 1 98.81 196 THR B N 1
ATOM 3364 C CA . THR B 1 196 ? 2.27 22.875 14.547 1 98.81 196 THR B CA 1
ATOM 3365 C C . THR B 1 196 ? 3.158 21.859 13.852 1 98.81 196 THR B C 1
ATOM 3367 O O . THR B 1 196 ? 4.266 21.562 14.312 1 98.81 196 THR B O 1
ATOM 3370 N N . ILE B 1 197 ? 2.629 21.219 12.852 1 98.94 197 ILE B N 1
ATOM 3371 C CA . ILE B 1 197 ? 3.367 20.266 12.031 1 98.94 197 ILE B CA 1
ATOM 3372 C C . ILE B 1 197 ? 3.527 20.812 10.617 1 98.94 197 ILE B C 1
ATOM 3374 O O . ILE B 1 197 ? 2.539 21.031 9.914 1 98.94 197 ILE B O 1
ATOM 3378 N N . GLY B 1 198 ? 4.762 21.016 10.227 1 98.75 198 GLY B N 1
ATOM 3379 C CA . GLY B 1 198 ? 5.004 21.672 8.953 1 98.75 198 GLY B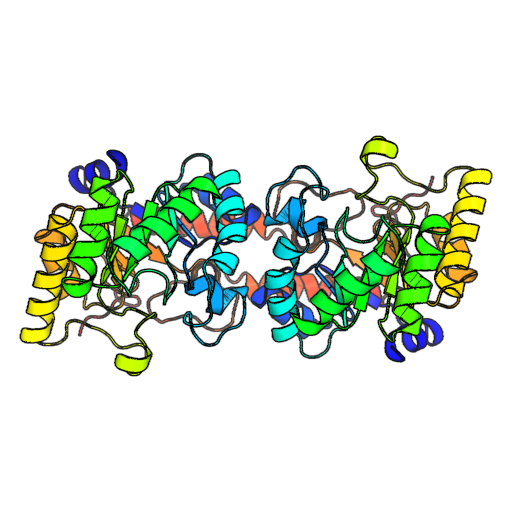 CA 1
ATOM 3380 C C . GLY B 1 198 ? 5.215 20.688 7.812 1 98.75 198 GLY B C 1
ATOM 3381 O O . GLY B 1 198 ? 5.785 19.609 8.008 1 98.75 198 GLY B O 1
ATOM 3382 N N . ILE B 1 199 ? 4.832 21 6.637 1 98.5 199 ILE B N 1
ATOM 3383 C CA . ILE B 1 199 ? 5.238 20.422 5.355 1 98.5 199 ILE B CA 1
ATOM 3384 C C . ILE B 1 199 ? 5.41 21.547 4.324 1 98.5 199 ILE B C 1
ATOM 3386 O O . ILE B 1 199 ? 4.426 22.125 3.863 1 98.5 199 ILE B O 1
ATOM 3390 N N . GLY B 1 200 ? 6.656 21.828 4.043 1 97.38 200 GLY B N 1
ATOM 3391 C CA . GLY B 1 200 ? 6.945 23.031 3.279 1 97.38 200 GLY B CA 1
ATOM 3392 C C . GLY B 1 200 ? 6.641 24.297 4.039 1 97.38 200 GLY B C 1
ATOM 3393 O O . GLY B 1 200 ? 6.125 25.266 3.465 1 97.38 200 GLY B O 1
ATOM 3394 N N . ALA B 1 201 ? 6.867 24.328 5.32 1 97.69 201 ALA B N 1
ATOM 3395 C CA . ALA B 1 201 ? 6.504 25.484 6.141 1 97.69 201 ALA B CA 1
ATOM 3396 C C . ALA B 1 201 ? 7.699 25.969 6.953 1 97.69 201 ALA B C 1
ATOM 3398 O O . ALA B 1 201 ? 7.543 26.781 7.871 1 97.69 201 ALA B O 1
ATOM 3399 N N . GLY B 1 202 ? 8.875 25.438 6.637 1 95.94 202 GLY B N 1
ATOM 3400 C CA . GLY B 1 202 ? 10.086 25.906 7.301 1 95.94 202 GLY B CA 1
ATOM 3401 C C . GLY B 1 202 ? 10.344 25.219 8.625 1 95.94 202 GLY B C 1
ATOM 3402 O O . GLY B 1 202 ? 9.562 24.344 9.047 1 95.94 202 GLY B O 1
ATOM 3403 N N . PRO B 1 203 ? 11.414 25.531 9.297 1 96.75 203 PRO B N 1
ATOM 3404 C CA . PRO B 1 203 ? 11.914 24.734 10.422 1 96.75 203 PRO B CA 1
ATOM 3405 C C . PRO B 1 203 ? 11.312 25.156 11.766 1 96.75 203 PRO B C 1
ATOM 3407 O O . PRO B 1 203 ? 11.578 24.531 12.789 1 96.75 203 PRO B O 1
ATOM 3410 N N . HIS B 1 204 ? 10.5 26.156 11.797 1 97.25 204 HIS B N 1
ATOM 3411 C CA . HIS B 1 204 ? 10.102 26.734 13.07 1 97.25 204 HIS B CA 1
ATOM 3412 C C . HIS B 1 204 ? 8.836 26.078 13.609 1 97.25 204 HIS B C 1
ATOM 3414 O O . HIS B 1 204 ? 8.43 26.344 14.742 1 97.25 204 HIS B O 1
ATOM 3420 N N . CYS B 1 205 ? 8.195 25.203 12.805 1 98.56 205 CYS B N 1
ATOM 3421 C CA . CYS B 1 205 ? 7.074 24.422 13.312 1 98.56 205 CYS B CA 1
ATOM 3422 C C . CYS B 1 205 ? 7.535 23.438 14.398 1 98.56 205 CYS B C 1
ATOM 3424 O O . CYS B 1 205 ? 8.727 23.156 14.508 1 98.56 205 CYS B O 1
ATOM 3426 N N . ASP B 1 206 ? 6.605 22.984 15.211 1 98.69 206 ASP B N 1
ATOM 3427 C CA . ASP B 1 206 ? 6.891 22.078 16.328 1 98.69 206 ASP B CA 1
ATOM 3428 C C . ASP B 1 206 ? 7.18 20.672 15.82 1 98.69 206 ASP B C 1
ATOM 3430 O O . ASP B 1 206 ? 7.609 19.797 16.594 1 98.69 206 ASP B O 1
ATOM 3434 N N . GLY B 1 207 ? 6.961 20.344 14.609 1 98.69 207 GLY B N 1
ATOM 3435 C CA . GLY B 1 207 ? 7.234 19.078 13.953 1 98.69 207 GLY B CA 1
ATOM 3436 C C . GLY B 1 207 ? 7.172 19.156 12.438 1 98.69 207 GLY B C 1
ATOM 3437 O O . GLY B 1 207 ? 6.941 20.234 11.883 1 98.69 207 GLY B O 1
ATOM 3438 N N . GLN B 1 208 ? 7.461 18.109 11.773 1 98.88 208 GLN B N 1
ATOM 3439 C CA . GLN B 1 208 ? 7.457 18.016 10.32 1 98.88 208 GLN B CA 1
ATOM 3440 C C . GLN B 1 208 ? 6.754 16.75 9.852 1 98.88 208 GLN B C 1
ATOM 3442 O O . GLN B 1 208 ? 6.852 15.695 10.492 1 98.88 208 GLN B O 1
ATOM 3447 N N . VAL B 1 209 ? 6.066 16.844 8.719 1 98.88 209 VAL B N 1
ATOM 3448 C CA . VAL B 1 209 ? 5.496 15.672 8.078 1 98.88 209 VAL B CA 1
ATOM 3449 C C . VAL B 1 209 ? 5.941 15.602 6.621 1 98.88 209 VAL B C 1
ATOM 3451 O O . VAL B 1 209 ? 6.098 16.641 5.965 1 98.88 209 VAL B O 1
ATOM 3454 N N . LEU B 1 210 ? 6.211 14.43 6.113 1 98.81 210 LEU B N 1
ATOM 3455 C CA . LEU B 1 210 ? 6.43 14.156 4.699 1 98.81 210 LEU B CA 1
ATOM 3456 C C . LEU B 1 210 ? 5.602 12.961 4.242 1 98.81 210 LEU B C 1
ATOM 3458 O O . LEU B 1 210 ? 5.18 12.141 5.062 1 98.81 210 LEU B O 1
ATOM 3462 N N . VAL B 1 211 ? 5.254 12.961 2.98 1 98.69 211 VAL B N 1
ATOM 3463 C CA . VAL B 1 211 ? 4.766 11.742 2.348 1 98.69 211 VAL B CA 1
ATOM 3464 C C . VAL B 1 211 ? 5.91 10.742 2.209 1 98.69 211 VAL B C 1
ATOM 3466 O O . VAL B 1 211 ? 6.953 11.055 1.635 1 98.69 211 VAL B O 1
ATOM 3469 N N . TRP B 1 212 ? 5.703 9.5 2.676 1 98.62 212 TRP B N 1
ATOM 3470 C CA . TRP B 1 212 ? 6.848 8.609 2.842 1 98.62 212 TRP B CA 1
ATOM 3471 C C . TRP B 1 212 ? 7.461 8.25 1.491 1 98.62 212 TRP B C 1
ATOM 3473 O O . TRP B 1 212 ? 8.672 8.047 1.388 1 98.62 212 TRP B O 1
ATOM 3483 N N . THR B 1 213 ? 6.633 8.203 0.402 1 98.44 213 THR B N 1
ATOM 3484 C CA . THR B 1 213 ? 7.148 7.848 -0.916 1 98.44 213 THR B CA 1
ATOM 3485 C C . THR B 1 213 ? 8.078 8.938 -1.443 1 98.44 213 THR B C 1
ATOM 3487 O O . THR B 1 213 ? 9.031 8.648 -2.174 1 98.44 213 THR B O 1
ATOM 3490 N N . ASP B 1 214 ? 7.805 10.211 -1.065 1 98.25 214 ASP B N 1
ATOM 3491 C CA . ASP B 1 214 ? 8.711 11.305 -1.397 1 98.25 214 ASP B CA 1
ATOM 3492 C C . ASP B 1 214 ? 10.008 11.203 -0.589 1 98.25 214 ASP B C 1
ATOM 3494 O O . ASP B 1 214 ? 11.102 11.32 -1.145 1 98.25 214 ASP B O 1
ATOM 3498 N N . MET B 1 215 ? 9.844 10.969 0.651 1 98.44 215 MET B N 1
ATOM 3499 C CA . MET B 1 215 ? 10.969 10.891 1.581 1 98.44 215 MET B CA 1
ATOM 3500 C C . MET B 1 215 ? 11.914 9.766 1.192 1 98.44 215 MET B C 1
ATOM 3502 O O . MET B 1 215 ? 13.133 9.922 1.262 1 98.44 215 MET B O 1
ATOM 3506 N N . ALA B 1 216 ? 11.344 8.641 0.667 1 98.5 216 ALA B N 1
ATOM 3507 C CA . ALA B 1 216 ? 12.125 7.445 0.384 1 98.5 216 ALA B CA 1
ATOM 3508 C C . ALA B 1 216 ? 12.562 7.41 -1.078 1 98.5 216 ALA B C 1
ATOM 3510 O O . ALA B 1 216 ? 13.258 6.48 -1.503 1 98.5 216 ALA B O 1
ATOM 3511 N N . GLY B 1 217 ? 12.156 8.375 -1.904 1 98.38 217 GLY B N 1
ATOM 3512 C CA . GLY B 1 217 ? 12.523 8.391 -3.311 1 98.38 217 GLY B CA 1
ATOM 3513 C C . GLY B 1 217 ? 11.961 7.215 -4.09 1 98.38 217 GLY B C 1
ATOM 3514 O O . GLY B 1 217 ? 12.688 6.535 -4.812 1 98.38 217 GLY B O 1
ATOM 3515 N N . MET B 1 218 ? 10.648 6.988 -3.959 1 98.19 218 MET B N 1
ATOM 3516 C CA . MET B 1 218 ? 10.016 5.863 -4.633 1 98.19 218 MET B CA 1
ATOM 3517 C C . MET B 1 218 ? 9.781 6.172 -6.109 1 98.19 218 MET B C 1
ATOM 3519 O O . MET B 1 218 ? 9.586 5.262 -6.914 1 98.19 218 MET B O 1
ATOM 3523 N N . THR B 1 219 ? 9.711 7.449 -6.477 1 96.19 219 THR B N 1
ATOM 3524 C CA . THR B 1 219 ? 9.57 7.871 -7.867 1 96.19 219 THR B CA 1
ATOM 3525 C C . THR B 1 219 ? 10.656 8.875 -8.242 1 96.19 219 THR B C 1
ATOM 3527 O O . THR B 1 219 ? 11.461 9.273 -7.395 1 96.19 219 THR B O 1
ATOM 3530 N N . ASP B 1 220 ? 10.609 9.266 -9.492 1 93.75 220 ASP B N 1
ATOM 3531 C CA . ASP B 1 220 ? 11.648 10.164 -9.992 1 93.75 220 ASP B CA 1
ATOM 3532 C C . ASP B 1 220 ? 11.336 11.617 -9.625 1 93.75 220 ASP B C 1
ATOM 3534 O O . ASP B 1 220 ? 12.195 12.492 -9.742 1 93.75 220 ASP B O 1
ATOM 3538 N N . TRP B 1 221 ? 10.211 11.828 -9.102 1 90.38 221 TRP B N 1
ATOM 3539 C CA . TRP B 1 221 ? 9.797 13.195 -8.789 1 90.38 221 TRP B CA 1
ATOM 3540 C C . TRP B 1 221 ? 9.477 13.336 -7.305 1 90.38 221 TRP B C 1
ATOM 3542 O O . TRP B 1 221 ? 8.93 12.422 -6.684 1 90.38 221 TRP B O 1
ATOM 3552 N N . SER B 1 222 ? 9.891 14.484 -6.77 1 92.5 222 SER B N 1
ATOM 3553 C CA . SER B 1 222 ? 9.492 14.906 -5.43 1 92.5 222 SER B CA 1
ATOM 3554 C C . SER B 1 222 ? 9.25 16.406 -5.375 1 92.5 222 SER B C 1
ATOM 3556 O O . SER B 1 222 ? 9.875 17.172 -6.109 1 92.5 222 SER B O 1
ATOM 3558 N N . PRO B 1 223 ? 8.328 16.812 -4.484 1 93.81 223 PRO B N 1
ATOM 3559 C CA . PRO B 1 223 ? 8.203 18.266 -4.285 1 93.81 223 PRO B CA 1
ATOM 3560 C C . PRO B 1 223 ? 9.469 18.891 -3.695 1 93.81 223 PRO B C 1
ATOM 3562 O O . PRO B 1 223 ? 10.227 18.203 -2.998 1 93.81 223 PRO B O 1
ATOM 3565 N N . ARG B 1 224 ? 9.617 20.172 -3.922 1 92.62 224 ARG B N 1
ATOM 3566 C CA . ARG B 1 224 ? 10.82 20.891 -3.514 1 92.62 224 ARG B CA 1
ATOM 3567 C C . ARG B 1 224 ? 11.016 20.812 -2.002 1 92.62 224 ARG B C 1
ATOM 3569 O O . ARG B 1 224 ? 12.148 20.75 -1.519 1 92.62 224 ARG B O 1
ATOM 3576 N N . PHE B 1 225 ? 9.992 20.75 -1.285 1 95.69 225 PHE B N 1
ATOM 3577 C CA . PHE B 1 225 ? 10.086 20.844 0.167 1 95.69 225 PHE B CA 1
ATOM 3578 C C . PHE B 1 225 ? 10.406 19.484 0.772 1 95.69 225 PHE B C 1
ATOM 3580 O O . PHE B 1 225 ? 10.633 19.359 1.979 1 95.69 225 PHE B O 1
ATOM 3587 N N . ALA B 1 226 ? 10.359 18.406 -0.031 1 96.75 226 ALA B N 1
ATOM 3588 C CA . ALA B 1 226 ? 10.625 17.062 0.487 1 96.75 226 ALA B CA 1
ATOM 3589 C C . ALA B 1 226 ? 12.086 16.672 0.279 1 96.75 226 ALA B C 1
ATOM 3591 O O . ALA B 1 226 ? 12.594 16.734 -0.841 1 96.75 226 ALA B O 1
ATOM 3592 N N . ARG B 1 227 ? 12.734 16.391 1.296 1 97.12 227 ARG B N 1
ATOM 3593 C CA . ARG B 1 227 ? 14.078 15.836 1.205 1 97.12 227 ARG B CA 1
ATOM 3594 C C . ARG B 1 227 ? 14.039 14.328 1.001 1 97.12 227 ARG B C 1
ATOM 3596 O O . ARG B 1 227 ? 13.281 13.625 1.678 1 97.12 227 ARG B O 1
ATOM 3603 N N . ARG B 1 228 ? 14.859 13.82 0.075 1 97.38 228 ARG B N 1
ATOM 3604 C CA . ARG B 1 228 ? 14.977 12.383 -0.157 1 97.38 228 ARG B CA 1
ATOM 3605 C C . ARG B 1 228 ? 16.062 11.773 0.717 1 97.38 228 ARG B C 1
ATOM 3607 O O . ARG B 1 228 ? 17.219 12.234 0.696 1 97.38 228 ARG B O 1
ATOM 3614 N N . TYR B 1 229 ? 15.688 10.852 1.455 1 98.44 229 TYR B N 1
ATOM 3615 C CA . TYR B 1 229 ? 16.625 10.188 2.352 1 98.44 229 TYR B CA 1
ATOM 3616 C C . TYR B 1 229 ? 17.094 8.859 1.767 1 98.44 229 TYR B C 1
ATOM 3618 O O . TYR B 1 229 ? 18 8.219 2.309 1 98.44 229 TYR B O 1
ATOM 3626 N N . ALA B 1 230 ? 16.516 8.414 0.665 1 98.31 230 ALA B N 1
ATOM 3627 C CA . ALA B 1 230 ? 16.859 7.191 -0.059 1 98.31 230 ALA B CA 1
ATOM 3628 C C . ALA B 1 230 ? 16.359 7.25 -1.502 1 98.31 230 ALA B C 1
ATOM 3630 O O . ALA B 1 230 ? 15.633 8.172 -1.878 1 98.31 230 ALA B O 1
ATOM 3631 N N . GLU B 1 231 ? 16.828 6.379 -2.326 1 98.25 231 GLU B N 1
ATOM 3632 C CA . GLU B 1 231 ? 16.359 6.156 -3.691 1 98.25 231 GLU B CA 1
ATOM 3633 C C . GLU B 1 231 ? 15.758 4.758 -3.85 1 98.25 231 GLU B C 1
ATOM 3635 O O . GLU B 1 231 ? 16.234 3.969 -4.672 1 98.25 231 GLU B O 1
ATOM 3640 N N . LEU B 1 232 ? 14.703 4.562 -3.113 1 98.62 232 LEU B N 1
ATOM 3641 C CA . LEU B 1 232 ? 14.195 3.201 -2.977 1 98.62 232 LEU B CA 1
ATOM 3642 C C . LEU B 1 232 ? 13.477 2.76 -4.246 1 98.62 232 LEU B C 1
ATOM 3644 O O . LEU B 1 232 ? 13.445 1.569 -4.57 1 98.62 232 LEU B O 1
ATOM 3648 N N . GLY B 1 233 ? 12.844 3.713 -4.984 1 98.56 233 GLY B N 1
ATOM 3649 C CA . GLY B 1 233 ? 12.219 3.361 -6.246 1 98.56 233 GLY B CA 1
ATOM 3650 C C . GLY B 1 233 ? 13.188 2.736 -7.238 1 98.56 233 GLY B C 1
ATOM 3651 O O . GLY B 1 233 ? 12.883 1.702 -7.836 1 98.56 233 GLY B O 1
ATOM 3652 N N . ALA B 1 234 ? 14.312 3.352 -7.398 1 98.38 234 ALA B N 1
ATOM 3653 C CA . ALA B 1 234 ? 15.336 2.834 -8.297 1 98.38 234 ALA B CA 1
ATOM 3654 C C . ALA B 1 234 ? 15.852 1.478 -7.824 1 98.38 234 ALA B C 1
ATOM 3656 O O . ALA B 1 234 ? 16.078 0.577 -8.633 1 98.38 234 ALA B O 1
ATOM 3657 N N . ALA B 1 235 ? 16.062 1.36 -6.516 1 98.62 235 ALA B N 1
ATOM 3658 C CA . ALA B 1 235 ? 16.516 0.099 -5.949 1 98.62 235 ALA B CA 1
ATOM 3659 C C . ALA B 1 235 ? 15.508 -1.018 -6.184 1 98.62 235 ALA B C 1
ATOM 3661 O O . ALA B 1 235 ? 15.883 -2.145 -6.516 1 98.62 235 ALA B O 1
ATOM 3662 N N . LEU B 1 236 ? 14.266 -0.722 -6.012 1 98.81 236 LEU B N 1
ATOM 3663 C CA . LEU B 1 236 ? 13.211 -1.701 -6.23 1 98.81 236 LEU B CA 1
ATOM 3664 C C . LEU B 1 236 ? 13.133 -2.098 -7.699 1 98.81 236 LEU B C 1
ATOM 3666 O O . LEU B 1 236 ? 12.93 -3.271 -8.023 1 98.81 236 LEU B O 1
ATOM 3670 N N . GLN B 1 237 ? 13.266 -1.121 -8.57 1 98.81 237 GLN B N 1
ATOM 3671 C CA . GLN B 1 237 ? 13.25 -1.407 -10 1 98.81 237 GLN B CA 1
ATOM 3672 C C . GLN B 1 237 ? 14.391 -2.34 -10.391 1 98.81 237 GLN B C 1
ATOM 3674 O O . GLN B 1 237 ? 14.195 -3.295 -11.148 1 98.81 237 GLN B O 1
ATOM 3679 N N . GLN B 1 238 ? 15.539 -2.031 -9.867 1 98.81 238 GLN B N 1
ATOM 3680 C CA . GLN B 1 238 ? 16.688 -2.881 -10.164 1 98.81 238 GLN B CA 1
ATOM 3681 C C . GLN B 1 238 ? 16.469 -4.301 -9.648 1 98.81 238 GLN B C 1
ATOM 3683 O O . GLN B 1 238 ? 16.781 -5.27 -10.344 1 98.81 238 GLN B O 1
ATOM 3688 N N . ALA B 1 239 ? 15.953 -4.434 -8.438 1 98.88 239 ALA B N 1
ATOM 3689 C CA . ALA B 1 239 ? 15.656 -5.746 -7.867 1 98.88 239 ALA B CA 1
ATOM 3690 C C . ALA B 1 239 ? 14.672 -6.512 -8.742 1 98.88 239 ALA B C 1
ATOM 3692 O O . ALA B 1 239 ? 14.844 -7.711 -8.977 1 98.88 239 ALA B O 1
ATOM 3693 N N . ALA B 1 240 ? 13.648 -5.816 -9.211 1 98.88 240 ALA B N 1
ATOM 3694 C CA . ALA B 1 240 ? 12.641 -6.426 -10.07 1 98.88 240 ALA B CA 1
ATOM 3695 C C . ALA B 1 240 ? 13.242 -6.852 -11.406 1 98.88 240 ALA B C 1
ATOM 3697 O O . ALA B 1 240 ? 12.93 -7.93 -11.914 1 98.88 240 ALA B O 1
ATOM 3698 N N . GLU B 1 241 ? 14.086 -5.984 -11.992 1 98.88 241 GLU B N 1
ATOM 3699 C CA . GLU B 1 241 ? 14.75 -6.312 -13.25 1 98.88 241 GLU B CA 1
ATOM 3700 C C . GLU B 1 241 ? 15.648 -7.535 -13.102 1 98.88 241 GLU B C 1
ATOM 3702 O O . GLU B 1 241 ? 15.711 -8.383 -13.992 1 98.88 241 GLU B O 1
ATOM 3707 N N . ASP B 1 242 ? 16.359 -7.574 -11.969 1 98.88 242 ASP B N 1
ATOM 3708 C CA . ASP B 1 242 ? 17.203 -8.734 -11.695 1 98.88 242 ASP B CA 1
ATOM 3709 C C . ASP B 1 242 ? 16.375 -10.008 -11.578 1 98.88 242 ASP B C 1
ATOM 3711 O O . ASP B 1 242 ? 16.734 -11.055 -12.109 1 98.88 242 ASP B O 1
ATOM 3715 N N . TYR B 1 243 ? 15.273 -9.945 -10.891 1 98.88 243 TYR B N 1
ATOM 3716 C CA . TYR B 1 243 ? 14.359 -11.07 -10.758 1 98.88 243 TYR B CA 1
ATOM 3717 C C . TYR B 1 243 ? 13.852 -11.531 -12.125 1 98.88 243 TYR B C 1
ATOM 3719 O O . TYR B 1 243 ? 13.906 -12.719 -12.445 1 98.88 243 TYR B O 1
ATOM 3727 N N . VAL B 1 244 ? 13.367 -10.57 -12.938 1 98.88 244 VAL B N 1
ATOM 3728 C CA . VAL B 1 244 ? 12.883 -10.883 -14.273 1 98.88 244 VAL B CA 1
ATOM 3729 C C . VAL B 1 244 ? 13.977 -11.609 -15.062 1 98.88 244 VAL B C 1
ATOM 3731 O O . VAL B 1 244 ? 13.727 -12.648 -15.664 1 98.88 244 VAL B O 1
ATOM 3734 N N . SER B 1 245 ? 15.172 -11.062 -15.055 1 98.81 245 SER B N 1
ATOM 3735 C CA . SER B 1 245 ? 16.297 -11.625 -15.797 1 98.81 245 SER B CA 1
ATOM 3736 C C . SER B 1 245 ? 16.578 -13.062 -15.359 1 98.81 245 SER B C 1
ATOM 3738 O O . SER B 1 245 ? 16.75 -13.945 -16.203 1 98.81 245 SER B O 1
ATOM 3740 N N . GLU B 1 246 ? 16.547 -13.297 -14.055 1 98.69 246 GLU B N 1
ATOM 3741 C CA . GLU B 1 246 ? 16.922 -14.617 -13.547 1 98.69 246 GLU B CA 1
ATOM 3742 C C . GLU B 1 246 ? 15.812 -15.633 -13.805 1 98.69 246 GLU B C 1
ATOM 3744 O O . GLU B 1 246 ? 16.078 -16.828 -14.016 1 98.69 246 GLU B O 1
ATOM 3749 N N . VAL B 1 247 ? 14.539 -15.211 -13.766 1 98.62 247 VAL B N 1
ATOM 3750 C CA . VAL B 1 247 ? 13.445 -16.094 -14.148 1 98.62 247 VAL B CA 1
ATOM 3751 C C . VAL B 1 247 ? 13.562 -16.469 -15.625 1 98.62 247 VAL B C 1
ATOM 3753 O O . VAL B 1 247 ? 13.469 -17.641 -15.984 1 98.62 247 VAL B O 1
ATOM 3756 N N . LYS B 1 248 ? 13.82 -15.469 -16.484 1 98 248 LYS B N 1
ATOM 3757 C CA . LYS B 1 248 ? 13.82 -15.656 -17.938 1 98 248 LYS B CA 1
ATOM 3758 C C . LYS B 1 248 ? 15 -16.516 -18.375 1 98 248 LYS B C 1
ATOM 3760 O O . LYS B 1 248 ? 14.898 -17.281 -19.328 1 98 248 LYS B O 1
ATOM 3765 N N . ASP B 1 249 ? 16.109 -16.438 -17.672 1 97.19 249 ASP B N 1
ATOM 3766 C CA . ASP B 1 249 ? 17.266 -17.25 -18.078 1 97.19 249 ASP B CA 1
ATOM 3767 C C . ASP B 1 249 ? 17.328 -18.531 -17.25 1 97.19 249 ASP B C 1
ATOM 3769 O O . ASP B 1 249 ? 18.312 -19.281 -17.344 1 97.19 249 ASP B O 1
ATOM 3773 N N . ALA B 1 250 ? 16.297 -18.766 -16.328 1 95.81 250 ALA B N 1
ATOM 3774 C CA . ALA B 1 250 ? 16.062 -20 -15.57 1 95.81 250 ALA B CA 1
ATOM 3775 C C . ALA B 1 250 ? 17.141 -20.188 -14.516 1 95.81 250 ALA B C 1
ATOM 3777 O O . ALA B 1 250 ? 17.375 -21.312 -14.055 1 95.81 250 ALA B O 1
ATOM 3778 N N . SER B 1 251 ? 17.844 -19.078 -14.141 1 97.31 251 SER B N 1
ATOM 3779 C CA . SER B 1 251 ? 18.797 -19.172 -13.039 1 97.31 251 SER B CA 1
ATOM 3780 C C . SER B 1 251 ? 18.094 -19.094 -11.688 1 97.31 251 SER B C 1
ATOM 3782 O O . SER B 1 251 ? 18.672 -19.438 -10.656 1 97.31 251 SER B O 1
ATOM 3784 N N . PHE B 1 252 ? 17 -18.656 -11.641 1 97.81 252 PHE B N 1
ATOM 3785 C CA . PHE B 1 252 ? 16.094 -18.766 -10.5 1 97.81 252 PHE B CA 1
ATOM 3786 C C . PHE B 1 252 ? 14.836 -19.531 -10.875 1 97.81 252 PHE B C 1
ATOM 3788 O O . PHE B 1 252 ? 14.289 -19.359 -11.969 1 97.81 252 PHE B O 1
ATOM 3795 N N . PRO B 1 253 ? 14.312 -20.344 -9.953 1 97.75 253 PRO B N 1
ATOM 3796 C CA . PRO B 1 253 ? 14.914 -20.719 -8.672 1 97.75 253 PRO B CA 1
ATOM 3797 C C . PRO B 1 253 ? 16.094 -21.688 -8.828 1 97.75 253 PRO B C 1
ATOM 3799 O O . PRO B 1 253 ? 16.125 -22.469 -9.789 1 97.75 253 PRO B O 1
ATOM 3802 N N . ASP B 1 254 ? 17.062 -21.609 -7.969 1 95.81 254 ASP B N 1
ATOM 3803 C CA . ASP B 1 254 ? 18.125 -22.594 -7.887 1 95.81 254 ASP B CA 1
ATOM 3804 C C . ASP B 1 254 ? 17.797 -23.656 -6.844 1 95.81 254 ASP B C 1
ATOM 3806 O O . ASP B 1 254 ? 16.672 -23.719 -6.332 1 95.81 254 ASP B O 1
ATOM 3810 N N . ALA B 1 255 ? 18.75 -24.484 -6.566 1 93.31 255 ALA B N 1
ATOM 3811 C CA . ALA B 1 255 ? 18.531 -25.625 -5.676 1 93.31 255 ALA B CA 1
ATOM 3812 C C . ALA B 1 255 ? 18.156 -25.156 -4.27 1 93.31 255 ALA B C 1
ATOM 3814 O O . ALA B 1 255 ? 17.359 -25.812 -3.586 1 93.31 255 ALA B O 1
ATOM 3815 N N . GLU B 1 256 ? 18.719 -24.062 -3.795 1 93.31 256 GLU B N 1
ATOM 3816 C CA . GLU B 1 256 ? 18.453 -23.516 -2.465 1 93.31 256 GLU B CA 1
ATOM 3817 C C . GLU B 1 256 ? 17.016 -23.047 -2.334 1 93.31 256 GLU B C 1
ATOM 3819 O O . GLU B 1 256 ? 16.453 -23.031 -1.235 1 93.31 256 GLU B O 1
ATOM 3824 N N . HIS B 1 257 ? 16.406 -22.719 -3.482 1 95.12 257 HIS B N 1
ATOM 3825 C CA . HIS B 1 257 ? 15.062 -22.156 -3.48 1 95.12 257 HIS B CA 1
ATOM 3826 C C . HIS B 1 257 ? 14.047 -23.156 -4.023 1 95.12 257 HIS B C 1
ATOM 3828 O O . HIS B 1 257 ? 13 -22.75 -4.535 1 95.12 257 HIS B O 1
ATOM 3834 N N . SER B 1 258 ? 14.359 -24.422 -3.975 1 95.06 258 SER B N 1
ATOM 3835 C CA . SER B 1 258 ? 13.5 -25.484 -4.465 1 95.06 258 SER B CA 1
ATOM 3836 C C . SER B 1 258 ? 13.383 -26.609 -3.439 1 95.06 258 SER B C 1
ATOM 3838 O O . SER B 1 258 ? 14.203 -26.719 -2.525 1 95.06 258 SER B O 1
ATOM 3840 N N . PHE B 1 259 ? 12.297 -27.391 -3.582 1 92.12 259 PHE B N 1
ATOM 3841 C CA . PHE B 1 259 ? 12.102 -28.547 -2.725 1 92.12 259 PHE B CA 1
ATOM 3842 C C . PHE B 1 259 ? 12.352 -29.844 -3.5 1 92.12 259 PHE B C 1
ATOM 3844 O O . PHE B 1 259 ? 11.805 -30.031 -4.59 1 92.12 259 PHE B O 1
ATOM 3851 N N . GLU B 1 260 ? 13.234 -30.609 -3.064 1 85.88 260 GLU B N 1
ATOM 3852 C CA . GLU B 1 260 ? 13.531 -31.891 -3.717 1 85.88 260 GLU B CA 1
ATOM 3853 C C . GLU B 1 260 ? 12.531 -32.969 -3.316 1 85.88 260 GLU B C 1
ATOM 3855 O O . GLU B 1 260 ? 12.219 -33.875 -4.105 1 85.88 260 GLU B O 1
ATOM 3860 N N . LYS B 1 261 ? 12.281 -33.094 -2.016 1 80.94 261 LYS B N 1
ATOM 3861 C CA . LYS B 1 261 ? 11.352 -34.094 -1.496 1 80.94 261 LYS B CA 1
ATOM 3862 C C . LYS B 1 261 ? 10.344 -33.438 -0.545 1 80.94 261 LYS B C 1
ATOM 3864 O O . LYS B 1 261 ? 10.656 -32.469 0.131 1 80.94 261 LYS B O 1
#

Sequence (522 aa):
MHHLAEAKAKGEKLAMLTAYDAVTAAIFDAAGMDILLVGDSIGNVMHGHTSTIPVTVDDMIPAARAVARATKRAFVVIDLPFGSYEAGPQQALETSVRIFKETGADAVKLEGGVRSAPQIRALTDAGIPVVAHLGYTPQSENLLGGPRVQGRGDDAVERLADDAKAVEEAGAVAVVLEMVPTDVAARITEIVRIPTIGIGAGPHCDGQVLVWTDMAGMTDWSPRFARRYAELGAALQQAAEDYVSEVKDASFPDAEHSFEKMHHLAEAKAKGEKLAMLTAYDAVTAAIFDAAGMDILLVGDSIGNVMHGHTSTIPVTVDDMIPAARAVARATKRAFVVIDLPFGSYEAGPQQALETSVRIFKETGADAVKLEGGVRSAPQIRALTDAGIPVVAHLGYTPQSENLLGGPRVQGRGDDAVERLADDAKAVEEAGAVAVVLEMVPTDVAARITEIVRIPTIGIGAGPHCDGQVLVWTDMAGMTDWSPRFARRYAELGAALQQAAEDYVSEVKDASFPDAEHSFEK

Foldseek 3Di:
DVVQLVLVVVLHFAEEEEFQAQVVLLVCLVVPHQEYEPELCCCVPVVPHPASQVDALVNSQVRQQRNLVNHDHHQYEYEDGQPQDLVHQVSLQVSVVVSVVRHVHQAYEYEWFLSCLRNLLSCVVVVHAYEYEDFDDRNCCVVVVHDDAFCPDDVRLVVRLNRLVSNVVSPHQEYEHERYDQVSQLVSQVPHSHFYEYQNRHDNGSYYYDHVCQQCCLDPDHDPRHHHPHNVNVVVVVVVVVVVVCVVVVVPPDPVPDDDD/DVVQLVLVVVLHFAEEEEFQAQVVLLVCLVVPHQEYEPELCCCVPVVPHPASQVDALVNSQVRQQRNLVNHDHHQYEYEDGQPQDLVFQVSLQVSVVVSVVRHVHQAYEYEWFLSCLRNLLSCVVVVHAYEYEDFDDRNCCVVVVHDDAFCPDDVRLVVRLNRLVSNLVSPHQEYEHERYDQVSQLVSQVPHSHFYEYQNRHDNGSYYYDHVCQQCCLDPDHDPRHHHPHNVNVVVVVVVVVVVVCVVVVVPPDPVPDDDD

pLDDT: mean 96.76, std 4.64, range [51.28, 98.94]

Radius of gyration: 24.75 Å; Cα contacts (8 Å, |Δi|>4): 1269; chains: 2; bounding box: 42×82×54 Å

InterPro domains:
  IPR003700 Ketopantoate hydroxymethyltransferase [MF_00156] (1-259)
  IPR003700 Ketopantoate hydroxymethyltransferase [PF02548] (2-254)
  IPR003700 Ketopantoate hydroxymethyltransferase [PIRSF000388] (2-260)
  IPR003700 Ketopantoate hydroxymethyltransferase [PTHR20881] (2-260)
  IPR003700 Ketopantoate hydroxymethyltransferase [TIGR00222] (5-259)
  IPR003700 Ketopantoate hydroxymethyltransferase [cd06557] (1-253)
  IPR015813 Pyruvate/Phosphoenolpyruvate kinase-like domain superfamily [SSF51621] (2-259)
  IPR040442 Pyruvate kinase-like domain superfamily [G3DSA:3.20.20.60] (1-261)